Protein AF-A0A9E0TXY6-F1 (afdb_monomer_lite)

Sequence (378 aa):
CQRELNLLNSYAIRTNALRKELMKTDMRVRQKNQFFERLSKLGDLIFPRRKLLIQQISSRFIEDVNHFIATGFTQELKTPALFDLREEIKALQSIAKILTLNTEAFSKTRKSLSECWDSIKNVVKERRKVVSEQRAAYKEHHDLFATRLEELKAGGAAGTISAAEGMAKVDEIIKEMRATTLGKVEIRNLRGMVQELQEIFSSQSRLQEAIKQQEARQREQEANAHFEKIRERLQAFVQEADSHSLDQFTDQAALLTKEIAEAKPNRVQKQQIEKLERQLRNILEEKKDQQQLLLSDDEKEAIHQLKGVLKERKERRQEIKNQISEWRKASSGSGLDFTQAMRFNELIEAEEDRLEKIESGIYEVEKEIARLQRQVKS

pLDDT: mean 82.61, std 9.12, range [36.72, 95.06]

Secondary structure (DSSP, 8-state):
-HHHHHHHHHHHHHHHHHHHHHHHS---HHHHHHHHHHHHHHHHHHHHHHHHHHHHHHHHHHHHHHHHHHHHSSS---HHHHHHHHHHHHHHHHHHHHS---HHHHHHHHHHHHHHHHHHHHHHHHHHHHHHHHHHHHHHHHHHHHHHHHHHHHHHHTT-S-HHHHHHHHHHHHHHHHHS---HHHHHHHHHHHHHHHHHHHHHHHHHHHHHHHHHHHHHHHHHHHHHHHHHHHHHHHHTTTTS-HHHHHHHHHHHHHHHHHT---HHHHHHHHHHHHHHHHHHHHHHHHHHHTS-HHHHHHHHHHHHHHHHHHHHHHHHHHHHHHHHHHHHH-TT-HHHHHHHHHHHHHHHHHHHHHHHHHHHHHHHHHHHHHHTT-

Radius of gyration: 61.68 Å; chains: 1; bounding box: 140×38×159 Å

Structure (mmCIF, N/CA/C/O backbone):
data_AF-A0A9E0TXY6-F1
#
_entry.id   AF-A0A9E0TXY6-F1
#
loop_
_atom_site.group_PDB
_atom_site.id
_atom_site.type_symbol
_atom_site.label_atom_id
_atom_site.label_alt_id
_atom_site.label_comp_id
_atom_site.label_asym_id
_atom_site.label_entity_id
_atom_site.label_seq_id
_atom_site.pdbx_PDB_ins_code
_atom_site.Cartn_x
_atom_site.Cartn_y
_atom_site.Cartn_z
_atom_site.occupancy
_atom_site.B_iso_or_equiv
_atom_site.auth_seq_id
_atom_site.auth_comp_id
_atom_site.auth_asym_id
_atom_site.auth_atom_id
_atom_site.pdbx_PDB_model_num
ATOM 1 N N . CYS A 1 1 ? 34.883 -10.443 -47.553 1.00 71.12 1 CYS A N 1
ATOM 2 C CA . CYS A 1 1 ? 34.427 -9.152 -48.117 1.00 71.12 1 CYS A CA 1
ATOM 3 C C . CYS A 1 1 ? 35.277 -7.955 -47.665 1.00 71.12 1 CYS A C 1
ATOM 5 O O . CYS A 1 1 ? 36.026 -7.461 -48.491 1.00 71.12 1 CYS A O 1
ATOM 7 N N . GLN A 1 2 ? 35.263 -7.503 -46.397 1.00 78.38 2 GLN A N 1
ATOM 8 C CA . GLN A 1 2 ? 36.002 -6.278 -46.002 1.00 78.38 2 GLN A CA 1
ATOM 9 C C . GLN A 1 2 ? 37.538 -6.380 -46.146 1.00 78.38 2 GLN A C 1
ATOM 11 O O . GLN A 1 2 ? 38.171 -5.432 -46.594 1.00 78.38 2 GLN A O 1
ATOM 16 N N . ARG A 1 3 ? 38.155 -7.532 -45.827 1.00 83.75 3 ARG A N 1
ATOM 17 C CA . ARG A 1 3 ? 39.611 -7.741 -46.013 1.00 83.75 3 ARG A CA 1
ATOM 18 C C . ARG A 1 3 ? 40.034 -7.639 -47.484 1.00 83.75 3 ARG A C 1
ATOM 20 O O . ARG A 1 3 ? 41.001 -6.958 -47.802 1.00 83.75 3 ARG A O 1
ATOM 27 N N . GLU A 1 4 ? 39.267 -8.274 -48.370 1.00 86.38 4 GLU A N 1
ATOM 28 C CA . GLU A 1 4 ? 39.447 -8.198 -49.829 1.00 86.38 4 GLU A CA 1
ATOM 29 C C . GLU A 1 4 ? 39.245 -6.760 -50.329 1.00 86.38 4 GLU A C 1
ATOM 31 O O . GLU A 1 4 ? 40.034 -6.260 -51.123 1.00 86.38 4 GLU A O 1
ATOM 36 N N . LEU A 1 5 ? 38.246 -6.050 -49.799 1.00 87.75 5 LEU A N 1
ATOM 37 C CA . LEU A 1 5 ? 37.995 -4.658 -50.156 1.00 87.75 5 LEU A CA 1
ATOM 38 C C . LEU A 1 5 ? 39.121 -3.715 -49.700 1.00 87.75 5 LEU A C 1
ATOM 40 O O . LEU A 1 5 ? 39.511 -2.830 -50.458 1.00 87.75 5 LEU A O 1
ATOM 44 N N . ASN A 1 6 ? 39.692 -3.923 -48.511 1.00 87.31 6 ASN A N 1
ATOM 45 C CA . ASN A 1 6 ? 40.854 -3.166 -48.032 1.00 87.31 6 ASN A CA 1
ATOM 46 C C . ASN A 1 6 ? 42.079 -3.380 -48.935 1.00 87.31 6 ASN A C 1
ATOM 48 O O . ASN A 1 6 ? 42.779 -2.423 -49.271 1.00 87.31 6 ASN A O 1
ATOM 52 N N . LEU A 1 7 ? 42.303 -4.620 -49.380 1.00 88.25 7 LEU A N 1
ATOM 53 C CA . LEU A 1 7 ? 43.361 -4.957 -50.332 1.00 88.25 7 LEU A CA 1
ATOM 54 C C . LEU A 1 7 ? 43.143 -4.247 -51.679 1.00 88.25 7 LEU A C 1
ATOM 56 O O . LEU A 1 7 ? 44.042 -3.575 -52.183 1.00 88.25 7 LEU A O 1
ATOM 60 N N . LEU A 1 8 ? 41.926 -4.322 -52.227 1.00 89.00 8 LEU A N 1
ATOM 61 C CA . LEU A 1 8 ? 41.561 -3.656 -53.480 1.00 89.00 8 LEU A CA 1
ATOM 62 C C . LEU A 1 8 ? 41.617 -2.127 -53.370 1.00 89.00 8 LEU A C 1
ATOM 64 O O . LEU A 1 8 ? 41.989 -1.470 -54.339 1.00 89.00 8 LEU A O 1
ATOM 68 N N . ASN A 1 9 ? 41.301 -1.545 -52.208 1.00 87.38 9 ASN A N 1
ATOM 69 C CA . ASN A 1 9 ? 41.493 -0.118 -51.938 1.00 87.38 9 ASN A CA 1
ATOM 70 C C . ASN A 1 9 ? 42.979 0.259 -52.036 1.00 87.38 9 ASN A C 1
ATOM 72 O O . ASN A 1 9 ? 43.316 1.221 -52.724 1.00 87.38 9 ASN A O 1
ATOM 76 N N . SER A 1 10 ? 43.864 -0.520 -51.405 1.00 90.12 10 SER A N 1
ATOM 77 C CA . SER A 1 10 ? 45.316 -0.307 -51.473 1.00 90.12 10 SER A CA 1
ATOM 78 C C . SER A 1 10 ? 45.837 -0.415 -52.911 1.00 90.12 10 SER A C 1
ATOM 80 O O . SER A 1 10 ? 46.528 0.483 -53.399 1.00 90.12 10 SER A O 1
ATOM 82 N N . TYR A 1 11 ? 45.424 -1.452 -53.646 1.00 89.88 11 TYR A N 1
ATOM 83 C CA . TYR A 1 11 ? 45.800 -1.622 -55.050 1.00 89.88 11 TYR A CA 1
ATOM 84 C C . TYR A 1 11 ? 45.235 -0.529 -55.960 1.00 89.88 11 TYR A C 1
ATOM 86 O O . TYR A 1 11 ? 45.939 -0.069 -56.858 1.00 89.88 11 TYR A O 1
ATOM 94 N N . ALA A 1 12 ? 44.013 -0.053 -55.717 1.00 89.19 12 ALA A N 1
ATOM 95 C CA . ALA A 1 12 ? 43.429 1.063 -56.457 1.00 89.19 12 ALA A CA 1
ATOM 96 C C . ALA A 1 12 ? 44.207 2.370 -56.224 1.00 89.19 12 ALA A C 1
ATOM 98 O O . ALA A 1 12 ? 44.501 3.088 -57.182 1.00 89.19 12 ALA A O 1
ATOM 99 N N . ILE A 1 13 ? 44.581 2.668 -54.973 1.00 90.81 13 ILE A N 1
ATOM 100 C CA . ILE A 1 13 ? 45.402 3.839 -54.628 1.00 90.81 13 ILE A CA 1
ATOM 101 C C . ILE A 1 13 ? 46.762 3.745 -55.319 1.00 90.81 13 ILE A C 1
ATOM 103 O O . ILE A 1 13 ? 47.168 4.692 -55.991 1.00 90.81 13 ILE A O 1
ATOM 107 N N . ARG A 1 14 ? 47.431 2.590 -55.226 1.00 91.62 14 ARG A N 1
ATOM 108 C CA . ARG A 1 14 ? 48.748 2.370 -55.836 1.00 91.62 14 ARG A CA 1
ATOM 109 C C . ARG A 1 14 ? 48.701 2.438 -57.362 1.00 91.62 14 ARG A C 1
ATOM 111 O O . ARG A 1 14 ? 49.568 3.059 -57.962 1.00 91.62 14 ARG A O 1
ATOM 118 N N . THR A 1 15 ? 47.665 1.884 -57.993 1.00 91.38 15 THR A N 1
ATOM 119 C CA . THR A 1 15 ? 47.465 1.969 -59.452 1.00 91.38 15 THR A CA 1
ATOM 120 C C . THR A 1 15 ? 47.277 3.421 -59.893 1.00 91.38 15 THR A C 1
ATOM 122 O O . THR A 1 15 ? 47.883 3.854 -60.871 1.00 91.38 15 THR A O 1
ATOM 125 N N . ASN A 1 16 ? 46.494 4.207 -59.151 1.00 90.69 16 ASN A N 1
ATOM 126 C CA . ASN A 1 16 ? 46.309 5.630 -59.437 1.00 90.69 16 ASN A CA 1
ATOM 127 C C . ASN A 1 16 ? 47.579 6.456 -59.188 1.00 90.69 16 ASN A C 1
ATOM 129 O O . ASN A 1 16 ? 47.859 7.371 -59.961 1.00 90.69 16 ASN A O 1
ATOM 133 N N . ALA A 1 17 ? 48.349 6.141 -58.144 1.00 92.56 17 ALA A N 1
ATOM 134 C CA . ALA A 1 17 ? 49.637 6.775 -57.874 1.00 92.56 17 ALA A CA 1
ATOM 135 C C . ALA A 1 17 ? 50.631 6.502 -59.011 1.00 92.56 17 ALA A C 1
ATOM 137 O O . ALA A 1 17 ? 51.137 7.450 -59.602 1.00 92.56 17 ALA A O 1
ATOM 138 N N . LEU A 1 18 ? 50.787 5.237 -59.416 1.00 91.75 18 LEU A N 1
ATOM 139 C CA . LEU A 1 18 ? 51.644 4.842 -60.537 1.00 91.75 18 LEU A CA 1
ATOM 140 C C . LEU A 1 18 ? 51.217 5.499 -61.854 1.00 91.75 18 LEU A C 1
ATOM 142 O O . LEU A 1 18 ? 52.070 5.931 -62.619 1.00 91.75 18 LEU A O 1
ATOM 146 N N . ARG A 1 19 ? 49.908 5.643 -62.119 1.00 91.19 19 ARG A N 1
ATOM 147 C CA . ARG A 1 19 ? 49.420 6.402 -63.287 1.00 91.19 19 ARG A CA 1
ATOM 148 C C . ARG A 1 19 ? 49.844 7.873 -63.228 1.00 91.19 19 ARG A C 1
ATOM 150 O O . ARG A 1 19 ? 50.276 8.413 -64.243 1.00 91.19 19 ARG A O 1
ATOM 157 N N . LYS A 1 20 ? 49.731 8.525 -62.064 1.00 92.88 20 LYS A N 1
ATOM 158 C CA . LYS A 1 20 ? 50.137 9.930 -61.867 1.00 92.88 20 LYS A CA 1
ATOM 159 C C . LYS A 1 20 ? 51.651 10.120 -61.965 1.00 92.88 20 LYS A C 1
ATOM 161 O O . LYS A 1 20 ? 52.091 11.122 -62.518 1.00 92.88 20 LYS A O 1
ATOM 166 N N . GLU A 1 21 ? 52.431 9.184 -61.437 1.00 92.94 21 GLU A N 1
ATOM 167 C CA . GLU A 1 21 ? 53.892 9.186 -61.538 1.00 92.94 21 GLU A CA 1
ATOM 168 C C . GLU A 1 21 ? 54.332 8.985 -62.986 1.00 92.94 21 GLU A C 1
ATOM 170 O O . GLU A 1 21 ? 55.045 9.827 -63.522 1.00 92.94 21 GLU A O 1
ATOM 175 N N . LEU A 1 22 ? 53.801 7.960 -63.661 1.00 91.19 22 LEU A N 1
ATOM 176 C CA . LEU A 1 22 ? 54.091 7.670 -65.064 1.00 91.19 22 LEU A CA 1
ATOM 177 C C . LEU A 1 22 ? 53.777 8.861 -65.977 1.00 91.19 22 LEU A C 1
ATOM 179 O O . LEU A 1 22 ? 54.515 9.115 -66.926 1.00 91.19 22 LEU A O 1
ATOM 183 N N . MET A 1 23 ? 52.712 9.618 -65.688 1.00 89.38 23 MET A N 1
ATOM 184 C CA . MET A 1 23 ? 52.399 10.861 -66.403 1.00 89.38 23 MET A CA 1
ATOM 185 C C . MET A 1 23 ? 53.525 11.897 -66.308 1.00 89.38 23 MET A C 1
ATOM 187 O O . MET A 1 23 ? 53.808 12.548 -67.311 1.00 89.38 23 MET A O 1
ATOM 191 N N . LYS A 1 24 ? 54.181 12.016 -65.150 1.00 92.75 24 LYS A N 1
ATOM 192 C CA . LYS A 1 24 ? 55.245 12.996 -64.879 1.00 92.75 24 LYS A CA 1
ATOM 193 C C . LYS A 1 24 ? 56.639 12.525 -65.291 1.00 92.75 24 LYS A C 1
ATOM 195 O O . LYS A 1 24 ? 57.524 13.353 -65.441 1.00 92.75 24 LYS A O 1
ATOM 200 N N . THR A 1 25 ? 56.851 11.220 -65.444 1.00 92.12 25 THR A N 1
ATOM 201 C CA . THR A 1 25 ? 58.150 10.677 -65.852 1.00 92.12 25 THR A CA 1
ATOM 202 C C . THR A 1 25 ? 58.415 10.939 -67.336 1.00 92.12 25 THR A C 1
ATOM 204 O O . THR A 1 25 ? 57.584 10.599 -68.194 1.00 92.12 25 THR A O 1
ATOM 207 N N . ASP A 1 26 ? 59.596 11.487 -67.629 1.00 89.44 26 ASP A N 1
ATOM 208 C C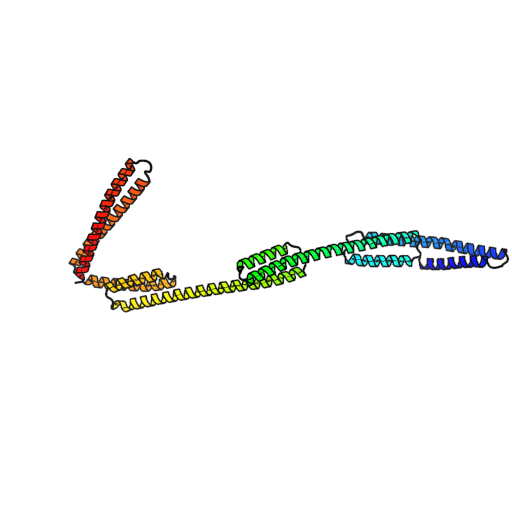A . ASP A 1 26 ? 60.127 11.615 -68.985 1.00 89.44 26 ASP A CA 1
ATOM 209 C C . ASP A 1 26 ? 60.612 10.254 -69.487 1.00 89.44 26 ASP A C 1
ATOM 211 O O . ASP A 1 26 ? 61.555 9.656 -68.974 1.00 89.44 26 ASP A O 1
ATOM 215 N N . MET A 1 27 ? 59.911 9.726 -70.487 1.00 91.50 27 MET A N 1
ATOM 216 C CA . MET A 1 27 ? 60.188 8.429 -71.096 1.00 91.50 27 MET A CA 1
ATOM 217 C C . MET A 1 27 ? 59.686 8.436 -72.538 1.00 91.50 27 MET A C 1
ATOM 219 O O . MET A 1 27 ? 58.733 9.140 -72.880 1.00 91.50 27 MET A O 1
ATOM 223 N N . ARG A 1 28 ? 60.283 7.595 -73.391 1.00 92.62 28 ARG A N 1
ATOM 224 C CA . ARG A 1 28 ? 59.820 7.401 -74.768 1.00 92.62 28 ARG A CA 1
ATOM 225 C C . ARG A 1 28 ? 58.326 7.058 -74.793 1.00 92.62 28 ARG A C 1
ATOM 227 O O . ARG A 1 28 ? 57.894 6.075 -74.188 1.00 92.62 28 ARG A O 1
ATOM 234 N N . VAL A 1 29 ? 57.557 7.815 -75.578 1.00 87.88 29 VAL A N 1
ATOM 235 C CA . VAL A 1 29 ? 56.084 7.727 -75.662 1.00 87.88 29 VAL A CA 1
ATOM 236 C C . VAL A 1 29 ? 55.584 6.294 -75.872 1.00 87.88 29 VAL A C 1
ATOM 238 O O . VAL A 1 29 ? 54.647 5.860 -75.211 1.00 87.88 29 VAL A O 1
ATOM 241 N N . ARG A 1 30 ? 56.251 5.507 -76.727 1.00 92.31 30 ARG A N 1
ATOM 242 C CA . ARG A 1 30 ? 55.880 4.104 -76.980 1.00 92.31 30 ARG A CA 1
ATOM 243 C C . ARG A 1 30 ? 55.922 3.235 -75.715 1.00 92.31 30 ARG A C 1
ATOM 245 O O . ARG A 1 30 ? 55.008 2.449 -75.495 1.00 92.31 30 ARG A O 1
ATOM 252 N N . GLN A 1 31 ? 56.960 3.374 -74.891 1.00 88.62 31 GLN A N 1
ATOM 253 C CA . GLN A 1 31 ? 57.089 2.624 -73.635 1.00 88.62 31 GLN A CA 1
ATOM 254 C C . GLN A 1 31 ? 56.075 3.129 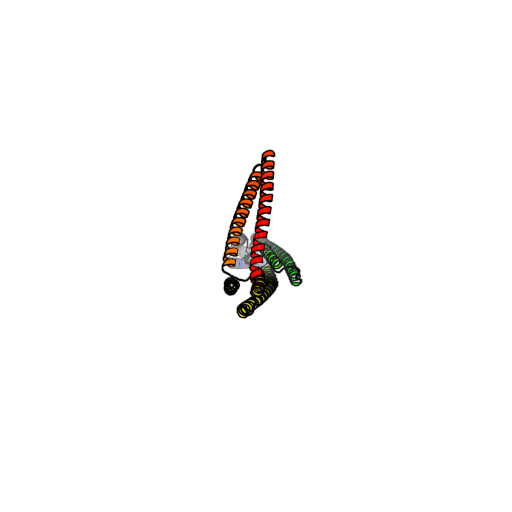-72.604 1.00 88.62 31 GLN A C 1
ATOM 256 O O . GLN A 1 31 ? 55.409 2.333 -71.948 1.00 88.62 31 GLN A O 1
ATOM 261 N N . LYS A 1 32 ? 55.883 4.451 -72.534 1.00 91.00 32 LYS A N 1
ATOM 262 C CA . LYS A 1 32 ? 54.879 5.094 -71.676 1.00 91.00 32 LYS A CA 1
ATOM 263 C C . LYS A 1 32 ? 53.464 4.580 -71.961 1.00 91.00 32 LYS A C 1
ATOM 265 O O . LYS A 1 32 ? 52.762 4.188 -71.032 1.00 91.00 32 LYS A O 1
ATOM 270 N N . ASN A 1 33 ? 53.093 4.458 -73.235 1.00 90.25 33 ASN A N 1
ATOM 271 C CA . ASN A 1 33 ? 51.802 3.905 -73.650 1.00 90.25 33 ASN A CA 1
ATOM 272 C C . ASN A 1 33 ? 51.649 2.421 -73.280 1.00 90.25 33 ASN A C 1
ATOM 274 O O . ASN A 1 33 ? 50.589 2.029 -72.802 1.00 90.25 33 ASN A O 1
ATOM 278 N N . GLN A 1 34 ? 52.705 1.607 -73.407 1.00 92.25 34 GLN A N 1
ATOM 279 C CA . GLN A 1 34 ? 52.671 0.204 -72.965 1.00 92.25 34 GLN A CA 1
ATOM 280 C C . GLN A 1 34 ? 52.456 0.075 -71.450 1.00 92.25 34 GLN A C 1
ATOM 282 O O . GLN A 1 34 ? 51.696 -0.785 -71.001 1.00 92.25 34 GLN A O 1
ATOM 287 N N . PHE A 1 35 ? 53.092 0.932 -70.645 1.00 91.38 35 PHE A N 1
ATOM 288 C CA . PHE A 1 35 ? 52.855 0.960 -69.200 1.00 91.38 35 PHE A CA 1
ATOM 289 C C . PHE A 1 35 ? 51.434 1.425 -68.860 1.00 91.38 35 PHE A C 1
ATOM 291 O O . PHE A 1 35 ? 50.797 0.817 -67.998 1.00 91.38 35 PHE A O 1
ATOM 298 N N . PHE A 1 36 ? 50.896 2.430 -69.560 1.00 91.94 36 PHE A N 1
ATOM 299 C CA . PHE A 1 36 ? 49.497 2.832 -69.390 1.00 91.94 36 PHE A CA 1
ATOM 300 C C . PHE A 1 36 ? 48.517 1.722 -69.762 1.00 91.94 36 PHE A C 1
ATOM 302 O O . PHE A 1 36 ? 47.546 1.520 -69.038 1.00 91.94 36 PHE A O 1
ATOM 309 N N . GLU A 1 37 ? 48.774 0.963 -70.826 1.00 92.81 37 GLU A N 1
ATOM 310 C CA . GLU A 1 37 ? 47.931 -0.169 -71.219 1.00 92.81 37 GLU A CA 1
ATOM 311 C C . GLU A 1 37 ? 47.930 -1.264 -70.139 1.00 92.81 37 GLU A C 1
ATOM 313 O O . GLU A 1 37 ? 46.873 -1.759 -69.746 1.00 92.81 37 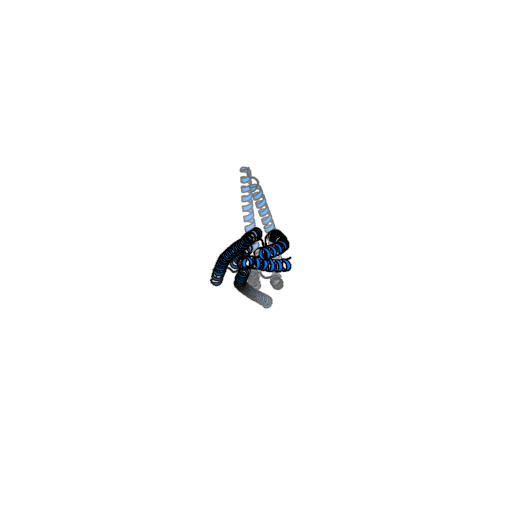GLU A O 1
ATOM 318 N N . ARG A 1 38 ? 49.102 -1.589 -69.573 1.00 91.69 38 ARG A N 1
ATOM 319 C CA . ARG A 1 38 ? 49.221 -2.547 -68.457 1.00 91.69 38 ARG A CA 1
ATOM 320 C C . ARG A 1 38 ? 48.498 -2.060 -67.198 1.00 91.69 38 ARG A C 1
ATOM 322 O O . ARG A 1 38 ? 47.759 -2.825 -66.583 1.00 91.69 38 ARG A O 1
ATOM 329 N N . LEU A 1 39 ? 48.664 -0.786 -66.831 1.00 91.19 39 LEU A N 1
ATOM 330 C CA . LEU A 1 39 ? 47.947 -0.171 -65.706 1.00 91.19 39 LEU A CA 1
ATOM 331 C C . LEU A 1 39 ? 46.438 -0.047 -65.972 1.00 91.19 39 LEU A C 1
ATOM 333 O O . LEU A 1 39 ? 45.656 0.015 -65.023 1.00 91.19 39 LEU A O 1
ATOM 337 N N . SER A 1 40 ? 46.016 0.017 -67.235 1.00 90.94 40 SER A N 1
ATOM 338 C CA . SER A 1 40 ? 44.603 0.003 -67.631 1.00 90.94 40 SER A CA 1
ATOM 339 C C . SER A 1 40 ? 44.003 -1.375 -67.407 1.00 90.94 40 SER A C 1
ATOM 341 O O . SER A 1 40 ? 43.090 -1.478 -66.596 1.00 90.94 40 SER A O 1
ATOM 343 N N . LYS A 1 41 ? 44.637 -2.433 -67.932 1.00 91.94 41 LYS A N 1
ATOM 344 C CA . LYS A 1 41 ? 44.237 -3.832 -67.693 1.00 91.94 41 LYS A CA 1
ATOM 345 C C . LYS A 1 41 ? 44.151 -4.176 -66.200 1.00 91.94 41 LYS A C 1
ATOM 347 O O . LYS A 1 41 ? 43.204 -4.823 -65.769 1.00 91.94 41 LYS A O 1
ATOM 352 N N . LEU A 1 42 ? 45.106 -3.711 -65.387 1.00 89.44 42 LEU A N 1
ATOM 353 C CA . LEU A 1 42 ? 45.049 -3.873 -63.925 1.00 89.44 42 LEU A CA 1
ATOM 354 C C . LEU A 1 42 ? 43.882 -3.096 -63.296 1.00 89.44 42 LEU A C 1
ATOM 356 O O . LEU A 1 42 ? 43.201 -3.607 -62.408 1.00 89.44 42 LEU A O 1
ATOM 360 N N . GLY A 1 43 ? 43.629 -1.874 -63.764 1.00 90.19 43 GLY A N 1
ATOM 361 C CA . GLY A 1 43 ? 42.481 -1.078 -63.336 1.00 90.19 43 GLY A CA 1
ATOM 362 C C . GLY A 1 43 ? 41.145 -1.755 -63.649 1.00 90.19 43 GLY A C 1
ATOM 363 O O . GLY A 1 43 ? 40.275 -1.793 -62.779 1.00 90.19 43 GLY A O 1
ATOM 364 N N . ASP A 1 44 ? 41.010 -2.340 -64.837 1.00 91.56 44 ASP A N 1
ATOM 365 C CA . ASP A 1 44 ? 39.786 -3.009 -65.295 1.00 91.56 44 ASP A CA 1
ATOM 366 C C . ASP A 1 44 ? 39.435 -4.238 -64.443 1.00 91.56 44 ASP A C 1
ATOM 368 O O . ASP A 1 44 ? 38.267 -4.591 -64.310 1.00 91.56 44 ASP A O 1
ATOM 372 N N . LEU A 1 45 ? 40.422 -4.848 -63.780 1.00 89.38 45 LEU A N 1
ATOM 373 C CA . LEU A 1 45 ? 40.199 -5.918 -62.805 1.00 89.38 45 LEU A CA 1
ATOM 374 C C . LEU A 1 45 ? 39.843 -5.372 -61.411 1.00 89.38 45 LEU A C 1
ATOM 376 O O . LEU A 1 45 ? 38.953 -5.891 -60.734 1.00 89.38 45 LEU A O 1
ATOM 380 N N . ILE A 1 46 ? 40.533 -4.318 -60.963 1.00 90.81 46 ILE A N 1
ATOM 381 C CA . ILE A 1 46 ? 40.441 -3.819 -59.582 1.00 90.81 46 ILE A CA 1
ATOM 382 C C . ILE A 1 46 ? 39.188 -2.959 -59.365 1.00 90.81 46 ILE A C 1
ATOM 384 O O . ILE A 1 46 ? 38.472 -3.152 -58.378 1.00 90.81 46 ILE A O 1
ATOM 388 N N . PHE A 1 47 ? 38.912 -1.990 -60.245 1.00 90.06 47 PHE A N 1
ATOM 389 C CA . PHE A 1 47 ? 37.861 -0.991 -60.015 1.00 90.06 47 PHE A CA 1
ATOM 390 C C . PHE A 1 47 ? 36.438 -1.580 -60.035 1.00 90.06 47 PHE A C 1
ATOM 392 O O . PHE A 1 47 ? 35.679 -1.270 -59.107 1.00 90.06 47 PHE A O 1
ATOM 399 N N . PRO A 1 48 ? 36.053 -2.453 -60.991 1.00 92.50 48 PRO A N 1
ATOM 400 C CA . PRO A 1 48 ? 34.719 -3.057 -60.999 1.00 92.50 48 PRO A CA 1
ATOM 401 C C . PRO A 1 48 ? 34.487 -3.974 -59.796 1.00 92.50 48 PRO A C 1
ATOM 403 O O . PRO A 1 48 ? 33.453 -3.873 -59.132 1.00 92.50 48 PRO A O 1
ATOM 406 N N . ARG A 1 49 ? 35.478 -4.809 -59.446 1.00 90.50 49 ARG A N 1
ATOM 407 C CA . ARG A 1 49 ? 35.394 -5.708 -58.286 1.00 90.50 49 ARG A CA 1
ATOM 408 C C . ARG A 1 49 ? 35.266 -4.932 -56.977 1.00 90.50 49 ARG A C 1
ATOM 410 O O . ARG A 1 49 ? 34.430 -5.271 -56.142 1.00 90.50 49 ARG A O 1
ATOM 417 N N . ARG A 1 50 ? 36.039 -3.853 -56.819 1.00 91.00 50 ARG A N 1
ATOM 418 C CA . ARG A 1 50 ? 35.943 -2.939 -55.673 1.00 91.00 50 ARG A CA 1
ATOM 419 C C . ARG A 1 50 ? 34.547 -2.322 -55.561 1.00 91.00 50 ARG A C 1
ATOM 421 O O . ARG A 1 50 ? 33.970 -2.340 -54.478 1.00 91.00 50 ARG A O 1
ATOM 428 N N . LYS A 1 51 ? 33.998 -1.801 -56.665 1.00 91.19 51 LYS A N 1
ATOM 429 C CA . LYS A 1 51 ? 32.655 -1.196 -56.694 1.00 91.19 51 LYS A CA 1
ATOM 430 C C . LYS A 1 51 ? 31.579 -2.201 -56.275 1.00 91.19 51 LYS A C 1
ATOM 432 O O . LYS A 1 51 ? 30.738 -1.875 -55.442 1.00 91.19 51 LYS A O 1
ATOM 437 N N . LEU A 1 52 ? 31.651 -3.425 -56.797 1.00 92.31 52 LEU A N 1
ATOM 438 C CA . LEU A 1 52 ? 30.714 -4.501 -56.475 1.00 92.31 52 LEU A CA 1
ATOM 439 C C . LEU A 1 52 ? 30.777 -4.892 -54.992 1.00 92.31 52 LEU A C 1
ATOM 441 O O . LEU A 1 52 ? 29.739 -5.012 -54.347 1.00 92.31 52 LEU A O 1
ATOM 445 N N . LEU A 1 53 ? 31.977 -5.029 -54.421 1.00 90.81 53 LEU A N 1
ATOM 446 C CA . LEU A 1 53 ? 32.134 -5.353 -53.000 1.00 90.81 53 LEU A CA 1
ATOM 447 C C . LEU A 1 53 ? 31.642 -4.231 -52.077 1.00 90.81 53 LEU A C 1
ATOM 449 O O . LEU A 1 53 ? 31.014 -4.528 -51.063 1.00 90.81 53 LEU A O 1
ATOM 453 N N . ILE A 1 54 ? 31.876 -2.959 -52.429 1.00 91.31 54 ILE A N 1
ATOM 454 C CA . ILE A 1 54 ? 31.307 -1.815 -51.693 1.00 91.31 54 ILE A CA 1
ATOM 455 C C . ILE A 1 54 ? 29.782 -1.901 -51.709 1.00 91.31 54 ILE A C 1
ATOM 457 O O . ILE A 1 54 ? 29.159 -1.755 -50.661 1.00 91.31 54 ILE A O 1
ATOM 461 N N . GLN A 1 55 ? 29.177 -2.168 -52.870 1.00 92.94 55 GLN A N 1
ATOM 462 C CA . GLN A 1 55 ? 27.726 -2.283 -53.000 1.00 92.94 55 GLN A CA 1
ATOM 463 C C . GLN A 1 55 ? 27.171 -3.437 -52.154 1.00 92.94 55 GLN A C 1
ATOM 465 O O . GLN A 1 55 ? 26.232 -3.225 -51.398 1.00 92.94 55 GLN A O 1
ATOM 470 N N . GLN A 1 56 ? 27.794 -4.619 -52.194 1.00 92.69 56 GLN A N 1
ATOM 471 C CA . GLN A 1 56 ? 27.367 -5.773 -51.395 1.00 92.69 56 GLN A CA 1
ATOM 472 C C . GLN A 1 56 ? 27.452 -5.523 -49.884 1.00 92.69 56 GLN A C 1
ATOM 474 O O . GLN A 1 56 ? 26.514 -5.848 -49.160 1.00 92.69 56 GLN A O 1
ATOM 479 N N . ILE A 1 57 ? 28.560 -4.949 -49.399 1.00 92.00 57 ILE A N 1
ATOM 480 C CA . ILE A 1 57 ? 28.716 -4.621 -47.972 1.00 92.00 57 ILE A CA 1
ATOM 481 C C . ILE A 1 57 ? 27.711 -3.538 -47.567 1.00 92.00 57 ILE A C 1
ATOM 483 O O . ILE A 1 57 ? 27.109 -3.636 -46.503 1.00 92.00 57 ILE A O 1
ATOM 487 N N . SER A 1 58 ? 27.491 -2.545 -48.432 1.00 93.62 58 SER A N 1
ATOM 488 C CA . SER A 1 58 ? 26.527 -1.467 -48.194 1.00 93.62 58 SER A CA 1
ATOM 489 C C . SER A 1 58 ? 25.093 -1.985 -48.090 1.00 93.62 58 SER A C 1
ATOM 491 O O . SER A 1 58 ? 24.389 -1.617 -47.156 1.00 93.62 58 SER A O 1
ATOM 493 N N . SER A 1 59 ? 24.670 -2.867 -49.002 1.00 94.12 59 SER A N 1
ATOM 494 C CA . SER A 1 59 ? 23.334 -3.473 -48.975 1.00 94.12 59 SER A CA 1
ATOM 495 C C . SER A 1 59 ? 23.118 -4.330 -47.730 1.00 94.12 59 SER A C 1
ATOM 497 O O . SER A 1 59 ? 22.130 -4.126 -47.033 1.00 94.12 59 SER A O 1
ATOM 499 N N . ARG A 1 60 ? 24.072 -5.209 -47.390 1.00 93.50 60 ARG A N 1
ATOM 500 C CA . ARG A 1 60 ? 23.973 -6.046 -46.182 1.00 93.50 60 ARG A CA 1
ATOM 501 C C . ARG A 1 60 ? 23.904 -5.217 -44.908 1.00 93.50 60 ARG A C 1
ATOM 503 O O . ARG A 1 60 ? 23.071 -5.477 -44.058 1.00 93.50 60 ARG A O 1
ATOM 510 N N . PHE A 1 61 ? 24.726 -4.175 -44.801 1.00 94.81 61 PHE A N 1
ATOM 511 C CA . PHE A 1 61 ? 24.698 -3.315 -43.623 1.00 94.81 61 PHE A CA 1
ATOM 512 C C . PHE A 1 61 ? 23.366 -2.561 -43.479 1.00 94.81 61 PHE A C 1
ATOM 514 O O . PHE A 1 61 ? 22.875 -2.386 -42.367 1.00 94.81 61 PHE A O 1
ATOM 521 N N . ILE A 1 62 ? 22.748 -2.138 -44.590 1.00 94.56 62 ILE A N 1
ATOM 522 C CA . ILE A 1 62 ? 21.391 -1.569 -44.564 1.00 94.56 62 ILE A CA 1
ATOM 523 C C . ILE A 1 62 ? 20.378 -2.609 -44.072 1.00 94.56 62 ILE A C 1
ATOM 525 O O . ILE A 1 62 ? 19.527 -2.274 -43.253 1.00 94.56 62 ILE A O 1
ATOM 529 N N . GLU A 1 63 ? 20.449 -3.844 -44.570 1.00 95.06 63 GLU A N 1
ATOM 530 C CA . GLU A 1 63 ? 19.567 -4.939 -44.148 1.00 95.06 63 GLU A CA 1
ATOM 531 C C . GLU A 1 63 ? 19.715 -5.235 -42.653 1.00 95.06 63 GLU A C 1
ATOM 533 O O . GLU A 1 63 ? 18.705 -5.287 -41.955 1.00 95.06 63 GLU A O 1
ATOM 538 N N . ASP A 1 64 ? 20.948 -5.324 -42.149 1.00 94.06 64 ASP A N 1
ATOM 539 C CA . ASP A 1 64 ? 21.243 -5.554 -40.731 1.00 94.06 64 ASP A CA 1
ATOM 540 C C . ASP A 1 64 ? 20.657 -4.440 -39.849 1.00 94.06 64 ASP A C 1
ATOM 542 O O . ASP A 1 64 ? 20.004 -4.710 -38.840 1.00 94.06 64 ASP A O 1
ATOM 546 N N . VAL A 1 65 ? 20.831 -3.174 -40.250 1.00 94.06 65 VAL A N 1
ATOM 547 C CA . VAL A 1 65 ? 20.268 -2.022 -39.527 1.00 94.06 65 VAL A CA 1
ATOM 548 C C . VAL A 1 65 ? 18.741 -2.036 -39.571 1.00 94.06 65 VAL A C 1
ATOM 550 O O . VAL A 1 65 ? 18.102 -1.808 -38.548 1.00 94.06 65 VAL A O 1
ATOM 553 N N . ASN A 1 66 ? 18.135 -2.329 -40.721 1.00 93.31 66 ASN A N 1
ATOM 554 C CA . ASN A 1 66 ? 16.679 -2.415 -40.829 1.00 93.31 66 ASN A CA 1
ATOM 555 C C . ASN A 1 66 ? 16.118 -3.567 -39.988 1.00 93.31 66 ASN A C 1
ATOM 557 O O . ASN A 1 66 ? 15.072 -3.407 -39.362 1.00 93.31 66 ASN A O 1
ATOM 561 N N . HIS A 1 67 ? 16.812 -4.706 -39.954 1.00 92.94 67 HIS A N 1
ATOM 562 C CA . HIS A 1 67 ? 16.430 -5.844 -39.130 1.00 92.94 67 HIS A CA 1
ATOM 563 C C . HIS A 1 67 ? 16.492 -5.489 -37.644 1.00 92.94 67 HIS A C 1
ATOM 565 O O . HIS A 1 67 ? 15.514 -5.713 -36.939 1.00 92.94 67 HIS A O 1
ATOM 571 N N . PHE A 1 68 ? 17.579 -4.851 -37.197 1.00 92.62 68 PHE A N 1
ATOM 572 C CA . PHE A 1 68 ? 17.708 -4.321 -35.836 1.00 92.62 68 PHE A CA 1
ATOM 573 C C . PHE A 1 68 ? 16.560 -3.369 -35.471 1.00 92.62 68 PHE A C 1
ATOM 575 O O . PHE A 1 68 ? 15.979 -3.478 -34.396 1.00 92.62 68 PHE A O 1
ATOM 582 N N . ILE A 1 69 ? 16.192 -2.449 -36.368 1.00 90.31 69 ILE A N 1
ATOM 583 C CA . ILE A 1 69 ? 15.090 -1.513 -36.112 1.00 90.31 69 ILE A CA 1
ATOM 584 C C . ILE A 1 69 ? 13.759 -2.267 -35.999 1.00 90.31 69 ILE A C 1
ATOM 586 O O . ILE A 1 69 ? 12.985 -2.020 -35.076 1.00 90.31 69 ILE A O 1
ATOM 590 N N . ALA A 1 70 ? 13.497 -3.207 -36.908 1.00 89.12 70 ALA A N 1
ATOM 591 C CA . ALA A 1 70 ? 12.257 -3.975 -36.919 1.00 89.12 70 ALA A CA 1
ATOM 592 C C . ALA A 1 70 ? 12.101 -4.862 -35.671 1.00 89.12 70 ALA A C 1
ATOM 594 O O . ALA A 1 70 ? 11.003 -4.977 -35.129 1.00 89.12 70 ALA A O 1
ATOM 595 N N . THR A 1 71 ? 13.178 -5.475 -35.182 1.00 86.56 71 THR A N 1
ATOM 596 C CA . THR A 1 71 ? 13.132 -6.337 -33.991 1.00 86.56 71 THR A CA 1
ATOM 597 C C . THR A 1 71 ? 13.182 -5.537 -32.693 1.00 86.56 71 THR A C 1
ATOM 599 O O . THR A 1 71 ? 12.479 -5.864 -31.741 1.00 86.56 71 THR A O 1
ATOM 602 N N . GLY A 1 72 ? 13.977 -4.468 -32.655 1.00 81.25 72 GLY A N 1
ATOM 603 C CA . GLY A 1 72 ? 14.224 -3.676 -31.456 1.00 81.25 72 GLY A CA 1
ATOM 604 C C . GLY A 1 72 ? 13.144 -2.646 -31.131 1.00 81.25 72 GLY A C 1
ATOM 605 O O . GLY A 1 72 ? 13.065 -2.217 -29.989 1.00 81.25 72 GLY A O 1
ATOM 606 N N . PHE A 1 73 ? 12.305 -2.233 -32.088 1.00 81.31 73 PHE A N 1
ATOM 607 C CA . PHE A 1 73 ? 11.342 -1.133 -31.892 1.00 81.31 73 PHE A CA 1
ATOM 608 C C . PHE A 1 73 ? 9.871 -1.529 -32.109 1.00 81.31 73 PHE A C 1
ATOM 610 O O . PHE A 1 73 ? 9.018 -0.662 -32.275 1.00 81.31 73 PHE A O 1
ATOM 617 N N . THR A 1 74 ? 9.546 -2.825 -32.094 1.00 71.75 74 THR A N 1
ATOM 618 C CA . THR A 1 74 ? 8.185 -3.340 -32.355 1.00 71.75 74 THR A CA 1
ATOM 619 C C . THR A 1 74 ? 7.267 -3.421 -31.133 1.00 71.75 74 THR A C 1
ATOM 621 O O . THR A 1 74 ? 6.054 -3.514 -31.306 1.00 71.75 74 THR A O 1
ATOM 624 N N . GLN A 1 75 ? 7.794 -3.391 -29.905 1.00 69.75 75 GLN A N 1
ATOM 625 C CA . GLN A 1 75 ? 7.001 -3.504 -28.669 1.00 69.75 75 GLN A CA 1
ATOM 626 C C . GLN A 1 75 ? 7.317 -2.381 -27.678 1.00 69.75 75 GLN A C 1
ATOM 628 O O . GLN A 1 75 ? 8.369 -1.750 -27.760 1.00 69.75 75 GLN A O 1
ATOM 633 N N . GLU A 1 76 ? 6.424 -2.146 -26.710 1.00 67.56 76 GLU A N 1
ATOM 634 C CA . GLU A 1 76 ? 6.688 -1.223 -25.603 1.00 67.56 76 GLU A CA 1
ATOM 635 C C . GLU A 1 76 ? 7.929 -1.662 -24.814 1.00 67.56 76 GLU A C 1
ATOM 637 O O . GLU A 1 76 ? 7.933 -2.636 -24.057 1.00 67.56 76 GLU A O 1
ATOM 642 N N . LEU A 1 77 ? 9.018 -0.922 -25.002 1.00 68.81 77 LEU A N 1
ATOM 643 C CA . LEU A 1 77 ? 10.328 -1.299 -24.494 1.00 68.81 77 LEU A CA 1
ATOM 644 C C . LEU A 1 77 ? 10.413 -1.153 -22.978 1.00 68.81 77 LEU A C 1
ATOM 646 O O . LEU A 1 77 ? 10.247 -0.064 -22.424 1.00 68.81 77 LEU A O 1
ATOM 650 N N . LYS A 1 78 ? 10.734 -2.239 -22.271 1.00 69.69 78 LYS A N 1
ATOM 651 C CA . LYS A 1 78 ? 11.063 -2.185 -20.838 1.00 69.69 78 LYS A CA 1
ATOM 652 C C . LYS A 1 78 ? 12.363 -1.403 -20.618 1.00 69.69 78 LYS A C 1
ATOM 654 O O . LYS A 1 78 ? 13.218 -1.327 -21.493 1.00 69.69 78 LYS A O 1
ATOM 659 N N . THR A 1 79 ? 12.519 -0.814 -19.434 1.00 67.06 79 THR A N 1
ATOM 660 C CA . THR A 1 79 ? 13.660 0.060 -19.106 1.00 67.06 79 THR A CA 1
ATOM 661 C C . THR A 1 79 ? 15.039 -0.579 -19.338 1.00 67.06 79 THR A C 1
ATOM 663 O O . THR A 1 79 ? 15.884 0.121 -19.884 1.00 67.06 79 THR A O 1
ATOM 666 N N . PRO A 1 80 ? 15.288 -1.865 -19.013 1.00 69.94 80 PRO A N 1
ATOM 667 C CA . PRO A 1 80 ? 16.571 -2.514 -19.309 1.00 69.94 80 PRO A CA 1
ATOM 668 C C . PRO A 1 80 ? 16.844 -2.609 -20.816 1.00 69.94 80 PRO A C 1
ATOM 670 O O . PRO A 1 80 ? 17.898 -2.185 -21.276 1.00 69.94 80 PRO A O 1
ATOM 673 N N . ALA A 1 81 ? 15.835 -3.015 -21.592 1.00 80.00 81 ALA A N 1
ATOM 674 C CA . ALA A 1 81 ? 15.937 -3.138 -23.044 1.00 80.00 81 ALA A CA 1
ATOM 675 C C . ALA A 1 81 ? 16.248 -1.795 -23.734 1.00 80.00 81 ALA A C 1
ATOM 677 O O . ALA A 1 81 ? 16.941 -1.767 -24.744 1.00 80.00 81 ALA A O 1
ATOM 678 N N . LEU A 1 82 ? 15.799 -0.661 -23.174 1.00 83.06 82 LEU A N 1
ATOM 679 C CA . LEU A 1 82 ? 16.151 0.671 -23.689 1.00 83.06 82 LEU A CA 1
ATOM 680 C C . LEU A 1 82 ? 17.653 0.983 -23.569 1.00 83.06 82 LEU A C 1
ATOM 682 O O . LEU A 1 82 ? 18.183 1.716 -24.404 1.00 83.06 82 LEU A O 1
ATOM 686 N N . PHE A 1 83 ? 18.336 0.472 -22.538 1.00 83.44 83 PHE A N 1
ATOM 687 C CA . PHE A 1 83 ? 19.783 0.655 -22.384 1.00 83.44 83 PHE A CA 1
ATOM 688 C C . PHE A 1 83 ? 20.562 -0.237 -23.348 1.00 83.44 83 PHE A C 1
ATOM 690 O O . PHE A 1 83 ? 21.482 0.255 -23.999 1.00 83.44 83 PHE A O 1
ATOM 697 N N . ASP A 1 84 ? 20.147 -1.494 -23.494 1.00 86.88 84 ASP A N 1
ATOM 698 C CA . ASP A 1 84 ? 20.788 -2.451 -24.400 1.00 86.88 84 ASP A CA 1
ATOM 699 C C . ASP A 1 84 ? 20.708 -1.959 -25.854 1.00 86.88 84 ASP A C 1
ATOM 701 O O . ASP A 1 84 ? 21.731 -1.806 -26.523 1.00 86.88 84 ASP A O 1
ATOM 705 N N . LEU A 1 85 ? 19.518 -1.535 -26.297 1.00 89.25 85 LEU A N 1
ATOM 706 C CA . LEU A 1 85 ? 19.318 -0.949 -27.628 1.00 89.25 85 LEU A CA 1
ATOM 707 C C . LEU A 1 85 ? 20.165 0.308 -27.859 1.00 89.25 85 LEU A C 1
ATOM 709 O O . LEU A 1 85 ? 20.604 0.580 -28.976 1.00 89.25 85 LEU A O 1
ATOM 713 N N . ARG A 1 86 ? 20.418 1.097 -26.810 1.00 90.00 86 ARG A N 1
ATOM 714 C CA . ARG A 1 86 ? 21.252 2.298 -26.906 1.00 90.00 86 ARG A CA 1
ATOM 715 C C . ARG A 1 86 ? 22.719 1.948 -27.153 1.00 90.00 86 ARG A C 1
ATOM 717 O O . ARG A 1 86 ? 23.384 2.645 -27.925 1.00 90.00 86 ARG A O 1
ATOM 724 N N . GLU A 1 87 ? 23.228 0.908 -26.503 1.00 91.62 87 GLU A N 1
ATOM 725 C CA . GLU A 1 87 ? 24.583 0.408 -26.746 1.00 91.62 87 GLU A CA 1
ATOM 726 C C . GLU A 1 87 ? 24.692 -0.263 -28.120 1.00 91.62 87 GLU A C 1
ATOM 728 O O . GLU A 1 87 ? 25.658 -0.010 -28.842 1.00 91.62 87 GLU A O 1
ATOM 733 N N . GLU A 1 88 ? 23.666 -0.998 -28.553 1.00 91.50 88 GLU A N 1
ATOM 734 C CA . GLU A 1 88 ? 23.609 -1.574 -29.902 1.00 91.50 88 GLU A CA 1
ATOM 735 C C . GLU A 1 88 ? 23.616 -0.498 -30.998 1.00 91.50 88 GLU A C 1
ATOM 737 O O . GLU A 1 88 ? 24.381 -0.603 -31.960 1.00 91.50 88 GLU A O 1
ATOM 742 N N . ILE A 1 89 ? 22.877 0.607 -30.826 1.00 93.06 89 ILE A N 1
ATOM 743 C CA . ILE A 1 89 ? 22.939 1.755 -31.750 1.00 93.06 89 ILE A CA 1
ATOM 744 C C . ILE A 1 89 ? 24.364 2.313 -31.841 1.00 93.06 89 ILE A C 1
ATOM 746 O O . ILE A 1 89 ? 24.847 2.587 -32.943 1.00 93.06 89 ILE A O 1
ATOM 750 N N . LYS A 1 90 ? 25.066 2.480 -30.711 1.00 93.25 90 LYS A N 1
ATOM 751 C CA . LYS A 1 90 ? 26.463 2.953 -30.719 1.00 93.25 90 LYS A CA 1
ATOM 752 C C . LYS A 1 90 ? 27.382 1.962 -31.421 1.00 93.25 90 LYS A C 1
ATOM 754 O O . LYS A 1 90 ? 28.257 2.388 -32.178 1.00 93.25 90 LYS A O 1
ATOM 759 N N . ALA A 1 91 ? 27.189 0.665 -31.187 1.00 93.75 91 ALA A N 1
ATOM 760 C CA . ALA A 1 91 ? 27.958 -0.388 -31.833 1.00 93.75 91 ALA A CA 1
ATOM 761 C C . ALA A 1 91 ? 27.762 -0.346 -33.356 1.00 93.75 91 ALA A C 1
ATOM 763 O O . ALA A 1 91 ? 28.748 -0.270 -34.090 1.00 93.75 91 ALA A O 1
ATOM 764 N N . LEU A 1 92 ? 26.518 -0.263 -33.838 1.00 93.50 92 LEU A N 1
ATOM 765 C CA . LEU A 1 92 ? 26.201 -0.141 -35.264 1.00 93.50 92 LEU A CA 1
ATOM 766 C C . LEU A 1 92 ? 26.773 1.146 -35.877 1.00 93.50 92 LEU A C 1
ATOM 768 O O . LEU A 1 92 ? 27.372 1.108 -36.952 1.00 93.50 92 LEU A O 1
ATOM 772 N N . GLN A 1 93 ? 26.679 2.283 -35.179 1.00 91.75 93 GLN A N 1
ATOM 773 C CA . GLN A 1 93 ? 27.299 3.538 -35.623 1.00 91.75 93 GLN A CA 1
ATOM 774 C C . GLN A 1 93 ? 28.832 3.463 -35.666 1.00 91.75 93 GLN A C 1
ATOM 776 O O . GLN A 1 93 ? 29.453 4.104 -36.516 1.00 91.75 93 GLN A O 1
ATOM 781 N N . SER A 1 94 ? 29.457 2.709 -34.759 1.00 92.75 94 SER A N 1
ATOM 782 C CA . SER A 1 94 ? 30.902 2.464 -34.761 1.00 92.75 94 SER A CA 1
ATOM 783 C C . SER A 1 94 ? 31.308 1.570 -35.935 1.00 92.75 94 SER A C 1
ATOM 785 O O . SER A 1 94 ? 32.212 1.918 -36.695 1.00 92.75 94 SER A O 1
ATOM 787 N N . ILE A 1 95 ? 30.574 0.477 -36.162 1.00 91.38 95 ILE A N 1
ATOM 788 C CA . ILE A 1 95 ? 30.785 -0.444 -37.286 1.00 91.38 95 ILE A CA 1
ATOM 789 C C . ILE A 1 95 ? 30.646 0.292 -38.625 1.00 91.38 95 ILE A C 1
ATOM 791 O O . ILE A 1 95 ? 31.498 0.129 -39.500 1.00 91.38 95 ILE A O 1
ATOM 795 N N . ALA A 1 96 ? 29.657 1.182 -38.763 1.00 91.44 96 ALA A N 1
ATOM 796 C CA . ALA A 1 96 ? 29.465 2.001 -39.962 1.00 91.44 96 ALA A CA 1
ATOM 797 C C . ALA A 1 96 ? 30.686 2.871 -40.319 1.00 91.44 96 ALA A C 1
ATOM 799 O O . ALA A 1 96 ? 30.879 3.197 -41.487 1.00 91.44 96 ALA A O 1
ATOM 800 N N . LYS A 1 97 ? 31.510 3.260 -39.332 1.00 89.25 97 LYS A N 1
ATOM 801 C CA . LYS A 1 97 ? 32.748 4.035 -39.554 1.00 89.25 97 LYS A CA 1
ATOM 802 C C . LYS A 1 97 ? 33.922 3.165 -40.005 1.00 89.25 97 LYS A C 1
ATOM 804 O O . LYS A 1 97 ? 34.850 3.678 -40.622 1.00 89.25 97 LYS A O 1
ATOM 809 N N . ILE A 1 98 ? 33.904 1.879 -39.659 1.00 88.38 98 ILE A N 1
ATOM 810 C CA . ILE A 1 98 ? 34.965 0.919 -39.990 1.00 88.38 98 ILE A CA 1
ATOM 811 C C . ILE A 1 98 ? 34.721 0.314 -41.379 1.00 88.38 98 ILE A C 1
ATOM 813 O O . ILE A 1 98 ? 35.665 0.069 -42.133 1.00 88.38 98 ILE A O 1
ATOM 817 N N . LEU A 1 99 ? 33.457 0.065 -41.725 1.00 88.00 99 LEU A N 1
ATOM 818 C CA . LEU A 1 99 ? 33.077 -0.495 -43.016 1.00 88.00 99 LEU A CA 1
ATOM 819 C C . LEU A 1 99 ? 33.262 0.524 -44.145 1.00 88.00 99 LEU A C 1
ATOM 821 O O . LEU A 1 99 ? 32.938 1.703 -44.023 1.00 88.00 99 LEU A O 1
ATOM 825 N N . THR A 1 100 ? 33.746 0.053 -45.295 1.00 88.31 100 THR A N 1
ATOM 826 C CA . THR A 1 100 ? 33.827 0.886 -46.503 1.00 88.31 100 THR A CA 1
ATOM 827 C C . THR A 1 100 ? 32.474 0.878 -47.213 1.00 88.31 100 THR A C 1
ATOM 829 O O . THR A 1 100 ? 32.249 0.106 -48.145 1.00 88.31 100 THR A O 1
ATOM 832 N N . LEU A 1 101 ? 31.568 1.724 -46.729 1.00 90.50 101 LEU A N 1
ATOM 833 C CA . LEU A 1 101 ? 30.213 1.885 -47.251 1.00 90.50 101 LEU A CA 1
ATOM 834 C C . LEU A 1 101 ? 30.165 2.935 -48.368 1.00 90.50 101 LEU A C 1
ATOM 836 O O . LEU A 1 101 ? 30.997 3.843 -48.429 1.00 90.50 101 LEU A O 1
ATOM 840 N N . ASN A 1 102 ? 29.169 2.833 -49.247 1.00 92.12 102 ASN A N 1
ATOM 841 C CA . ASN A 1 102 ? 28.834 3.936 -50.143 1.00 92.12 102 ASN A CA 1
ATOM 842 C C . ASN A 1 102 ? 28.168 5.091 -49.358 1.00 92.12 102 ASN A C 1
ATOM 844 O O . ASN A 1 102 ? 27.663 4.919 -48.245 1.00 92.12 102 ASN A O 1
ATOM 848 N N . THR A 1 103 ? 28.183 6.292 -49.939 1.00 90.88 103 THR A N 1
ATOM 849 C CA . THR A 1 103 ? 27.694 7.515 -49.278 1.00 90.88 103 THR A CA 1
ATOM 850 C C . THR A 1 103 ? 26.208 7.446 -48.928 1.00 90.88 103 THR A C 1
ATOM 852 O O . THR A 1 103 ? 25.795 7.975 -47.894 1.00 90.88 103 THR A O 1
ATOM 855 N N . GLU A 1 104 ? 25.415 6.776 -49.765 1.00 91.75 104 GLU A N 1
ATOM 856 C CA . GLU A 1 104 ? 23.976 6.614 -49.570 1.00 91.75 104 GLU A CA 1
ATOM 857 C C . GLU A 1 104 ? 23.672 5.708 -48.373 1.00 91.75 104 GLU A C 1
ATOM 859 O O . GLU A 1 104 ? 22.939 6.115 -47.475 1.00 91.75 104 GLU A O 1
ATOM 864 N N . ALA A 1 105 ? 24.289 4.523 -48.309 1.00 91.62 105 ALA A N 1
ATOM 865 C CA . ALA A 1 105 ? 24.110 3.581 -47.213 1.00 91.62 105 ALA A CA 1
ATOM 866 C C . ALA A 1 105 ? 24.545 4.195 -45.892 1.00 91.62 105 ALA A C 1
ATOM 868 O O . ALA A 1 105 ? 23.767 4.175 -44.947 1.00 91.62 105 ALA A O 1
ATOM 869 N N . PHE A 1 106 ? 25.727 4.820 -45.846 1.00 92.56 106 PHE A N 1
ATOM 870 C CA . PHE A 1 106 ? 26.212 5.478 -44.633 1.00 92.56 106 PHE A CA 1
ATOM 871 C C . PHE A 1 106 ? 25.250 6.570 -44.146 1.00 92.56 106 PHE A C 1
ATOM 873 O O . PHE A 1 106 ? 24.914 6.618 -42.963 1.00 92.56 106 PHE A O 1
ATOM 880 N N . SER A 1 107 ? 24.782 7.435 -45.052 1.00 92.38 107 SER A N 1
ATOM 881 C CA . SER A 1 107 ? 23.849 8.516 -44.710 1.00 92.38 107 SER A CA 1
ATOM 882 C C . SER A 1 107 ? 22.499 7.976 -44.241 1.00 92.38 107 SER A C 1
ATOM 884 O O . SER A 1 107 ? 21.981 8.428 -43.219 1.00 92.38 107 SER A O 1
ATOM 886 N N . LYS A 1 108 ? 21.952 6.980 -44.948 1.00 93.12 108 LYS A N 1
ATOM 887 C CA . LYS A 1 108 ? 20.658 6.363 -44.642 1.00 93.12 108 LYS A CA 1
ATOM 888 C C . LYS A 1 108 ? 20.685 5.653 -43.292 1.00 93.12 108 LYS A C 1
ATOM 890 O O . LYS A 1 108 ? 19.878 5.981 -42.427 1.00 93.12 108 LYS A O 1
ATOM 895 N N . THR A 1 109 ? 21.640 4.747 -43.071 1.00 93.19 109 THR A N 1
ATOM 896 C CA . THR A 1 109 ? 21.735 3.999 -41.808 1.00 93.19 109 THR A CA 1
ATOM 897 C C . THR A 1 109 ? 22.038 4.919 -40.634 1.00 93.19 109 THR A C 1
ATOM 899 O O . THR A 1 109 ? 21.489 4.733 -39.553 1.00 93.19 109 THR A O 1
ATOM 902 N N . ARG A 1 110 ? 22.873 5.951 -40.827 1.00 92.44 110 ARG A N 1
ATOM 903 C CA . ARG A 1 110 ? 23.149 6.940 -39.779 1.00 92.44 110 ARG A CA 1
ATOM 904 C C . ARG A 1 110 ? 21.890 7.702 -39.381 1.00 92.44 110 ARG A C 1
ATOM 906 O O . ARG A 1 110 ? 21.644 7.840 -38.188 1.00 92.44 110 ARG A O 1
ATOM 913 N N . LYS A 1 111 ? 21.112 8.178 -40.359 1.00 93.31 111 LYS A N 1
ATOM 914 C CA . LYS A 1 111 ? 19.864 8.904 -40.104 1.00 93.31 111 LYS A CA 1
ATOM 915 C C . LYS A 1 111 ? 18.873 8.034 -39.326 1.00 93.31 111 LYS A C 1
ATOM 917 O O . LYS A 1 111 ? 18.420 8.460 -38.270 1.00 93.31 111 LYS A O 1
ATOM 922 N N . SER A 1 112 ? 18.632 6.802 -39.775 1.00 91.94 112 SER A N 1
ATOM 923 C CA . SER A 1 112 ? 17.710 5.879 -39.100 1.00 91.94 112 SER A CA 1
ATOM 924 C C . SER A 1 112 ? 18.153 5.537 -37.672 1.00 91.94 112 SER A C 1
ATOM 926 O O . SER A 1 112 ? 17.350 5.586 -36.747 1.00 91.94 112 SER A O 1
ATOM 928 N N . LEU A 1 113 ? 19.446 5.273 -37.449 1.00 93.19 113 LEU A N 1
ATOM 929 C CA . LEU A 1 113 ? 19.970 5.013 -36.102 1.00 93.19 113 LEU A CA 1
ATOM 930 C C . LEU A 1 113 ? 19.876 6.243 -35.182 1.00 93.19 113 LEU A C 1
ATOM 932 O O . LEU A 1 113 ? 19.671 6.094 -33.978 1.00 93.19 113 LEU A O 1
ATOM 936 N N . SER A 1 114 ? 20.024 7.455 -35.726 1.00 92.38 114 SER A N 1
ATOM 937 C CA . SER A 1 114 ? 19.816 8.700 -34.977 1.00 92.38 114 SER A CA 1
ATOM 938 C C . SER A 1 114 ? 18.349 8.902 -34.584 1.00 92.38 114 SER A C 1
ATOM 940 O O . SER A 1 114 ? 18.083 9.232 -33.433 1.00 92.38 114 SER A O 1
ATOM 942 N N . GLU A 1 115 ? 17.404 8.634 -35.485 1.00 90.75 115 GLU A N 1
ATOM 943 C CA . GLU A 1 115 ? 15.964 8.693 -35.185 1.00 90.75 115 GLU A CA 1
ATOM 944 C C . GLU A 1 115 ? 15.578 7.692 -34.079 1.00 90.75 115 GLU A C 1
ATOM 946 O O . GLU A 1 115 ? 14.889 8.046 -33.120 1.00 90.75 115 GLU A O 1
ATOM 951 N N . CYS A 1 116 ? 16.101 6.463 -34.146 1.00 90.25 116 CYS A N 1
ATOM 952 C CA . CYS A 1 116 ? 15.942 5.449 -33.100 1.00 90.25 116 CYS A CA 1
ATOM 953 C C . CYS A 1 116 ? 16.510 5.897 -31.744 1.00 90.25 116 CYS A C 1
ATOM 955 O O . CYS A 1 116 ? 15.884 5.698 -30.701 1.00 90.25 116 CYS A O 1
ATOM 957 N N . TRP A 1 117 ? 17.683 6.531 -31.744 1.00 91.75 117 TRP A N 1
ATOM 958 C CA . TRP A 1 117 ? 18.293 7.070 -30.530 1.00 91.75 117 TRP A CA 1
ATOM 959 C C . TRP A 1 117 ? 17.438 8.166 -29.888 1.00 91.75 117 TRP A C 1
ATOM 961 O O . TRP A 1 117 ? 17.242 8.170 -28.669 1.00 91.75 117 TRP A O 1
ATOM 971 N N . ASP A 1 118 ? 16.915 9.087 -30.697 1.00 90.06 118 ASP A N 1
ATOM 972 C CA . ASP A 1 118 ? 16.057 10.167 -30.213 1.00 90.06 118 ASP A CA 1
ATOM 973 C C . ASP A 1 118 ? 14.719 9.632 -29.685 1.00 90.06 118 ASP A C 1
ATOM 975 O O . ASP A 1 118 ? 14.245 10.094 -28.644 1.00 90.06 118 ASP A O 1
ATOM 979 N N . SER A 1 119 ? 14.164 8.591 -30.313 1.00 88.50 119 SER A N 1
ATOM 980 C CA . SER A 1 119 ? 12.997 7.864 -29.799 1.00 88.50 119 SER A CA 1
ATOM 981 C C . SER A 1 119 ? 13.249 7.295 -28.395 1.00 88.50 119 SER A C 1
ATOM 983 O O . SER A 1 119 ? 12.506 7.607 -27.460 1.00 88.50 119 SER A O 1
ATOM 985 N N . ILE A 1 120 ? 14.358 6.566 -28.194 1.00 89.25 120 ILE A N 1
ATOM 986 C CA . ILE A 1 120 ? 14.752 6.044 -26.870 1.00 89.25 120 ILE A CA 1
ATOM 987 C C . ILE A 1 120 ? 14.876 7.185 -25.854 1.00 89.25 120 ILE A C 1
ATOM 989 O O . ILE A 1 120 ? 14.372 7.091 -24.732 1.00 89.25 120 ILE A O 1
ATOM 993 N N . LYS A 1 121 ? 15.528 8.288 -26.236 1.00 88.12 121 LYS A N 1
ATOM 994 C CA . LYS A 1 121 ? 15.724 9.452 -25.363 1.00 88.12 121 LYS A CA 1
ATOM 995 C C . LYS A 1 121 ? 14.394 10.075 -24.930 1.00 88.12 121 LYS A C 1
ATOM 997 O O . LYS A 1 121 ? 14.254 10.428 -23.758 1.00 88.12 121 LYS A O 1
ATOM 1002 N N . ASN A 1 122 ? 13.430 10.188 -25.841 1.00 87.44 122 ASN A N 1
ATOM 1003 C CA . ASN A 1 122 ? 12.102 10.722 -25.548 1.00 87.44 122 ASN A CA 1
ATOM 1004 C C . ASN A 1 122 ? 11.325 9.802 -24.602 1.00 87.44 122 ASN A C 1
ATOM 1006 O O . ASN A 1 122 ? 10.815 10.278 -23.591 1.00 87.44 122 ASN A O 1
ATOM 1010 N N . VAL A 1 123 ? 11.329 8.487 -24.845 1.00 85.19 123 VAL A N 1
ATOM 1011 C CA . VAL A 1 123 ? 10.679 7.506 -23.956 1.00 85.19 123 VAL A CA 1
ATOM 1012 C C . VAL A 1 123 ? 11.266 7.559 -22.541 1.00 85.19 123 VAL A C 1
ATOM 1014 O O . VAL A 1 123 ? 10.527 7.562 -21.557 1.00 85.19 123 VAL A O 1
ATOM 1017 N N . VAL A 1 124 ? 12.594 7.653 -22.409 1.00 85.88 124 VAL A N 1
ATOM 1018 C CA . VAL A 1 124 ? 13.255 7.789 -21.099 1.00 85.88 124 VAL A CA 1
ATOM 1019 C C . VAL A 1 124 ? 12.871 9.104 -20.413 1.00 85.88 124 VAL A C 1
ATOM 1021 O O . VAL A 1 124 ? 12.651 9.120 -19.200 1.00 85.88 124 VAL A O 1
ATOM 1024 N N . LYS A 1 125 ? 12.774 10.205 -21.166 1.00 87.75 125 LYS A N 1
ATOM 1025 C CA . LYS A 1 125 ? 12.377 11.516 -20.635 1.00 87.75 125 LYS A CA 1
ATOM 1026 C C . LYS A 1 125 ? 10.932 11.506 -20.130 1.00 87.75 125 LYS A C 1
ATOM 1028 O O . LYS A 1 125 ? 10.705 11.946 -19.006 1.00 87.75 125 LYS A O 1
ATOM 1033 N N . GLU A 1 126 ? 9.999 10.965 -20.910 1.00 85.31 126 GLU A N 1
ATOM 1034 C CA . GLU A 1 126 ? 8.588 10.830 -20.522 1.00 85.31 126 GLU A CA 1
ATOM 1035 C C . GLU A 1 126 ? 8.437 9.940 -19.286 1.00 85.31 126 GLU A C 1
ATOM 1037 O O . GLU A 1 126 ? 7.826 10.346 -18.301 1.00 85.31 126 GLU A O 1
ATOM 1042 N N . ARG A 1 127 ? 9.100 8.776 -19.247 1.00 82.69 127 ARG A N 1
ATOM 1043 C CA . ARG A 1 127 ? 9.086 7.913 -18.052 1.00 82.69 127 ARG A CA 1
ATOM 1044 C C . ARG A 1 127 ? 9.635 8.612 -16.819 1.00 82.69 127 ARG A C 1
ATOM 1046 O O . ARG A 1 127 ? 9.071 8.482 -15.738 1.00 82.69 127 ARG A O 1
ATOM 1053 N N . ARG A 1 128 ? 10.728 9.364 -16.963 1.00 85.25 128 ARG A N 1
ATOM 1054 C CA . ARG A 1 128 ? 11.292 10.140 -15.855 1.00 85.25 128 ARG A CA 1
ATOM 1055 C C . ARG A 1 128 ? 10.313 11.207 -15.366 1.00 85.25 128 ARG A C 1
ATOM 1057 O O . ARG A 1 128 ? 10.243 11.431 -14.160 1.00 85.25 128 ARG A O 1
ATOM 1064 N N . LYS A 1 129 ? 9.570 11.839 -16.277 1.00 87.56 129 LYS A N 1
ATOM 1065 C CA . LYS A 1 129 ? 8.537 12.823 -15.947 1.00 87.56 129 LYS A CA 1
ATOM 1066 C C . LYS A 1 129 ? 7.394 12.173 -15.163 1.00 87.56 129 LYS A C 1
ATOM 1068 O O . LYS A 1 129 ? 7.132 12.611 -14.051 1.00 87.56 129 LYS A O 1
ATOM 1073 N N . VAL A 1 130 ? 6.842 11.064 -15.659 1.00 83.44 130 VAL A N 1
ATOM 1074 C CA . VAL A 1 130 ? 5.776 10.301 -14.981 1.00 83.44 130 VAL A CA 1
ATOM 1075 C C . VAL A 1 130 ? 6.213 9.835 -13.591 1.00 83.44 130 VAL A C 1
ATOM 1077 O O . VAL A 1 130 ? 5.487 10.019 -12.622 1.00 83.44 130 VAL A O 1
ATOM 1080 N N . VAL A 1 131 ? 7.424 9.282 -13.453 1.00 82.38 131 VAL A N 1
ATOM 1081 C CA . VAL A 1 131 ? 7.955 8.867 -12.140 1.00 82.38 131 VAL A CA 1
ATOM 1082 C C . VAL A 1 131 ? 8.121 10.064 -11.199 1.00 82.38 131 VAL A C 1
ATOM 1084 O O . VAL A 1 131 ? 7.881 9.941 -10.000 1.00 82.38 131 VAL A O 1
ATOM 1087 N N . SER A 1 132 ? 8.527 11.226 -11.718 1.00 83.94 132 SER A N 1
ATOM 1088 C CA . SER A 1 132 ? 8.647 12.450 -10.922 1.00 83.94 132 SER A CA 1
ATOM 1089 C C . SER A 1 132 ? 7.286 12.977 -10.466 1.00 83.94 132 SER A C 1
ATOM 1091 O O . SER A 1 132 ? 7.160 13.369 -9.311 1.00 83.94 132 SER A O 1
ATOM 1093 N N . GLU A 1 133 ? 6.284 12.973 -11.346 1.00 86.12 133 GLU A N 1
ATOM 1094 C CA . GLU A 1 133 ? 4.906 13.381 -11.044 1.00 86.12 133 GLU A CA 1
ATOM 1095 C C . GLU A 1 133 ? 4.271 12.437 -10.015 1.00 86.12 133 GLU A C 1
ATOM 1097 O O . GLU A 1 133 ? 3.748 12.895 -9.004 1.00 86.12 133 GLU A O 1
ATOM 1102 N N . GLN A 1 134 ? 4.420 11.120 -10.192 1.00 83.44 134 GLN A N 1
ATOM 1103 C CA . GLN A 1 134 ? 3.973 10.124 -9.213 1.00 83.44 134 GLN A CA 1
ATOM 1104 C C . GLN A 1 134 ? 4.648 10.319 -7.855 1.00 83.44 134 GLN A C 1
ATOM 1106 O O . GLN A 1 134 ? 3.989 10.258 -6.825 1.00 83.44 134 GLN A O 1
ATOM 1111 N N . ARG A 1 135 ? 5.957 10.592 -7.830 1.00 83.88 135 ARG A N 1
ATOM 1112 C CA . ARG A 1 135 ? 6.678 10.840 -6.577 1.00 83.88 135 ARG A CA 1
ATOM 1113 C C . ARG A 1 135 ? 6.223 12.128 -5.889 1.00 83.88 135 ARG A C 1
ATOM 1115 O O . ARG A 1 135 ? 6.172 12.154 -4.663 1.00 83.88 135 ARG A O 1
ATOM 1122 N N . ALA A 1 136 ? 5.913 13.175 -6.652 1.00 85.56 136 ALA A N 1
ATOM 1123 C CA . ALA A 1 136 ? 5.342 14.403 -6.106 1.00 85.56 136 ALA A CA 1
ATOM 1124 C C . ALA A 1 136 ? 3.964 14.129 -5.486 1.00 85.56 136 ALA A C 1
ATOM 1126 O O . ALA A 1 136 ? 3.764 14.455 -4.321 1.00 85.56 136 ALA A O 1
ATOM 1127 N N . ALA A 1 137 ? 3.088 13.413 -6.199 1.00 84.69 137 ALA A N 1
ATOM 1128 C CA . ALA A 1 137 ? 1.782 13.005 -5.682 1.00 84.69 137 ALA A CA 1
ATOM 1129 C C . ALA A 1 137 ? 1.903 12.139 -4.414 1.00 84.69 137 ALA A C 1
ATOM 1131 O O . ALA A 1 137 ? 1.211 12.378 -3.429 1.00 84.69 137 ALA A O 1
ATOM 1132 N N . TYR A 1 138 ? 2.831 11.174 -4.383 1.00 85.56 138 TYR A N 1
ATOM 1133 C CA . TYR A 1 138 ? 3.077 10.356 -3.187 1.00 85.56 138 TYR A CA 1
ATOM 1134 C C . TYR A 1 138 ? 3.508 11.197 -1.990 1.00 85.56 138 TYR A C 1
ATOM 1136 O O . TYR A 1 138 ? 3.094 10.902 -0.871 1.00 85.56 138 TYR A O 1
ATOM 1144 N N . LYS A 1 139 ? 4.316 12.236 -2.220 1.00 86.69 139 LYS A N 1
ATOM 1145 C CA . LYS A 1 139 ? 4.750 13.149 -1.167 1.00 86.69 139 LYS A CA 1
ATOM 1146 C C . LYS A 1 139 ? 3.598 14.024 -0.669 1.00 86.69 139 LYS A C 1
ATOM 1148 O O . LYS A 1 139 ? 3.417 14.123 0.534 1.00 86.69 139 LYS A O 1
ATOM 1153 N N . GLU A 1 140 ? 2.793 14.589 -1.565 1.00 87.12 140 GLU A N 1
ATOM 1154 C CA . GLU A 1 140 ? 1.618 15.385 -1.183 1.00 87.12 140 GLU A CA 1
ATOM 1155 C C . GLU A 1 140 ? 0.611 14.562 -0.370 1.00 87.12 140 GLU A C 1
ATOM 1157 O O . GLU A 1 140 ? 0.154 15.000 0.685 1.00 87.12 140 GLU A O 1
ATOM 1162 N N . HIS A 1 141 ? 0.308 13.338 -0.813 1.00 86.69 141 HIS A N 1
ATOM 1163 C CA . HIS A 1 141 ? -0.560 12.432 -0.063 1.00 86.69 141 HIS A CA 1
ATOM 1164 C C . HIS A 1 141 ? 0.051 12.033 1.284 1.00 86.69 141 HIS A C 1
ATOM 1166 O O . HIS A 1 141 ? -0.659 11.993 2.287 1.00 86.69 141 HIS A O 1
ATOM 1172 N N . HIS A 1 142 ? 1.358 11.758 1.327 1.00 88.56 142 HIS A N 1
ATOM 1173 C CA . HIS A 1 142 ? 2.059 11.463 2.574 1.00 88.56 142 HIS A CA 1
ATOM 1174 C C . HIS A 1 142 ? 1.955 12.619 3.566 1.00 88.56 142 HIS A C 1
ATOM 1176 O O . HIS A 1 142 ? 1.588 12.386 4.713 1.00 88.56 142 HIS A O 1
ATOM 1182 N N . ASP A 1 143 ? 2.249 13.842 3.128 1.00 88.38 143 ASP A N 1
ATOM 1183 C CA . ASP A 1 143 ? 2.248 15.020 3.989 1.00 88.38 143 ASP A CA 1
ATOM 1184 C C . ASP A 1 143 ? 0.832 15.285 4.528 1.00 88.38 143 ASP A C 1
ATOM 1186 O O . ASP A 1 143 ? 0.668 15.502 5.724 1.00 88.38 143 ASP A O 1
ATOM 1190 N N . LEU A 1 144 ? -0.208 15.121 3.698 1.00 90.25 144 LEU A N 1
ATOM 1191 C CA . LEU A 1 144 ? -1.606 15.240 4.128 1.00 90.25 144 LEU A CA 1
ATOM 1192 C C . LEU A 1 144 ? -1.990 14.218 5.213 1.00 90.25 144 LEU A C 1
ATOM 1194 O O . LEU A 1 144 ? -2.615 14.579 6.213 1.00 90.25 144 LEU A O 1
ATOM 1198 N N . PHE A 1 145 ? -1.617 12.945 5.044 1.00 90.06 145 PHE A N 1
ATOM 1199 C CA . PHE A 1 145 ? -1.886 11.927 6.064 1.00 90.06 145 PHE A CA 1
ATOM 1200 C C . PHE A 1 145 ? -1.027 12.115 7.314 1.00 90.06 145 PHE A C 1
ATOM 1202 O O . PHE A 1 145 ? -1.526 11.907 8.416 1.00 90.06 145 PHE A O 1
ATOM 1209 N N . ALA A 1 146 ? 0.230 12.535 7.167 1.00 89.69 146 ALA A N 1
ATOM 1210 C CA . ALA A 1 146 ? 1.114 12.812 8.292 1.00 89.69 146 ALA A CA 1
ATOM 1211 C C . ALA A 1 146 ? 0.549 13.940 9.164 1.00 89.69 146 ALA A C 1
ATOM 1213 O O . ALA A 1 146 ? 0.437 13.753 10.371 1.00 89.69 146 ALA A O 1
ATOM 1214 N N . THR A 1 147 ? 0.087 15.045 8.565 1.00 91.38 147 THR A N 1
ATOM 1215 C CA . THR A 1 147 ? -0.555 16.141 9.309 1.00 91.38 147 THR A CA 1
ATOM 1216 C C . THR A 1 147 ? -1.818 15.669 10.031 1.00 91.38 147 THR A C 1
ATOM 1218 O O . THR A 1 147 ? -1.967 15.931 11.220 1.00 91.38 147 THR A O 1
ATOM 1221 N N . ARG A 1 148 ? -2.692 14.889 9.375 1.00 89.62 148 ARG A N 1
ATOM 1222 C CA . ARG A 1 148 ? -3.891 14.320 10.028 1.00 89.62 148 ARG A CA 1
ATOM 1223 C C . ARG A 1 148 ? -3.543 13.403 11.206 1.00 89.62 148 ARG A C 1
ATOM 1225 O O . ARG A 1 148 ? -4.207 13.443 12.240 1.00 89.62 148 ARG A O 1
ATOM 1232 N N . LEU A 1 149 ? -2.515 12.565 11.064 1.00 89.38 149 LEU A N 1
ATOM 1233 C CA . LEU A 1 149 ? -2.057 11.678 12.136 1.00 89.38 149 LEU A CA 1
ATOM 1234 C C . LEU A 1 149 ? -1.412 12.472 13.284 1.00 89.38 149 LEU A C 1
ATOM 1236 O O . LEU A 1 149 ? -1.638 12.144 14.446 1.00 89.38 149 LEU A O 1
ATOM 1240 N N . GLU A 1 150 ? -0.661 13.534 12.991 1.00 89.69 150 GLU A N 1
ATOM 1241 C CA . GLU A 1 150 ? -0.101 14.436 14.005 1.00 89.69 150 GLU A CA 1
ATOM 1242 C C . GLU A 1 150 ? -1.189 15.207 14.761 1.00 89.69 150 GLU A C 1
ATOM 1244 O O . GLU A 1 150 ? -1.136 15.282 15.989 1.00 89.69 150 GLU A O 1
ATOM 1249 N N . GLU A 1 151 ? -2.217 15.705 14.071 1.00 88.56 151 GLU A N 1
ATOM 1250 C CA . GLU A 1 151 ? -3.383 16.345 14.692 1.00 88.56 151 GLU A CA 1
ATOM 1251 C C . GLU A 1 151 ? -4.131 15.377 15.618 1.00 88.56 151 GLU A C 1
ATOM 1253 O O . GLU A 1 151 ? -4.492 15.740 16.740 1.00 88.56 151 GLU A O 1
ATOM 1258 N N . LEU A 1 152 ? -4.312 14.119 15.199 1.00 87.75 152 LEU A N 1
ATOM 1259 C CA . LEU A 1 152 ? -4.885 13.079 16.057 1.00 87.75 152 LEU A CA 1
ATOM 1260 C C . LEU A 1 152 ? -3.996 12.760 17.258 1.00 87.75 152 LEU A C 1
ATOM 1262 O O . LEU A 1 152 ? -4.514 12.558 18.357 1.00 87.75 152 LEU A O 1
ATOM 1266 N N . LYS A 1 153 ? -2.671 12.741 17.076 1.00 86.50 153 LYS A N 1
ATOM 1267 C CA . LYS A 1 153 ? -1.707 12.528 18.165 1.00 86.50 153 LYS A CA 1
ATOM 1268 C C . LYS A 1 153 ? -1.797 13.651 19.190 1.00 86.50 153 LYS A C 1
ATOM 1270 O O . LYS A 1 153 ? -1.868 13.379 20.386 1.00 86.50 153 LYS A O 1
ATOM 1275 N N . ALA A 1 154 ? -1.858 14.897 18.724 1.00 86.25 154 ALA A N 1
ATOM 1276 C CA . ALA A 1 154 ? -2.029 16.070 19.569 1.00 86.25 154 ALA A CA 1
ATOM 1277 C C . ALA A 1 154 ? -3.384 16.056 20.298 1.00 86.25 154 ALA A C 1
ATOM 1279 O O . ALA A 1 154 ? -3.422 16.256 21.511 1.00 86.25 154 ALA A O 1
ATOM 1280 N N . GLY A 1 155 ? -4.482 15.744 19.601 1.00 82.50 155 GLY A N 1
ATOM 1281 C CA . GLY A 1 155 ? -5.821 15.648 20.196 1.00 82.50 155 GLY A CA 1
ATOM 1282 C C . GLY A 1 155 ? -5.969 14.502 21.206 1.00 82.50 155 GLY A C 1
ATOM 1283 O O . GLY A 1 155 ? -6.664 14.652 22.212 1.00 82.50 155 GLY A O 1
ATOM 1284 N N . GLY A 1 156 ? -5.281 13.379 20.981 1.00 79.25 156 GLY A N 1
ATOM 1285 C CA . GLY A 1 156 ? -5.211 12.259 21.924 1.00 79.25 156 GLY A CA 1
ATOM 1286 C C . GLY A 1 156 ? -4.357 12.562 23.159 1.00 79.25 156 GLY A C 1
ATOM 1287 O O . GLY A 1 156 ? -4.729 12.185 24.271 1.00 79.25 156 GLY A O 1
ATOM 1288 N N . ALA A 1 157 ? -3.247 13.290 22.994 1.00 79.50 157 ALA A N 1
ATOM 1289 C CA . ALA A 1 157 ? -2.405 13.742 24.105 1.00 79.50 157 ALA A CA 1
ATOM 1290 C C . ALA A 1 157 ? -3.090 14.825 24.957 1.00 79.50 157 ALA A C 1
ATOM 1292 O O . ALA A 1 157 ? -2.968 14.818 26.179 1.00 79.50 157 ALA A O 1
ATOM 1293 N N . ALA A 1 158 ? -3.847 15.724 24.324 1.00 79.12 158 ALA A N 1
ATOM 1294 C CA . ALA A 1 158 ? -4.625 16.761 24.995 1.00 79.12 158 ALA A CA 1
ATOM 1295 C C . ALA A 1 158 ? -5.930 16.239 25.632 1.00 79.12 158 ALA A C 1
ATOM 1297 O O . ALA A 1 158 ? -6.666 17.017 26.237 1.00 79.12 158 ALA A O 1
ATOM 1298 N N . GLY A 1 159 ? -6.249 14.945 25.485 1.00 72.94 159 GLY A N 1
ATOM 1299 C CA . GLY A 1 159 ? -7.468 14.333 26.029 1.00 72.94 159 GLY A CA 1
ATOM 1300 C C . GLY A 1 159 ? -8.766 14.867 25.412 1.00 72.94 159 GLY A C 1
ATOM 1301 O O . GLY A 1 159 ? -9.840 14.669 25.971 1.00 72.94 159 GLY A O 1
ATOM 1302 N N . THR A 1 160 ? -8.676 15.560 24.274 1.00 75.62 160 THR A N 1
ATOM 1303 C CA . THR A 1 160 ? -9.821 16.174 23.582 1.00 75.62 160 THR A CA 1
ATOM 1304 C C . THR A 1 160 ? -10.603 15.153 22.760 1.00 75.62 160 THR A C 1
ATOM 1306 O O . THR A 1 160 ? -11.758 15.387 22.420 1.00 75.62 160 THR A O 1
ATOM 1309 N N . ILE A 1 161 ? -9.969 14.027 22.428 1.00 76.50 161 ILE A N 1
ATOM 1310 C CA . ILE A 1 161 ? -10.548 12.928 21.656 1.00 76.50 161 ILE A CA 1
ATOM 1311 C C . ILE A 1 161 ? -10.607 11.703 22.565 1.00 76.50 161 ILE A C 1
ATOM 1313 O O . ILE A 1 161 ? -9.595 11.318 23.153 1.00 76.50 161 ILE A O 1
ATOM 1317 N N . SER A 1 162 ? -11.782 11.082 22.680 1.00 79.69 162 SER A N 1
ATOM 1318 C CA . SER A 1 162 ? -11.909 9.836 23.439 1.00 79.69 162 SER A CA 1
ATOM 1319 C C . SER A 1 162 ? -11.151 8.694 22.752 1.00 79.69 162 SER A C 1
ATOM 1321 O O . SER A 1 162 ? -11.006 8.674 21.530 1.00 79.69 162 SER A O 1
ATOM 1323 N N . ALA A 1 163 ? -10.700 7.694 23.514 1.00 79.44 163 ALA A N 1
ATOM 1324 C CA . ALA A 1 163 ? -9.967 6.554 22.954 1.00 79.44 163 ALA A CA 1
ATOM 1325 C C . ALA A 1 163 ? -10.747 5.813 21.847 1.00 79.44 163 ALA A C 1
ATOM 1327 O O . ALA A 1 163 ? -10.156 5.356 20.868 1.00 79.44 163 ALA A O 1
ATOM 1328 N N . ALA A 1 164 ? -12.077 5.739 21.969 1.00 80.31 164 ALA A N 1
ATOM 1329 C CA . ALA A 1 164 ? -12.947 5.118 20.973 1.00 80.31 164 ALA A CA 1
ATOM 1330 C C . ALA A 1 164 ? -13.052 5.951 19.682 1.00 80.31 164 ALA A C 1
ATOM 1332 O O . ALA A 1 164 ? -12.937 5.407 18.584 1.00 80.31 164 ALA A O 1
ATOM 1333 N N . GLU A 1 165 ? -13.217 7.271 19.797 1.00 83.44 165 GLU A N 1
ATOM 1334 C CA . GLU A 1 165 ? -13.254 8.176 18.639 1.00 83.44 165 GLU A CA 1
ATOM 1335 C C . GLU A 1 165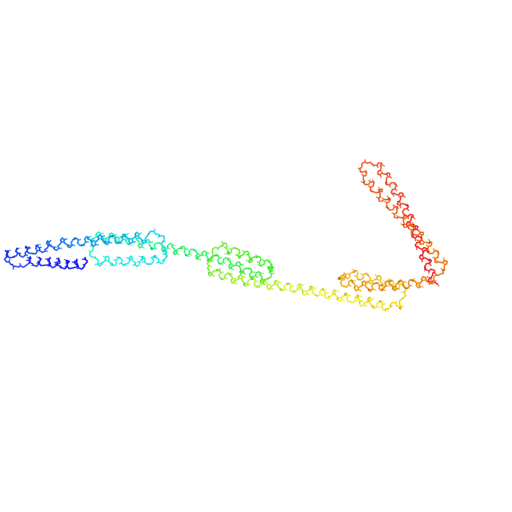 ? -11.890 8.272 17.946 1.00 83.44 165 GLU A C 1
ATOM 1337 O O . GLU A 1 165 ? -11.823 8.334 16.719 1.00 83.44 165 GLU A O 1
ATOM 1342 N N . GLY A 1 166 ? -10.801 8.244 18.718 1.00 82.56 166 GLY A N 1
ATOM 1343 C CA . GLY A 1 166 ? -9.434 8.228 18.206 1.00 82.56 166 GLY A CA 1
ATOM 1344 C C . GLY A 1 166 ? -9.160 6.990 17.357 1.00 82.56 166 GLY A C 1
ATOM 1345 O O . GLY A 1 166 ? -8.692 7.116 16.227 1.00 82.56 166 GLY A O 1
ATOM 1346 N N . MET A 1 167 ? -9.530 5.800 17.848 1.00 82.62 167 MET A N 1
ATOM 1347 C CA . MET A 1 167 ? -9.397 4.557 17.077 1.00 82.62 167 MET A CA 1
ATOM 1348 C C . MET A 1 167 ? -10.261 4.552 15.809 1.00 82.62 167 MET A C 1
ATOM 1350 O O . MET A 1 167 ? -9.768 4.169 14.750 1.00 82.62 167 MET A O 1
ATOM 1354 N N . ALA A 1 168 ? -11.503 5.044 15.874 1.00 87.56 168 ALA A N 1
ATOM 1355 C CA . ALA A 1 168 ? -12.371 5.130 14.698 1.00 87.56 168 ALA A CA 1
ATOM 1356 C C . ALA A 1 168 ? -11.782 6.033 13.597 1.00 87.56 168 ALA A C 1
ATOM 1358 O O . ALA A 1 168 ? -11.791 5.663 12.422 1.00 87.56 168 ALA A O 1
ATOM 1359 N N . LYS A 1 169 ? -11.212 7.186 13.976 1.00 87.31 169 LYS A N 1
ATOM 1360 C CA . LYS A 1 169 ? -10.546 8.101 13.033 1.00 87.31 169 LYS A CA 1
ATOM 1361 C C . LYS A 1 169 ? -9.256 7.514 12.457 1.00 87.31 169 LYS A C 1
ATOM 1363 O O . LYS A 1 169 ? -8.969 7.711 11.280 1.00 87.31 169 LYS A O 1
ATOM 1368 N N . VAL A 1 170 ? -8.490 6.758 13.247 1.00 88.31 170 VAL A N 1
ATOM 1369 C CA . VAL A 1 170 ? -7.313 6.030 12.740 1.00 88.31 170 VAL A CA 1
ATOM 1370 C C . VAL A 1 170 ? -7.723 4.983 11.697 1.00 88.31 170 VAL A C 1
ATOM 1372 O O . VAL A 1 170 ? -7.086 4.885 10.648 1.00 88.31 170 VAL A O 1
ATOM 1375 N N . ASP A 1 171 ? -8.809 4.246 11.929 1.00 87.50 171 ASP A N 1
ATOM 1376 C CA . ASP A 1 171 ? -9.333 3.271 10.965 1.00 87.50 171 ASP A CA 1
ATOM 1377 C C . ASP A 1 171 ? -9.853 3.925 9.679 1.00 87.50 171 ASP A C 1
ATOM 1379 O O . ASP A 1 171 ? -9.690 3.369 8.587 1.00 87.50 171 ASP A O 1
ATOM 1383 N N . GLU A 1 172 ? -10.448 5.113 9.783 1.00 90.69 172 GLU A N 1
ATOM 1384 C CA . GLU A 1 172 ? -10.845 5.925 8.632 1.00 90.69 172 GLU A CA 1
ATOM 1385 C C . GLU A 1 172 ? -9.625 6.344 7.800 1.00 90.69 172 GLU A C 1
ATOM 1387 O O . GLU A 1 172 ? -9.592 6.083 6.595 1.00 90.69 172 GLU A O 1
ATOM 1392 N N . ILE A 1 173 ? -8.566 6.850 8.443 1.00 88.88 173 ILE A N 1
ATOM 1393 C CA . ILE A 1 173 ? -7.305 7.189 7.766 1.00 88.88 173 ILE A CA 1
ATOM 1394 C C . ILE A 1 173 ? -6.687 5.952 7.102 1.00 88.88 173 ILE A C 1
ATOM 1396 O O . ILE A 1 173 ? -6.239 6.027 5.960 1.00 88.88 173 ILE A O 1
ATOM 1400 N N . ILE A 1 174 ? -6.706 4.781 7.750 1.00 86.56 174 ILE A N 1
ATOM 1401 C CA . ILE A 1 174 ? -6.210 3.537 7.137 1.00 86.56 174 ILE A CA 1
ATOM 1402 C C . ILE A 1 174 ? -7.017 3.178 5.878 1.00 86.56 174 ILE A C 1
ATOM 1404 O O . ILE A 1 174 ? -6.437 2.698 4.898 1.00 86.56 174 ILE A O 1
ATOM 1408 N N . LYS A 1 175 ? -8.341 3.378 5.878 1.00 89.38 175 LYS A N 1
ATOM 1409 C CA . LYS A 1 175 ? -9.184 3.138 4.695 1.00 89.38 175 LYS A CA 1
ATOM 1410 C C . LYS A 1 175 ? -8.848 4.115 3.568 1.00 89.38 175 LYS A C 1
ATOM 1412 O O . LYS A 1 175 ? -8.662 3.671 2.435 1.00 89.38 175 LYS A O 1
ATOM 1417 N N . GLU A 1 176 ? -8.693 5.400 3.872 1.00 87.12 176 GLU A N 1
ATOM 1418 C CA . GLU A 1 176 ? -8.286 6.421 2.897 1.00 87.12 176 GLU A CA 1
ATOM 1419 C C . GLU A 1 176 ? -6.877 6.159 2.332 1.00 87.12 176 GLU A C 1
ATOM 1421 O O . GLU A 1 176 ? -6.657 6.261 1.123 1.00 87.12 176 GLU A O 1
ATOM 1426 N N . MET A 1 177 ? -5.931 5.729 3.171 1.00 86.19 177 MET A N 1
ATOM 1427 C CA . MET A 1 177 ? -4.579 5.337 2.754 1.00 86.19 177 MET A CA 1
ATOM 1428 C C . MET A 1 177 ? -4.574 4.133 1.803 1.00 86.19 177 MET A C 1
ATOM 1430 O O . MET A 1 177 ? -3.667 3.996 0.988 1.00 86.19 177 MET A O 1
ATOM 1434 N N . ARG A 1 178 ? -5.555 3.225 1.908 1.00 84.12 178 ARG A N 1
ATOM 1435 C CA . ARG A 1 178 ? -5.700 2.094 0.971 1.00 84.12 178 ARG A CA 1
ATOM 1436 C C . ARG A 1 178 ? -6.310 2.516 -0.364 1.00 84.12 178 ARG A C 1
ATOM 1438 O O . ARG A 1 178 ? -6.049 1.857 -1.366 1.00 84.12 178 ARG A O 1
ATOM 1445 N N . ALA A 1 179 ? -7.132 3.564 -0.368 1.00 86.12 179 ALA A N 1
ATOM 1446 C CA . ALA A 1 179 ? -7.778 4.088 -1.568 1.00 86.12 179 ALA A CA 1
ATOM 1447 C C . ALA A 1 179 ? -6.857 5.013 -2.384 1.00 86.12 179 ALA A C 1
ATOM 1449 O O . ALA A 1 179 ? -7.025 5.144 -3.594 1.00 86.12 179 ALA A O 1
ATOM 1450 N N . THR A 1 180 ? -5.884 5.648 -1.731 1.00 84.62 180 THR A N 1
ATOM 1451 C CA . THR A 1 180 ? -4.945 6.589 -2.351 1.00 84.62 180 THR A CA 1
ATOM 1452 C C . THR A 1 180 ? -3.667 5.900 -2.826 1.00 84.62 180 THR A C 1
ATOM 1454 O O . THR A 1 180 ? -3.199 4.912 -2.259 1.00 84.62 180 THR A O 1
ATOM 1457 N N . THR A 1 181 ? -3.074 6.420 -3.901 1.00 78.25 181 THR A N 1
ATOM 1458 C CA . THR A 1 181 ? -1.799 5.912 -4.410 1.00 78.25 181 THR A CA 1
ATOM 1459 C C . THR A 1 181 ? -0.658 6.466 -3.564 1.00 78.25 181 THR A C 1
ATOM 1461 O O . THR A 1 181 ? -0.345 7.652 -3.644 1.00 78.25 181 THR A O 1
ATOM 1464 N N . LEU A 1 182 ? -0.033 5.608 -2.760 1.00 83.50 182 LEU A N 1
ATOM 1465 C CA . LEU A 1 182 ? 1.118 5.940 -1.921 1.00 83.50 182 LEU A CA 1
ATOM 1466 C C . LEU A 1 182 ? 2.326 5.079 -2.304 1.00 83.50 182 LEU A C 1
ATOM 1468 O O . LEU A 1 182 ? 2.192 3.925 -2.722 1.00 83.50 182 LEU A O 1
ATOM 1472 N N . GLY A 1 183 ? 3.526 5.630 -2.131 1.00 81.12 183 GLY A N 1
ATOM 1473 C CA . GLY A 1 183 ? 4.769 4.892 -2.325 1.00 81.12 183 GLY A CA 1
ATOM 1474 C C . GLY A 1 183 ? 5.083 3.939 -1.163 1.00 81.12 183 GLY A C 1
ATOM 1475 O O . GLY A 1 183 ? 4.556 4.039 -0.055 1.00 81.12 183 GLY A O 1
ATOM 1476 N N . LYS A 1 184 ? 5.966 2.962 -1.407 1.00 82.19 184 LYS A N 1
ATOM 1477 C CA . LYS A 1 184 ? 6.310 1.914 -0.423 1.00 82.19 184 LYS A CA 1
ATOM 1478 C C . LYS A 1 184 ? 6.979 2.469 0.842 1.00 82.19 184 LYS A C 1
ATOM 1480 O O . LYS A 1 184 ? 6.825 1.884 1.914 1.00 82.19 184 LYS A O 1
ATOM 1485 N N . VAL A 1 185 ? 7.761 3.540 0.710 1.00 82.31 185 VAL A N 1
ATOM 1486 C CA . VAL A 1 185 ? 8.471 4.167 1.836 1.00 82.31 185 VAL A CA 1
ATOM 1487 C C . VAL A 1 185 ? 7.490 4.996 2.659 1.00 82.31 185 VAL A C 1
ATOM 1489 O O . VAL A 1 185 ? 7.446 4.863 3.877 1.00 82.31 185 VAL A O 1
ATOM 1492 N N . GLU A 1 186 ? 6.636 5.752 1.981 1.00 83.31 186 GLU A N 1
ATOM 1493 C CA . GLU A 1 186 ? 5.587 6.589 2.554 1.00 83.31 186 GLU A CA 1
ATOM 1494 C C . GLU A 1 186 ? 4.587 5.739 3.351 1.00 83.31 186 GLU A C 1
ATOM 1496 O O . GLU A 1 186 ? 4.303 6.039 4.507 1.00 83.31 186 GLU A O 1
ATOM 1501 N N . ILE A 1 187 ? 4.141 4.602 2.798 1.00 86.00 187 ILE A N 1
ATOM 1502 C CA . ILE A 1 187 ? 3.278 3.645 3.514 1.00 86.00 187 ILE A CA 1
ATOM 1503 C C . ILE A 1 187 ? 3.957 3.112 4.778 1.00 86.00 187 ILE A C 1
ATOM 1505 O O . ILE A 1 187 ? 3.295 2.927 5.797 1.00 86.00 187 ILE A O 1
ATOM 1509 N N . ARG A 1 188 ? 5.264 2.822 4.726 1.00 86.06 188 ARG A N 1
ATOM 1510 C CA . ARG A 1 188 ? 5.994 2.311 5.894 1.00 86.06 188 ARG A CA 1
ATOM 1511 C C . ARG A 1 188 ? 6.032 3.354 7.010 1.00 86.06 188 ARG A C 1
ATOM 1513 O O . ARG A 1 188 ? 5.775 2.991 8.153 1.00 86.06 188 ARG A O 1
ATOM 1520 N N . ASN A 1 189 ? 6.311 4.611 6.672 1.00 87.00 189 ASN A N 1
ATOM 1521 C CA . ASN A 1 189 ? 6.353 5.708 7.636 1.00 87.00 189 ASN A CA 1
ATOM 1522 C C . ASN A 1 189 ? 4.974 5.945 8.267 1.00 87.00 189 ASN A C 1
ATOM 1524 O O . ASN A 1 189 ? 4.847 5.911 9.488 1.00 87.00 189 ASN A O 1
ATOM 1528 N N . LEU A 1 190 ? 3.929 6.075 7.441 1.00 88.06 190 LEU A N 1
ATOM 1529 C CA . LEU A 1 190 ? 2.559 6.287 7.917 1.00 88.06 190 LEU A CA 1
ATOM 1530 C C . LEU A 1 190 ? 2.054 5.113 8.770 1.00 88.06 190 LEU A C 1
ATOM 1532 O O . LEU A 1 190 ? 1.393 5.330 9.779 1.00 88.06 190 LEU A O 1
ATOM 1536 N N . ARG A 1 191 ? 2.405 3.864 8.428 1.00 87.56 191 ARG A N 1
ATOM 1537 C CA . ARG A 1 191 ? 2.094 2.698 9.277 1.00 87.56 191 ARG A CA 1
ATOM 1538 C C . ARG A 1 191 ? 2.760 2.773 10.648 1.00 87.56 191 ARG A C 1
ATOM 1540 O O . ARG A 1 191 ? 2.123 2.379 11.617 1.00 87.56 191 ARG A O 1
ATOM 1547 N N . GLY A 1 192 ? 3.997 3.262 10.727 1.00 88.56 192 GLY A N 1
ATOM 1548 C CA . GLY A 1 192 ? 4.670 3.498 12.006 1.00 88.56 192 GLY A CA 1
ATOM 1549 C C . GLY A 1 192 ? 3.902 4.505 12.864 1.00 88.56 192 GLY A C 1
ATOM 1550 O O . GLY A 1 192 ? 3.562 4.203 14.002 1.00 88.56 192 GLY A O 1
ATOM 1551 N N . MET A 1 193 ? 3.515 5.644 12.280 1.00 86.62 193 MET A N 1
ATOM 1552 C CA . MET A 1 193 ? 2.717 6.668 12.975 1.00 86.62 193 MET A CA 1
ATOM 1553 C C . MET A 1 193 ? 1.347 6.141 13.432 1.00 86.62 193 MET A C 1
ATOM 1555 O O . MET A 1 193 ? 0.902 6.427 14.541 1.00 86.62 193 MET A O 1
ATOM 1559 N N . VAL A 1 194 ? 0.683 5.338 12.596 1.00 89.94 194 VAL A N 1
ATOM 1560 C CA . VAL A 1 194 ? -0.589 4.682 12.934 1.00 89.94 194 VAL A CA 1
ATOM 1561 C C . VAL A 1 194 ? -0.426 3.709 14.103 1.00 89.94 194 VAL A C 1
ATOM 1563 O O . VAL A 1 194 ? -1.271 3.697 14.994 1.00 89.94 194 VAL A O 1
ATOM 1566 N N . GLN A 1 195 ? 0.645 2.912 14.127 1.00 88.00 195 GLN A N 1
ATOM 1567 C CA . GLN A 1 195 ? 0.912 1.984 15.230 1.00 88.00 195 GLN A CA 1
ATOM 1568 C C . GLN A 1 195 ? 1.142 2.725 16.549 1.00 88.00 195 GLN A C 1
ATOM 1570 O O . GLN A 1 195 ? 0.525 2.367 17.549 1.00 88.00 195 GLN A O 1
ATOM 1575 N N . GLU A 1 196 ? 1.936 3.800 16.539 1.00 88.00 196 GLU A N 1
ATOM 1576 C CA . GLU A 1 196 ? 2.131 4.644 17.726 1.00 88.00 196 GLU A CA 1
ATOM 1577 C C . GLU A 1 196 ? 0.797 5.189 18.263 1.00 88.00 196 GLU A C 1
ATOM 1579 O O . GLU A 1 196 ? 0.537 5.150 19.465 1.00 88.00 196 GLU A O 1
ATOM 1584 N N . LEU A 1 197 ? -0.086 5.665 17.380 1.00 86.62 197 LEU A N 1
ATOM 1585 C CA . LEU A 1 197 ? -1.411 6.157 17.768 1.00 86.62 197 LEU A CA 1
ATOM 1586 C C . LEU A 1 197 ? -2.312 5.056 18.330 1.00 86.62 197 LEU A C 1
ATOM 1588 O O . LEU A 1 197 ? -3.002 5.274 19.326 1.00 86.62 197 LEU A O 1
ATOM 1592 N N . GLN A 1 198 ? -2.305 3.870 17.719 1.00 86.19 198 GLN A N 1
ATOM 1593 C CA . GLN A 1 198 ? -3.065 2.720 18.212 1.00 86.19 198 GLN A CA 1
ATOM 1594 C C . GLN A 1 198 ? -2.599 2.297 19.612 1.00 86.19 198 GLN A C 1
ATOM 1596 O O . GLN A 1 198 ? -3.430 1.982 20.465 1.00 86.19 198 GLN A O 1
ATOM 1601 N N . GLU A 1 199 ? -1.296 2.336 19.893 1.00 86.81 199 GLU A N 1
ATOM 1602 C CA . GLU A 1 199 ? -0.756 2.074 21.232 1.00 86.81 199 GLU A CA 1
ATOM 1603 C C . GLU A 1 199 ? -1.204 3.132 22.255 1.00 86.81 199 GLU A C 1
ATOM 1605 O O . GLU A 1 199 ? -1.631 2.785 23.362 1.00 86.81 199 GLU A O 1
ATOM 1610 N N . ILE A 1 200 ? -1.207 4.416 21.881 1.00 85.19 200 ILE A N 1
ATOM 1611 C CA . ILE A 1 200 ? -1.686 5.506 22.748 1.00 85.19 200 ILE A CA 1
ATOM 1612 C C . ILE A 1 200 ? -3.171 5.322 23.092 1.00 85.19 200 ILE A C 1
ATOM 1614 O O . ILE A 1 200 ? -3.536 5.299 24.268 1.00 85.19 200 ILE A O 1
ATOM 1618 N N . PHE A 1 201 ? -4.044 5.132 22.102 1.00 84.94 201 PHE A N 1
ATOM 1619 C CA . PHE A 1 201 ? -5.480 5.015 22.375 1.00 84.94 201 PHE A CA 1
ATOM 1620 C C . PHE A 1 201 ? -5.848 3.695 23.065 1.00 84.94 201 PHE A C 1
ATOM 1622 O O . PHE A 1 201 ? -6.707 3.676 23.948 1.00 84.94 201 PHE A O 1
ATOM 1629 N N . SER A 1 202 ? -5.185 2.585 22.727 1.00 82.88 202 SER A N 1
ATOM 1630 C CA . SER A 1 202 ? -5.434 1.300 23.395 1.00 82.88 202 SER A CA 1
ATOM 1631 C C . SER A 1 202 ? -4.979 1.306 24.856 1.00 82.88 202 SER A C 1
ATOM 1633 O O . SER A 1 202 ? -5.679 0.759 25.712 1.00 82.88 202 SER A O 1
ATOM 1635 N N . SER A 1 203 ? -3.858 1.959 25.178 1.00 84.56 203 SER A N 1
ATOM 1636 C CA . SER A 1 203 ? -3.413 2.124 26.567 1.00 84.56 203 SER A CA 1
ATOM 1637 C C . SER A 1 203 ? -4.362 3.018 27.374 1.00 84.56 203 SER A C 1
ATOM 1639 O O . SER A 1 203 ? -4.738 2.641 28.485 1.00 84.56 203 SER A O 1
ATOM 1641 N N . GLN A 1 204 ? -4.847 4.126 26.800 1.00 81.19 204 GLN A N 1
ATOM 1642 C CA . GLN A 1 204 ? -5.876 4.970 27.425 1.00 81.19 204 GLN A CA 1
ATOM 1643 C C . GLN A 1 204 ? -7.185 4.205 27.681 1.00 81.19 204 GLN A C 1
ATOM 1645 O O . GLN A 1 204 ? -7.751 4.303 28.771 1.00 81.19 204 GLN A O 1
ATOM 1650 N N . SER A 1 205 ? -7.641 3.396 26.719 1.00 80.31 205 SER A N 1
ATOM 1651 C CA . SER A 1 205 ? -8.845 2.567 26.877 1.00 80.31 205 SER A CA 1
ATOM 1652 C C . SER A 1 205 ? -8.684 1.534 27.996 1.00 80.31 205 SER A C 1
ATOM 1654 O O . SER A 1 205 ? -9.566 1.398 28.841 1.00 80.31 205 SER A O 1
ATOM 1656 N N . ARG A 1 206 ? -7.533 0.847 28.058 1.00 84.62 206 ARG A N 1
ATOM 1657 C CA . ARG A 1 206 ? -7.234 -0.129 29.121 1.00 84.62 206 ARG A CA 1
ATOM 1658 C C . ARG A 1 206 ? -7.195 0.514 30.503 1.00 84.62 206 ARG A C 1
ATOM 1660 O O . ARG A 1 206 ? -7.685 -0.083 31.456 1.00 84.62 206 ARG A O 1
ATOM 1667 N N . LEU A 1 207 ? -6.636 1.719 30.622 1.00 82.69 207 LEU A N 1
ATOM 1668 C CA . LEU A 1 207 ? -6.616 2.462 31.884 1.00 82.69 207 LEU A CA 1
ATOM 1669 C C . LEU A 1 207 ? -8.033 2.830 32.338 1.00 82.69 207 LEU A C 1
ATOM 1671 O O . LEU A 1 207 ? -8.373 2.615 33.499 1.00 82.69 207 LEU A O 1
ATOM 1675 N N . GLN A 1 208 ? -8.885 3.317 31.431 1.00 80.44 208 GLN A N 1
ATOM 1676 C CA . GLN A 1 208 ? -10.283 3.619 31.755 1.00 80.44 208 GLN A CA 1
ATOM 1677 C C . GLN A 1 208 ? -11.085 2.369 32.139 1.00 80.44 208 GLN A C 1
ATOM 1679 O O . GLN A 1 208 ? -11.876 2.414 33.081 1.00 80.44 208 GLN A O 1
ATOM 1684 N N . GLU A 1 209 ? -10.884 1.248 31.445 1.00 80.50 209 GLU A N 1
ATOM 1685 C CA . GLU A 1 209 ? -11.512 -0.028 31.803 1.00 80.50 209 GLU A CA 1
ATOM 1686 C C . GLU A 1 209 ? -11.025 -0.544 33.158 1.00 80.50 209 GLU A C 1
ATOM 1688 O O . GLU A 1 209 ? -11.843 -0.994 33.959 1.00 80.50 209 GLU A O 1
ATOM 1693 N N . ALA A 1 210 ? -9.728 -0.432 33.453 1.00 85.38 210 ALA A N 1
ATOM 1694 C CA . ALA A 1 210 ? -9.167 -0.824 34.742 1.00 85.38 210 ALA A CA 1
ATOM 1695 C C . ALA A 1 210 ? -9.741 0.015 35.893 1.00 85.38 210 ALA A C 1
ATOM 1697 O O . ALA A 1 210 ? -10.128 -0.551 36.914 1.00 85.38 210 ALA A O 1
ATOM 1698 N N . ILE A 1 211 ? -9.871 1.335 35.710 1.00 84.56 211 ILE A N 1
ATOM 1699 C CA . ILE A 1 211 ? -10.498 2.228 36.697 1.00 84.56 211 ILE A CA 1
ATOM 1700 C C . ILE A 1 211 ? -11.959 1.828 36.921 1.00 84.56 211 ILE A C 1
ATOM 1702 O O . ILE A 1 211 ? -12.360 1.594 38.058 1.00 84.56 211 ILE A O 1
ATOM 1706 N N . LYS A 1 212 ? -12.743 1.650 35.849 1.00 83.06 212 LYS A N 1
ATOM 1707 C CA . LYS A 1 212 ? -14.147 1.217 35.961 1.00 83.06 212 LYS A CA 1
ATOM 1708 C C . LYS A 1 212 ? -14.285 -0.141 36.645 1.00 83.06 212 LYS A C 1
ATOM 1710 O O . LYS A 1 212 ? -15.190 -0.332 37.453 1.00 83.06 212 LYS A O 1
ATOM 1715 N N . GLN A 1 213 ? -13.401 -1.090 36.340 1.00 81.25 213 GLN A N 1
ATOM 1716 C CA . GLN A 1 213 ? -13.388 -2.393 37.004 1.00 81.25 213 GLN A CA 1
ATOM 1717 C C . GLN A 1 213 ? -13.016 -2.274 38.483 1.00 81.25 213 GLN A C 1
ATOM 1719 O O . GLN A 1 213 ? -13.592 -2.981 39.306 1.00 81.25 213 GLN A O 1
ATOM 1724 N N . GLN A 1 214 ? -12.081 -1.395 38.838 1.00 83.06 214 GLN A N 1
ATOM 1725 C CA . GLN A 1 214 ? -11.695 -1.165 40.225 1.00 83.06 214 GLN A CA 1
ATOM 1726 C C . GLN A 1 214 ? -12.826 -0.503 41.021 1.00 83.06 214 GLN A C 1
ATOM 1728 O O . GLN A 1 214 ? -13.145 -0.980 42.106 1.00 83.06 214 GLN A O 1
ATOM 1733 N N . GLU A 1 215 ? -13.488 0.511 40.462 1.00 82.12 215 GLU A N 1
ATOM 1734 C CA . GLU A 1 215 ? -14.672 1.140 41.061 1.00 82.12 215 GLU A CA 1
ATOM 1735 C C . GLU A 1 215 ? -15.830 0.145 41.215 1.00 82.12 215 GLU A C 1
ATOM 1737 O O . GLU A 1 215 ? -16.483 0.103 42.256 1.00 82.12 215 GLU A O 1
ATOM 1742 N N . ALA A 1 216 ? -16.071 -0.700 40.206 1.00 81.38 216 ALA A N 1
ATOM 1743 C CA . ALA A 1 216 ? -17.089 -1.745 40.281 1.00 81.38 216 ALA A CA 1
ATOM 1744 C C . ALA A 1 216 ? -16.773 -2.765 41.386 1.00 81.38 216 ALA A C 1
ATOM 1746 O O . ALA A 1 216 ? -17.656 -3.102 42.170 1.00 81.38 216 ALA A O 1
ATOM 1747 N N . ARG A 1 217 ? -15.509 -3.199 41.501 1.00 83.44 217 ARG A N 1
ATOM 1748 C CA . ARG A 1 217 ? -15.059 -4.096 42.577 1.00 83.44 217 ARG A CA 1
ATOM 1749 C C . ARG A 1 217 ? -15.172 -3.449 43.952 1.00 83.44 217 ARG A C 1
ATOM 1751 O O . ARG A 1 217 ? -15.563 -4.130 44.890 1.00 83.44 217 ARG A O 1
ATOM 1758 N N . GLN A 1 218 ? -14.849 -2.163 44.083 1.00 83.19 218 GLN A N 1
ATOM 1759 C CA . GLN A 1 218 ? -15.004 -1.435 45.345 1.00 83.19 218 GLN A CA 1
ATOM 1760 C C . GLN A 1 218 ? -16.474 -1.347 45.751 1.00 83.19 218 GLN A C 1
ATOM 1762 O O . GLN A 1 218 ? -16.809 -1.713 46.871 1.00 83.19 218 GLN A O 1
ATOM 1767 N N . ARG A 1 219 ? -17.372 -0.983 44.826 1.00 82.31 219 ARG A N 1
ATOM 1768 C CA . ARG A 1 219 ? -18.820 -0.976 45.090 1.00 82.31 219 ARG A CA 1
ATOM 1769 C C . ARG A 1 219 ? -19.353 -2.359 45.451 1.00 82.31 219 ARG A C 1
ATOM 1771 O O . ARG A 1 219 ? -20.200 -2.476 46.329 1.00 82.31 219 ARG A O 1
ATOM 1778 N N . GLU A 1 220 ? -18.862 -3.407 44.795 1.00 81.56 220 GLU A N 1
ATOM 1779 C CA . GLU A 1 220 ? -19.236 -4.787 45.112 1.00 81.56 220 GLU A CA 1
ATOM 1780 C C . GLU A 1 220 ? -18.725 -5.209 46.499 1.00 81.56 220 GLU A C 1
ATOM 1782 O O . GLU A 1 220 ? -19.454 -5.841 47.261 1.00 81.56 220 GLU A O 1
ATOM 1787 N N . GLN A 1 221 ? -17.504 -4.813 46.872 1.00 82.81 221 GLN A N 1
ATOM 1788 C CA . GLN A 1 221 ? -16.954 -5.041 48.210 1.00 82.81 221 GLN A CA 1
ATOM 1789 C C . GLN A 1 221 ? -17.729 -4.280 49.288 1.00 82.81 221 GLN A C 1
ATOM 1791 O O . GLN A 1 221 ? -18.050 -4.865 50.319 1.00 82.81 221 GLN A O 1
ATOM 1796 N N . GLU A 1 222 ? -18.071 -3.013 49.053 1.00 82.19 222 GLU A N 1
ATOM 1797 C CA . GLU A 1 222 ? -18.880 -2.198 49.965 1.00 82.19 222 GLU A CA 1
ATOM 1798 C C . GLU A 1 222 ? -20.287 -2.780 50.140 1.00 82.19 222 GLU A C 1
ATOM 1800 O O . GLU A 1 222 ? -20.759 -2.915 51.270 1.00 82.19 222 GLU A O 1
ATOM 1805 N N . ALA A 1 223 ? -20.928 -3.201 49.046 1.00 80.94 223 ALA A N 1
ATOM 1806 C CA . ALA A 1 223 ? -22.230 -3.861 49.083 1.00 80.94 223 ALA A CA 1
ATOM 1807 C C . ALA A 1 223 ? -22.172 -5.194 49.848 1.00 80.94 223 ALA A C 1
ATOM 1809 O O . ALA A 1 223 ? -23.031 -5.459 50.689 1.00 80.94 223 ALA A O 1
ATOM 1810 N N . ASN A 1 224 ? -21.134 -6.006 49.623 1.00 82.38 224 ASN A N 1
ATOM 1811 C CA . ASN A 1 224 ? -20.934 -7.261 50.349 1.00 82.38 224 ASN A CA 1
ATOM 1812 C C . ASN A 1 224 ? -20.624 -7.032 51.837 1.00 82.38 224 ASN A C 1
ATOM 1814 O O . ASN A 1 224 ? -21.128 -7.766 52.682 1.00 82.38 224 ASN A O 1
ATOM 1818 N N . ALA A 1 225 ? -19.848 -6.003 52.184 1.00 83.81 225 ALA A N 1
ATOM 1819 C CA . ALA A 1 225 ? -19.562 -5.653 53.574 1.00 83.81 225 ALA A CA 1
ATOM 1820 C C . ALA A 1 225 ? -20.812 -5.133 54.305 1.00 83.81 225 ALA A C 1
ATOM 1822 O O . ALA A 1 225 ? -21.041 -5.476 55.464 1.00 83.81 225 ALA A O 1
ATOM 1823 N N . HIS A 1 226 ? -21.641 -4.329 53.631 1.00 81.00 226 HIS A N 1
ATOM 1824 C CA . HIS A 1 226 ? -22.947 -3.918 54.148 1.00 81.00 226 HIS A CA 1
ATOM 1825 C C . HIS A 1 226 ? -23.863 -5.132 54.360 1.00 81.00 226 HIS A C 1
ATOM 1827 O O . HIS A 1 226 ? -24.533 -5.237 55.386 1.00 81.00 226 HIS A O 1
ATOM 1833 N N . PHE A 1 227 ? -23.832 -6.085 53.427 1.00 80.06 227 PHE A N 1
ATOM 1834 C CA . PHE A 1 227 ? -24.603 -7.317 53.514 1.00 80.06 227 PHE A CA 1
ATOM 1835 C C . PHE A 1 227 ? -24.190 -8.208 54.697 1.00 80.06 227 PHE A C 1
ATOM 1837 O O . PHE A 1 227 ? -25.051 -8.651 55.456 1.00 80.06 227 PHE A O 1
ATOM 1844 N N . GLU A 1 228 ? -22.889 -8.442 54.900 1.00 83.31 228 GLU A N 1
ATOM 1845 C CA . GLU A 1 228 ? -22.405 -9.237 56.040 1.00 83.31 228 GLU A CA 1
ATOM 1846 C C . GLU A 1 228 ? -22.764 -8.582 57.383 1.00 83.31 228 GLU A C 1
ATOM 1848 O O . GLU A 1 228 ? -23.197 -9.279 58.294 1.00 83.31 228 GLU A O 1
ATOM 1853 N N . LYS A 1 229 ? -22.732 -7.244 57.489 1.00 85.44 229 LYS A N 1
ATOM 1854 C CA . LYS A 1 229 ? -23.201 -6.536 58.697 1.00 85.44 229 LYS A CA 1
ATOM 1855 C C . LYS A 1 229 ? -24.681 -6.784 58.999 1.00 85.44 229 LYS A C 1
ATOM 1857 O O . LYS A 1 229 ? -25.045 -6.970 60.160 1.00 85.44 229 LYS A O 1
ATOM 1862 N N . ILE A 1 230 ? -25.542 -6.784 57.977 1.00 82.19 230 ILE A N 1
ATOM 1863 C CA . ILE A 1 230 ? -26.967 -7.117 58.147 1.00 82.19 230 ILE A CA 1
ATOM 1864 C C . ILE A 1 230 ? -27.107 -8.572 58.597 1.00 82.19 230 ILE A C 1
ATOM 1866 O O . ILE A 1 230 ? -27.873 -8.857 59.515 1.00 82.19 230 ILE A O 1
ATOM 1870 N N . ARG A 1 231 ? -26.342 -9.492 58.001 1.00 82.25 231 ARG A N 1
ATOM 1871 C CA . ARG A 1 231 ? -26.361 -10.909 58.377 1.00 82.25 231 ARG A CA 1
ATOM 1872 C C . ARG A 1 231 ? -25.936 -11.125 59.829 1.00 82.25 231 ARG A C 1
ATOM 1874 O O . ARG A 1 231 ? -26.609 -11.865 60.541 1.00 82.25 231 ARG A O 1
ATOM 1881 N N . GLU A 1 232 ? -24.858 -10.481 60.270 1.00 85.00 232 GLU A N 1
ATOM 1882 C CA . GLU A 1 232 ? -24.381 -10.535 61.655 1.00 85.00 232 GLU A CA 1
ATOM 1883 C C . GLU A 1 232 ? -25.430 -9.995 62.630 1.00 85.00 232 GLU A C 1
ATOM 1885 O O . GLU A 1 232 ? -25.729 -10.655 63.623 1.00 85.00 232 GLU A O 1
ATOM 1890 N N . ARG A 1 233 ? -26.060 -8.854 62.315 1.00 81.12 233 ARG A N 1
ATOM 1891 C CA . ARG A 1 233 ? -27.178 -8.309 63.106 1.00 81.12 233 ARG A CA 1
ATOM 1892 C C . ARG A 1 233 ? -28.341 -9.285 63.209 1.00 81.12 233 ARG A C 1
ATOM 1894 O O . ARG A 1 233 ? -28.897 -9.466 64.286 1.00 81.12 233 ARG A O 1
ATOM 1901 N N . LEU A 1 234 ? -28.698 -9.930 62.104 1.00 79.50 234 LEU A N 1
ATOM 1902 C CA . LEU A 1 234 ? -29.823 -10.856 62.054 1.00 79.50 234 LEU A CA 1
ATOM 1903 C C . LEU A 1 234 ? -29.521 -12.156 62.807 1.00 79.50 234 LEU A C 1
ATOM 1905 O O . LEU A 1 234 ? -30.388 -12.695 63.485 1.00 79.50 234 LEU A O 1
ATOM 1909 N N . GLN A 1 235 ? -28.276 -12.628 62.748 1.00 82.38 235 GLN A N 1
ATOM 1910 C CA . GLN A 1 235 ? -27.815 -13.779 63.516 1.00 82.38 235 GLN A CA 1
ATOM 1911 C C . GLN A 1 235 ? -27.738 -13.475 65.020 1.00 82.38 235 GLN A C 1
ATOM 1913 O O . GLN A 1 235 ? -28.156 -14.312 65.818 1.00 82.38 235 GLN A O 1
ATOM 1918 N N . ALA A 1 236 ? -27.265 -12.287 65.409 1.00 82.12 236 ALA A N 1
ATOM 1919 C CA . ALA A 1 236 ? -27.287 -11.832 66.800 1.00 82.12 236 ALA A CA 1
ATOM 1920 C C . ALA A 1 236 ? -28.727 -11.717 67.322 1.00 82.12 236 ALA A C 1
ATOM 1922 O O . ALA A 1 236 ? -29.034 -12.218 68.397 1.00 82.12 236 ALA A O 1
ATOM 1923 N N . PHE A 1 237 ? -29.640 -11.173 66.516 1.00 79.00 237 PHE A N 1
ATOM 1924 C CA . PHE A 1 237 ? -31.053 -11.061 66.872 1.00 79.00 237 PHE A CA 1
ATOM 1925 C C . PHE A 1 237 ? -31.747 -12.428 67.030 1.00 79.00 237 PHE A C 1
ATOM 1927 O O . PHE A 1 237 ? -32.561 -12.605 67.932 1.00 79.00 237 PHE A O 1
ATOM 1934 N N . VAL A 1 238 ? -31.382 -13.429 66.215 1.00 77.56 238 VAL A N 1
ATOM 1935 C CA . VAL A 1 238 ? -31.820 -14.828 66.411 1.00 77.56 238 VAL A CA 1
ATOM 1936 C C . VAL A 1 238 ? -31.281 -15.412 67.725 1.00 77.56 238 VAL A C 1
ATOM 1938 O O . VAL A 1 238 ? -31.984 -16.179 68.374 1.00 77.56 238 VAL A O 1
ATOM 1941 N N . GLN A 1 239 ? -30.052 -15.074 68.128 1.00 79.12 239 GLN A N 1
ATOM 1942 C CA . GLN A 1 239 ? -29.441 -15.570 69.372 1.00 79.12 239 GLN A CA 1
ATOM 1943 C C . GLN A 1 239 ? -29.987 -14.879 70.629 1.00 79.12 239 GLN A C 1
ATOM 1945 O O . GLN A 1 239 ? -30.114 -15.514 71.671 1.00 79.12 239 GLN A O 1
ATOM 1950 N N . GLU A 1 240 ? -30.348 -13.601 70.535 1.00 79.69 240 GLU A N 1
ATOM 1951 C CA . GLU A 1 240 ? -30.958 -12.822 71.621 1.00 79.69 240 GLU A CA 1
ATOM 1952 C C . GLU A 1 240 ? -32.484 -12.983 71.684 1.00 79.69 240 GLU A C 1
ATOM 1954 O O . GLU A 1 240 ? -33.180 -12.250 72.393 1.00 79.69 240 GLU A O 1
ATOM 1959 N N . ALA A 1 241 ? -33.034 -13.951 70.951 1.00 66.94 241 ALA A N 1
ATOM 1960 C CA . ALA A 1 241 ? -34.470 -14.093 70.819 1.00 66.94 241 ALA A CA 1
ATOM 1961 C C . ALA A 1 241 ? -35.175 -14.417 72.137 1.00 66.94 241 ALA A C 1
ATOM 1963 O O . ALA A 1 241 ? -36.308 -13.981 72.319 1.00 66.94 241 ALA A O 1
ATOM 1964 N N . ASP A 1 242 ? -34.514 -15.080 73.087 1.00 63.44 242 ASP A N 1
ATOM 1965 C CA . ASP A 1 242 ? -35.093 -15.424 74.391 1.00 63.44 242 ASP A CA 1
ATOM 1966 C C . ASP A 1 242 ? -35.233 -14.218 75.334 1.00 63.44 242 ASP A C 1
ATOM 1968 O O . ASP A 1 242 ? -36.183 -14.164 76.115 1.00 63.44 242 ASP A O 1
ATOM 1972 N N . SER A 1 243 ? -34.358 -13.211 75.227 1.00 65.00 243 SER A N 1
ATOM 1973 C CA . SER A 1 243 ? -34.316 -12.059 76.144 1.00 65.00 243 SER A CA 1
ATOM 1974 C C . SER A 1 243 ? -35.304 -10.939 75.800 1.00 65.00 243 SER A C 1
ATOM 1976 O O . SER A 1 243 ? -35.560 -10.069 76.633 1.00 65.00 243 SER A O 1
ATOM 1978 N N . HIS A 1 244 ? -35.883 -10.956 74.598 1.00 63.31 244 HIS A N 1
ATOM 1979 C CA . HIS A 1 244 ? -36.751 -9.887 74.104 1.00 63.31 244 HIS A CA 1
ATOM 1980 C C . HIS A 1 244 ? -38.243 -10.185 74.318 1.00 63.31 244 HIS A C 1
ATOM 1982 O O . HIS A 1 244 ? -38.723 -11.299 74.088 1.00 63.31 244 HIS A O 1
ATOM 1988 N N . SER A 1 245 ? -39.010 -9.170 74.722 1.00 64.62 245 SER A N 1
ATOM 1989 C CA . SER A 1 245 ? -40.478 -9.253 74.759 1.00 64.62 245 SER A CA 1
ATOM 1990 C C . SER A 1 245 ? -41.067 -9.390 73.346 1.00 64.62 245 SER A C 1
ATOM 1992 O O . SER A 1 245 ? -40.454 -8.979 72.361 1.00 64.62 245 SER A O 1
ATOM 1994 N N . LEU A 1 246 ? -42.267 -9.968 73.231 1.00 63.44 246 LEU A N 1
ATOM 1995 C CA . LEU A 1 246 ? -42.879 -10.297 71.936 1.00 63.44 246 LEU A CA 1
ATOM 1996 C C . LEU A 1 246 ? -43.089 -9.062 71.039 1.00 63.44 246 LEU A C 1
ATOM 1998 O O . LEU A 1 246 ? -42.821 -9.136 69.844 1.00 63.44 246 LEU A O 1
ATOM 2002 N N . ASP A 1 247 ? -43.474 -7.923 71.627 1.00 64.50 247 ASP A N 1
ATOM 2003 C CA . ASP A 1 247 ? -43.677 -6.659 70.902 1.00 64.50 247 ASP A CA 1
ATOM 2004 C C . ASP A 1 247 ? -42.339 -6.087 70.368 1.00 64.50 247 ASP A C 1
ATOM 2006 O O . ASP A 1 247 ? -42.241 -5.681 69.209 1.00 64.50 247 ASP A O 1
ATOM 2010 N N . GLN A 1 248 ? -41.265 -6.140 71.170 1.00 69.69 248 GLN A N 1
ATOM 2011 C CA . GLN A 1 248 ? -39.923 -5.709 70.745 1.00 69.69 248 GLN A CA 1
ATOM 2012 C C . GLN A 1 248 ? -39.355 -6.610 69.643 1.00 69.69 248 GLN A C 1
ATOM 2014 O O . GLN A 1 248 ? -38.676 -6.133 68.733 1.00 69.69 248 GLN A O 1
ATOM 2019 N N . PHE A 1 249 ? -39.662 -7.906 69.705 1.00 70.56 249 PHE A N 1
ATOM 2020 C CA . PHE A 1 249 ? -39.204 -8.875 68.721 1.00 70.56 249 PHE A CA 1
ATOM 2021 C C . PHE A 1 249 ? -39.916 -8.695 67.368 1.00 70.56 249 PHE A C 1
ATOM 2023 O O . PHE A 1 249 ? -39.293 -8.825 66.315 1.00 70.56 249 PHE A O 1
ATOM 2030 N N . THR A 1 250 ? -41.202 -8.322 67.367 1.00 71.00 250 THR A N 1
ATOM 2031 C CA . THR A 1 250 ? -41.941 -8.013 66.131 1.00 71.00 250 THR A CA 1
ATOM 2032 C C . THR A 1 250 ? -41.474 -6.729 65.449 1.00 71.00 250 THR A C 1
ATOM 2034 O O . THR A 1 250 ? -41.338 -6.717 64.223 1.00 71.00 250 THR A O 1
ATOM 2037 N N . ASP A 1 251 ? -41.183 -5.674 66.213 1.00 75.06 251 ASP A N 1
ATOM 2038 C CA . ASP A 1 251 ? -40.761 -4.387 65.648 1.00 75.06 251 ASP A CA 1
ATOM 2039 C C . ASP A 1 251 ? -39.345 -4.462 65.060 1.00 75.06 251 ASP A C 1
ATOM 2041 O O . ASP A 1 251 ? -39.099 -3.991 63.946 1.00 75.06 251 ASP A O 1
ATOM 2045 N N . GLN A 1 252 ? -38.417 -5.121 65.761 1.00 73.44 252 GLN A N 1
ATOM 2046 C CA . GLN A 1 252 ? -37.052 -5.319 65.265 1.00 73.44 252 GLN A CA 1
ATOM 2047 C C . GLN A 1 252 ? -36.997 -6.288 64.076 1.00 73.44 252 GLN A C 1
ATOM 2049 O O . GLN A 1 252 ?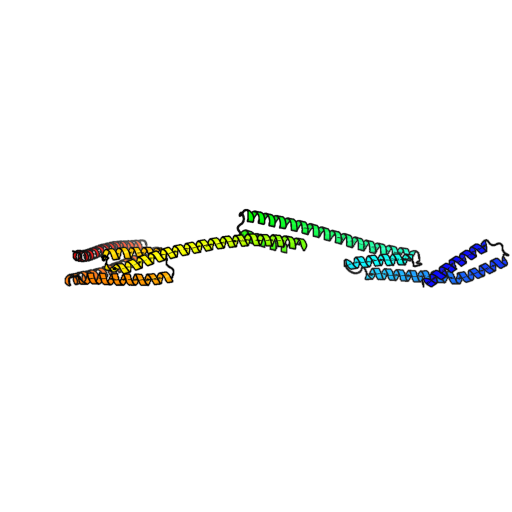 -36.262 -6.029 63.121 1.00 73.44 252 GLN A O 1
ATOM 2054 N N . ALA A 1 253 ? -37.827 -7.338 64.056 1.00 69.56 253 ALA A N 1
ATOM 2055 C CA . ALA A 1 253 ? -37.951 -8.211 62.888 1.00 69.56 253 ALA A CA 1
ATOM 2056 C C . ALA A 1 253 ? -38.446 -7.443 61.649 1.00 69.56 253 ALA A C 1
ATOM 2058 O O . ALA A 1 253 ? -37.891 -7.602 60.564 1.00 69.56 253 ALA A O 1
ATOM 2059 N N . ALA A 1 254 ? -39.444 -6.564 61.801 1.00 76.06 254 ALA A N 1
ATOM 2060 C CA . ALA A 1 254 ? -39.967 -5.763 60.694 1.00 76.06 254 ALA A CA 1
ATOM 2061 C C . ALA A 1 254 ? -38.948 -4.739 60.157 1.00 76.06 254 ALA A C 1
ATOM 2063 O O . ALA A 1 254 ? -38.896 -4.500 58.947 1.00 76.06 254 ALA A O 1
ATOM 2064 N N . LEU A 1 255 ? -38.131 -4.148 61.036 1.00 79.06 255 LEU A N 1
ATOM 2065 C CA . LEU A 1 255 ? -37.041 -3.246 60.652 1.00 79.06 255 LEU A CA 1
ATOM 2066 C C . LEU A 1 255 ? -35.945 -3.987 59.877 1.00 79.06 255 LEU A C 1
ATOM 2068 O O . LEU A 1 255 ? -35.561 -3.546 58.796 1.00 79.06 255 LEU A O 1
ATOM 2072 N N . LEU A 1 256 ? -35.512 -5.151 60.365 1.00 76.31 256 LEU A N 1
ATOM 2073 C CA . LEU A 1 256 ? -34.491 -5.962 59.697 1.00 76.31 256 LEU A CA 1
ATOM 2074 C C . LEU A 1 256 ? -34.968 -6.474 58.330 1.00 76.31 256 LEU A C 1
ATOM 2076 O O . LEU A 1 256 ? -34.216 -6.411 57.361 1.00 76.31 256 LEU A O 1
ATOM 2080 N N . THR A 1 257 ? -36.228 -6.900 58.193 1.00 75.62 257 THR A N 1
ATOM 2081 C CA . THR A 1 257 ? -36.781 -7.303 56.887 1.00 75.62 257 THR A CA 1
ATOM 2082 C C . THR A 1 257 ? -36.824 -6.140 55.885 1.00 75.62 257 THR A C 1
ATOM 2084 O O . THR A 1 257 ? -36.621 -6.355 54.688 1.00 75.62 257 THR A O 1
ATOM 2087 N N . LYS A 1 258 ? -37.035 -4.896 56.343 1.00 79.56 258 LYS A N 1
ATOM 2088 C CA . LYS A 1 258 ? -36.934 -3.707 55.478 1.00 79.56 258 LYS A CA 1
ATOM 2089 C C . LYS A 1 258 ? -35.493 -3.426 55.052 1.00 79.56 258 LYS A C 1
ATOM 2091 O O . LYS A 1 258 ? -35.257 -3.260 53.858 1.00 79.56 258 LYS A O 1
ATOM 2096 N N . GLU A 1 259 ? -34.536 -3.457 55.981 1.00 77.12 259 GLU A N 1
ATOM 2097 C CA . GLU A 1 259 ? -33.108 -3.262 55.672 1.00 77.12 259 GLU A CA 1
ATOM 2098 C C . GLU A 1 259 ? -32.592 -4.309 54.661 1.00 77.12 259 GLU A C 1
ATOM 2100 O O . GLU A 1 259 ? -31.836 -3.992 53.742 1.00 77.12 259 GLU A O 1
ATOM 2105 N N . ILE A 1 260 ? -33.061 -5.556 54.762 1.00 78.00 260 ILE A N 1
ATOM 2106 C CA . ILE A 1 260 ? -32.754 -6.635 53.809 1.00 78.00 260 ILE A CA 1
ATOM 2107 C C . ILE A 1 260 ? -33.333 -6.363 52.419 1.00 78.00 260 ILE A C 1
ATOM 2109 O O . ILE A 1 260 ? -32.665 -6.605 51.409 1.00 78.00 260 ILE A O 1
ATOM 2113 N N . ALA A 1 261 ? -34.583 -5.898 52.350 1.00 75.88 261 ALA A N 1
ATOM 2114 C CA . ALA A 1 261 ? -35.240 -5.593 51.084 1.00 75.88 261 ALA A CA 1
ATOM 2115 C C . ALA A 1 261 ? -34.534 -4.438 50.351 1.00 75.88 261 ALA A C 1
ATOM 2117 O O . ALA A 1 261 ? -34.401 -4.469 49.125 1.00 75.88 261 ALA A O 1
ATOM 2118 N N . GLU A 1 262 ? -34.027 -3.459 51.102 1.00 79.25 262 GLU A N 1
ATOM 2119 C CA . GLU A 1 262 ? -33.248 -2.333 50.579 1.00 79.25 262 GLU A CA 1
ATOM 2120 C C . GLU A 1 262 ? -31.845 -2.753 50.109 1.00 79.25 262 GLU A C 1
ATOM 2122 O O . GLU A 1 262 ? -31.361 -2.247 49.095 1.00 79.25 262 GLU A O 1
ATOM 2127 N N . ALA A 1 263 ? -31.223 -3.738 50.767 1.00 72.94 263 ALA A N 1
ATOM 2128 C CA . ALA A 1 263 ? -29.877 -4.220 50.447 1.00 72.94 263 ALA A CA 1
ATOM 2129 C C . ALA A 1 263 ? -29.764 -5.061 49.154 1.00 72.94 263 ALA A C 1
ATOM 2131 O O . ALA A 1 263 ? -28.649 -5.383 48.748 1.00 72.94 263 ALA A O 1
ATOM 2132 N N . LYS A 1 264 ? -30.882 -5.416 48.494 1.00 77.50 264 LYS A N 1
ATOM 2133 C CA . LYS A 1 264 ? -30.942 -6.173 47.216 1.00 77.50 264 LYS A CA 1
ATOM 2134 C C . LYS A 1 264 ? -29.937 -7.345 47.124 1.00 77.50 264 LYS A C 1
ATOM 2136 O O . LYS A 1 264 ? -29.057 -7.339 46.259 1.00 77.50 264 LYS A O 1
ATOM 2141 N N . PRO A 1 265 ? -30.070 -8.374 47.976 1.00 75.62 265 PRO A N 1
ATOM 2142 C CA . PRO A 1 265 ? -29.105 -9.466 48.044 1.00 75.62 265 PRO A CA 1
ATOM 2143 C C . PRO A 1 265 ? -29.001 -10.298 46.764 1.00 75.62 265 PRO A C 1
ATOM 2145 O O . PRO A 1 265 ? -29.995 -10.581 46.089 1.00 75.62 265 PRO A O 1
ATOM 2148 N N . ASN A 1 266 ? -27.789 -10.780 46.483 1.00 76.31 266 ASN A N 1
ATOM 2149 C CA . ASN A 1 266 ? -27.523 -11.772 45.442 1.00 76.31 266 ASN A CA 1
ATOM 2150 C C . ASN A 1 266 ? -28.160 -13.139 45.799 1.00 76.31 266 ASN A C 1
ATOM 2152 O O . ASN A 1 266 ? -28.515 -13.406 46.944 1.00 76.31 266 ASN A O 1
ATOM 2156 N N . ARG A 1 267 ? -28.288 -14.061 44.839 1.00 78.38 267 ARG A N 1
ATOM 2157 C CA . ARG A 1 267 ? -28.967 -15.362 44.999 1.00 78.38 267 ARG A CA 1
ATOM 2158 C C . ARG A 1 267 ? -28.471 -16.175 46.203 1.00 78.38 267 ARG A C 1
ATOM 2160 O O . ARG A 1 267 ? -29.286 -16.748 46.917 1.00 78.38 267 ARG A O 1
ATOM 2167 N N . VAL A 1 268 ? -27.158 -16.216 46.434 1.00 79.38 268 VAL A N 1
ATOM 2168 C CA . VAL A 1 268 ? -26.548 -16.940 47.570 1.00 79.38 268 VAL A CA 1
ATOM 2169 C C . VAL A 1 268 ? -26.850 -16.238 48.898 1.00 79.38 268 VAL A C 1
ATOM 2171 O O . VAL A 1 268 ? -27.241 -16.874 49.872 1.00 79.38 268 VAL A O 1
ATOM 2174 N N . GLN A 1 269 ? -26.727 -14.914 48.910 1.00 77.81 269 GLN A N 1
ATOM 2175 C CA . GLN A 1 269 ? -27.024 -14.042 50.047 1.00 77.81 269 GLN A CA 1
ATOM 2176 C C . GLN A 1 269 ? -28.498 -14.156 50.475 1.00 77.81 269 GLN A C 1
ATOM 2178 O O . GLN A 1 269 ? -28.806 -14.294 51.658 1.00 77.81 269 GLN A O 1
ATOM 2183 N N . LYS A 1 270 ? -29.411 -14.217 49.501 1.00 80.44 270 LYS A N 1
ATOM 2184 C CA . LYS A 1 270 ? -30.843 -14.416 49.725 1.00 80.44 270 LYS A CA 1
ATOM 2185 C C . LYS A 1 270 ? -31.144 -15.755 50.406 1.00 80.44 270 LYS A C 1
ATOM 2187 O O . LYS A 1 270 ? -31.908 -15.777 51.358 1.00 80.44 270 LYS A O 1
ATOM 2192 N N . GLN A 1 271 ? -30.495 -16.846 49.989 1.00 80.19 271 GLN A N 1
ATOM 2193 C CA . GLN A 1 271 ? -30.671 -18.164 50.621 1.00 80.19 271 GLN A CA 1
ATOM 2194 C C . GLN A 1 271 ? -30.214 -18.186 52.088 1.00 80.19 271 GLN A C 1
ATOM 2196 O O . GLN A 1 271 ? -30.838 -18.841 52.924 1.00 80.19 271 GLN A O 1
ATOM 2201 N N . GLN A 1 272 ? -29.129 -17.477 52.414 1.00 79.44 272 GLN A N 1
ATOM 2202 C CA . GLN A 1 272 ? -28.641 -17.377 53.793 1.00 79.44 272 GLN A CA 1
ATOM 2203 C C . GLN A 1 272 ? -29.619 -16.602 54.680 1.00 79.44 272 GLN A C 1
ATOM 2205 O O . GLN A 1 272 ? -29.911 -17.041 55.792 1.00 79.44 272 GLN A O 1
ATOM 2210 N N . ILE A 1 273 ? -30.173 -15.499 54.172 1.00 79.56 273 ILE A N 1
ATOM 2211 C CA . ILE A 1 273 ? -31.187 -14.723 54.889 1.00 79.56 273 ILE A CA 1
ATOM 2212 C C . ILE A 1 273 ? -32.493 -15.489 55.019 1.00 79.56 273 ILE A C 1
ATOM 2214 O O . ILE A 1 273 ? -33.041 -15.527 56.108 1.00 79.56 273 ILE A O 1
ATOM 2218 N N . GLU A 1 274 ? -32.977 -16.147 53.966 1.00 80.69 274 GLU A N 1
ATOM 2219 C CA . GLU A 1 274 ? -34.214 -16.937 54.025 1.00 80.69 274 GLU A CA 1
ATOM 2220 C C . GLU A 1 274 ? -34.143 -18.012 55.121 1.00 80.69 274 GLU A C 1
ATOM 2222 O O . GLU A 1 274 ? -35.132 -18.273 55.807 1.00 80.69 274 GLU A O 1
ATOM 2227 N N . LYS A 1 275 ? -32.960 -18.603 55.343 1.00 84.38 275 LYS A N 1
ATOM 2228 C CA . LYS A 1 275 ? -32.738 -19.541 56.449 1.00 84.38 275 LYS A CA 1
ATOM 2229 C C . LYS A 1 275 ? -32.875 -18.863 57.816 1.00 84.38 275 LYS A C 1
ATOM 2231 O O . LYS A 1 275 ? -33.533 -19.423 58.691 1.00 84.38 275 LYS A O 1
ATOM 2236 N N . LEU A 1 276 ? -32.271 -17.689 57.997 1.00 79.50 276 LEU A N 1
ATOM 2237 C CA . LEU A 1 276 ? -32.326 -16.940 59.256 1.00 79.50 276 LEU A CA 1
ATOM 2238 C C . LEU A 1 276 ? -33.717 -16.319 59.505 1.00 79.50 276 LEU A C 1
ATOM 2240 O O . LEU A 1 276 ? -34.226 -16.386 60.618 1.00 79.50 276 LEU A O 1
ATOM 2244 N N . GLU A 1 277 ? -34.393 -15.803 58.476 1.00 77.81 277 GLU A N 1
ATOM 2245 C CA . GLU A 1 277 ? -35.784 -15.341 58.555 1.00 77.81 277 GLU A CA 1
ATOM 2246 C C . GLU A 1 277 ? -36.733 -16.473 58.939 1.00 77.81 277 GLU A C 1
ATOM 2248 O O . GLU A 1 277 ? -37.664 -16.260 59.712 1.00 77.81 277 GLU A O 1
ATOM 2253 N N . ARG A 1 278 ? -36.516 -17.688 58.420 1.00 81.50 278 ARG A N 1
ATOM 2254 C CA . ARG A 1 278 ? -37.312 -18.853 58.813 1.00 81.50 278 ARG A CA 1
ATOM 2255 C C . ARG A 1 278 ? -37.112 -19.190 60.290 1.00 81.50 278 ARG A C 1
ATOM 2257 O O . ARG A 1 278 ? -38.084 -19.505 60.963 1.00 81.50 278 ARG A O 1
ATOM 2264 N N . GLN A 1 279 ? -35.885 -19.080 60.797 1.00 81.69 279 GLN A N 1
ATOM 2265 C CA . GLN A 1 279 ? -35.610 -19.240 62.228 1.00 81.69 279 GLN A CA 1
ATOM 2266 C C . GLN A 1 279 ? -36.317 -18.160 63.059 1.00 81.69 279 GLN A C 1
ATOM 2268 O O . GLN A 1 279 ? -36.990 -18.500 64.025 1.00 81.69 279 GLN A O 1
ATOM 2273 N N . LEU A 1 280 ? -36.263 -16.889 62.641 1.00 77.44 280 LEU A N 1
ATOM 2274 C CA . LEU A 1 280 ? -36.994 -15.800 63.303 1.00 77.44 280 LEU A CA 1
ATOM 2275 C C . LEU A 1 280 ? -38.511 -16.018 63.306 1.00 77.44 280 LEU A C 1
ATOM 2277 O O . LEU A 1 280 ? -39.159 -15.764 64.318 1.00 77.44 280 LEU A O 1
ATOM 2281 N N . ARG A 1 281 ? -39.088 -16.495 62.194 1.00 77.81 281 ARG A N 1
ATOM 2282 C CA . ARG A 1 281 ? -40.527 -16.793 62.100 1.00 77.81 281 ARG A CA 1
ATOM 2283 C C . ARG A 1 281 ? -40.935 -17.921 63.037 1.00 77.81 281 ARG A C 1
ATOM 2285 O O . ARG A 1 281 ? -41.930 -17.761 63.729 1.00 77.81 281 ARG A O 1
ATOM 2292 N N . ASN A 1 282 ? -40.153 -18.997 63.100 1.00 80.31 282 ASN A N 1
ATOM 2293 C CA . ASN A 1 282 ? -40.419 -20.100 64.021 1.00 80.31 282 ASN A CA 1
ATOM 2294 C C . ASN A 1 282 ? -40.396 -19.619 65.483 1.00 80.31 282 ASN A C 1
ATOM 2296 O O . ASN A 1 282 ? -41.313 -19.924 66.232 1.00 80.31 282 ASN A O 1
ATOM 2300 N N . ILE A 1 283 ? -39.411 -18.798 65.870 1.00 77.38 283 ILE A N 1
ATOM 2301 C CA . ILE A 1 283 ? -39.335 -18.253 67.238 1.00 77.38 283 ILE A CA 1
ATOM 2302 C C . ILE A 1 283 ? -40.499 -17.286 67.523 1.00 77.38 283 ILE A C 1
ATOM 2304 O O . ILE A 1 283 ? -41.058 -17.271 68.619 1.00 77.38 283 ILE A O 1
ATOM 2308 N N . LEU A 1 284 ? -40.911 -16.490 66.529 1.00 74.56 284 LEU A N 1
ATOM 2309 C CA . LEU A 1 284 ? -42.104 -15.646 66.628 1.00 74.56 284 LEU A CA 1
ATOM 2310 C C . LEU A 1 284 ? -43.385 -16.465 66.807 1.00 74.56 284 LEU A C 1
ATOM 2312 O O . LEU A 1 284 ? -44.263 -16.039 67.554 1.00 74.56 284 LEU A O 1
ATOM 2316 N N . GLU A 1 285 ? -43.519 -17.590 66.108 1.00 74.56 285 GLU A N 1
ATOM 2317 C CA . GLU A 1 285 ? -44.651 -18.510 66.251 1.00 74.56 285 GLU A CA 1
ATOM 2318 C C . GLU A 1 285 ? -44.643 -19.161 67.636 1.00 74.56 285 GLU A C 1
ATOM 2320 O O . GLU A 1 285 ? -45.636 -19.048 68.345 1.00 74.56 285 GLU A O 1
ATOM 2325 N N . GLU A 1 286 ? -43.504 -19.676 68.103 1.00 75.62 286 GLU A N 1
ATOM 2326 C CA . GLU A 1 286 ? -43.367 -20.253 69.448 1.00 75.62 286 GLU A CA 1
ATOM 2327 C C . GLU A 1 286 ? -43.722 -19.250 70.558 1.00 75.62 286 GLU A C 1
ATOM 2329 O O . GLU A 1 286 ? -44.462 -19.578 71.487 1.00 75.62 286 GLU A O 1
ATOM 2334 N N . LYS A 1 287 ? -43.267 -17.994 70.453 1.00 68.62 287 LYS A N 1
ATOM 2335 C CA . LYS A 1 287 ? -43.625 -16.947 71.423 1.00 68.62 287 LYS A CA 1
ATOM 2336 C C . LYS A 1 287 ? -45.104 -16.553 71.346 1.00 68.62 287 LYS A C 1
ATOM 2338 O O . LYS A 1 287 ? -45.711 -16.249 72.375 1.00 68.62 287 LYS A O 1
ATOM 2343 N N . LYS A 1 288 ? -45.703 -16.555 70.149 1.00 67.31 288 LYS A N 1
ATOM 2344 C CA . LYS A 1 288 ? -47.143 -16.294 69.973 1.00 67.31 288 LYS A CA 1
ATOM 2345 C C . LYS A 1 288 ? -47.984 -17.429 70.541 1.00 67.31 288 LYS A C 1
ATOM 2347 O O . LYS A 1 288 ? -49.005 -17.149 71.163 1.00 67.31 288 LYS A O 1
ATOM 2352 N N . ASP A 1 289 ? -47.542 -18.668 70.383 1.00 68.75 289 ASP A N 1
ATOM 2353 C CA . ASP A 1 289 ? -48.205 -19.851 70.924 1.00 68.75 289 ASP A CA 1
ATOM 2354 C C . ASP A 1 289 ? -48.119 -19.870 72.456 1.00 68.75 289 ASP A C 1
ATOM 2356 O O . ASP A 1 289 ? -49.118 -20.124 73.125 1.00 68.75 289 ASP A O 1
ATOM 2360 N N . GLN A 1 290 ? -46.977 -19.477 73.034 1.00 65.94 290 GLN A N 1
ATOM 2361 C CA . GLN A 1 290 ? -46.834 -19.266 74.482 1.00 65.94 290 GLN A CA 1
ATOM 2362 C C . GLN A 1 290 ? -47.775 -18.176 75.017 1.00 65.94 290 GLN A C 1
ATOM 2364 O O . GLN A 1 290 ? -48.379 -18.357 76.072 1.00 65.94 290 GLN A O 1
ATOM 2369 N N . GLN A 1 291 ? -47.961 -17.068 74.288 1.00 62.28 291 GLN A N 1
ATOM 2370 C CA . GLN A 1 291 ? -48.970 -16.063 74.646 1.00 62.28 291 GLN A CA 1
ATOM 2371 C C . GLN A 1 291 ? -50.405 -16.574 74.475 1.00 62.28 291 GLN A C 1
ATOM 2373 O O . GLN A 1 291 ? -51.277 -16.212 75.260 1.00 62.28 291 GLN A O 1
ATOM 2378 N N . GLN A 1 292 ? -50.671 -17.422 73.480 1.00 58.00 292 GLN A N 1
ATOM 2379 C CA . GLN A 1 292 ? -52.000 -17.999 73.273 1.00 58.00 292 GLN A CA 1
ATOM 2380 C C . GLN A 1 292 ? -52.362 -19.063 74.317 1.00 58.00 292 GLN A C 1
ATOM 2382 O O . GLN A 1 292 ? -53.538 -19.231 74.640 1.00 58.00 292 GLN A O 1
ATOM 2387 N N . LEU A 1 293 ? -51.370 -19.752 74.878 1.00 59.41 293 LEU A N 1
ATOM 2388 C CA . LEU A 1 293 ? -51.547 -20.703 75.977 1.00 59.41 293 LEU A CA 1
ATOM 2389 C C . LEU A 1 293 ? -51.979 -20.030 77.292 1.00 59.41 293 LEU A C 1
ATOM 2391 O O . LEU A 1 293 ? -52.583 -20.696 78.127 1.00 59.41 293 LEU A O 1
ATOM 2395 N N . LEU A 1 294 ? -51.731 -18.725 77.455 1.00 58.28 294 LEU A N 1
ATOM 2396 C CA . LEU A 1 294 ? -52.140 -17.935 78.627 1.00 58.28 294 LEU A CA 1
ATOM 2397 C C . LEU A 1 294 ? -53.594 -17.429 78.565 1.00 58.28 294 LEU A C 1
ATOM 2399 O O . LEU A 1 294 ? -54.069 -16.840 79.530 1.00 58.28 294 LEU A O 1
ATOM 2403 N N . LEU A 1 295 ? -54.306 -17.648 77.455 1.00 55.81 295 LEU A N 1
ATOM 2404 C CA . LEU A 1 295 ? -55.712 -17.258 77.307 1.00 55.81 295 LEU A CA 1
ATOM 2405 C C . LEU A 1 295 ? -56.647 -18.237 78.042 1.00 55.81 295 LEU A C 1
ATOM 2407 O O . LEU A 1 295 ? -56.463 -19.456 77.950 1.00 55.81 295 LEU A O 1
ATOM 2411 N N . SER A 1 296 ? -57.690 -17.711 78.694 1.00 55.75 296 SER A N 1
ATOM 2412 C CA . SER A 1 296 ? -58.814 -18.507 79.215 1.00 55.75 296 SER A CA 1
ATOM 2413 C C . SER A 1 296 ? -59.617 -19.129 78.061 1.00 55.75 296 SER A C 1
ATOM 2415 O O . SER A 1 296 ? -59.719 -18.532 76.987 1.00 55.75 296 SER A O 1
ATOM 2417 N N . ASP A 1 297 ? -60.193 -20.321 78.246 1.00 58.75 297 ASP A N 1
ATOM 2418 C CA . ASP A 1 297 ? -60.916 -21.035 77.178 1.00 58.75 297 ASP A CA 1
ATOM 2419 C C . ASP A 1 297 ? -62.143 -20.250 76.661 1.00 58.75 297 ASP A C 1
ATOM 2421 O O . ASP A 1 297 ? -62.403 -20.249 75.456 1.00 58.75 297 ASP A O 1
ATOM 2425 N N . ASP A 1 298 ? -62.784 -19.448 77.517 1.00 59.00 298 ASP A N 1
ATOM 2426 C CA . ASP A 1 298 ? -63.883 -18.546 77.133 1.00 59.00 298 ASP A CA 1
ATOM 2427 C C . ASP A 1 298 ? -63.408 -17.378 76.237 1.00 59.00 298 ASP A C 1
ATOM 2429 O O . ASP A 1 298 ? -64.098 -16.954 75.305 1.00 59.00 298 ASP A O 1
ATOM 2433 N N . GLU A 1 299 ? -62.195 -16.864 76.466 1.00 61.34 299 GLU A N 1
ATOM 2434 C CA . GLU A 1 299 ? -61.603 -15.781 75.665 1.00 61.34 299 GLU A CA 1
ATOM 2435 C C . GLU A 1 299 ? -61.101 -16.297 74.310 1.00 61.34 299 GLU A C 1
ATOM 2437 O O . GLU A 1 299 ? -61.185 -15.594 73.296 1.00 61.34 299 GLU A O 1
ATOM 2442 N N . LYS A 1 300 ? -60.632 -17.552 74.264 1.00 62.72 300 LYS A N 1
ATOM 2443 C CA . LYS A 1 300 ? -60.272 -18.242 73.016 1.00 62.72 300 LYS A CA 1
ATOM 2444 C C . LYS A 1 300 ? -61.495 -18.452 72.128 1.00 62.72 300 LYS A C 1
ATOM 2446 O O . LYS A 1 300 ? -61.406 -18.186 70.925 1.00 62.72 300 LYS A O 1
ATOM 2451 N N . GLU A 1 301 ? -62.629 -18.870 72.692 1.00 69.06 301 GLU A N 1
ATOM 2452 C CA . GLU A 1 301 ? -63.879 -19.018 71.939 1.00 69.06 301 GLU A CA 1
ATOM 2453 C C . GLU A 1 301 ? -64.409 -17.670 71.434 1.00 69.06 301 GLU A C 1
ATOM 2455 O O . GLU A 1 301 ? -64.749 -17.557 70.253 1.00 69.06 301 GLU A O 1
ATOM 2460 N N . ALA A 1 302 ? -64.391 -16.621 72.264 1.00 68.3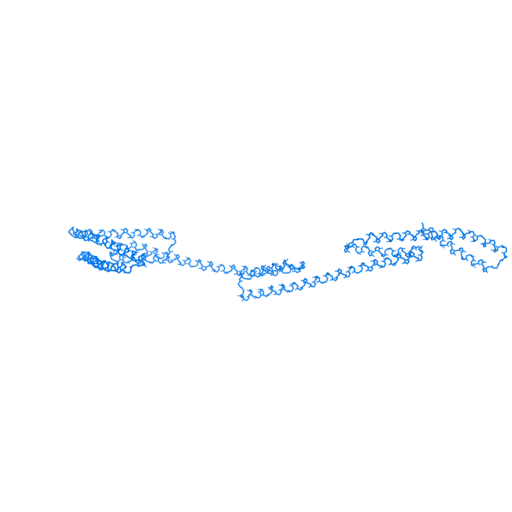1 302 ALA A N 1
ATOM 2461 C CA . ALA A 1 302 ? -64.813 -15.278 71.859 1.00 68.31 302 ALA A CA 1
ATOM 2462 C C . ALA A 1 302 ? -63.948 -14.713 70.714 1.00 68.31 302 ALA A C 1
ATOM 2464 O O . ALA A 1 302 ? -64.471 -14.188 69.726 1.00 68.31 302 ALA A O 1
ATOM 2465 N N . ILE A 1 303 ? -62.620 -14.875 70.783 1.00 72.75 303 ILE A N 1
ATOM 2466 C CA . ILE A 1 303 ? -61.706 -14.450 69.711 1.00 72.75 303 ILE A CA 1
ATOM 2467 C C . ILE A 1 303 ? -61.904 -15.298 68.447 1.00 72.75 303 ILE A C 1
ATOM 2469 O O . ILE A 1 303 ? -61.842 -14.760 67.339 1.00 72.75 303 ILE A O 1
ATOM 2473 N N . HIS A 1 304 ? -62.150 -16.605 68.573 1.00 77.38 304 HIS A N 1
ATOM 2474 C CA . HIS A 1 304 ? -62.415 -17.474 67.425 1.00 77.38 304 HIS A CA 1
ATOM 2475 C C . HIS A 1 304 ? -63.715 -17.082 66.708 1.00 77.38 304 HIS A C 1
ATOM 2477 O O . HIS A 1 304 ? -63.724 -16.940 65.482 1.00 77.38 304 HIS A O 1
ATOM 2483 N N . GLN A 1 305 ? -64.787 -16.819 67.460 1.00 77.38 305 GLN A N 1
ATOM 2484 C CA . GLN A 1 305 ? -66.057 -16.333 66.916 1.00 77.38 305 GLN A CA 1
ATOM 2485 C C . GLN A 1 305 ? -65.888 -14.970 66.227 1.00 77.38 305 GLN A C 1
ATOM 2487 O O . GLN A 1 305 ? -66.319 -14.802 65.085 1.00 77.38 305 GLN A O 1
ATOM 2492 N N . LEU A 1 306 ? -65.178 -14.021 66.849 1.00 78.06 306 LEU A N 1
ATOM 2493 C CA . LEU A 1 306 ? -64.902 -12.710 66.248 1.00 78.06 306 LEU A CA 1
ATOM 2494 C C . LEU A 1 306 ? -64.027 -12.804 64.989 1.00 78.06 306 LEU A C 1
ATOM 2496 O O . LEU A 1 306 ? -64.266 -12.079 64.023 1.00 78.06 306 LEU A O 1
ATOM 2500 N N . LYS A 1 307 ? -63.052 -13.722 64.945 1.00 80.56 307 LYS A N 1
ATOM 2501 C CA . LYS A 1 307 ? -62.260 -14.006 63.734 1.00 80.56 307 LYS A CA 1
ATOM 2502 C C . LYS A 1 307 ? -63.107 -14.626 62.619 1.00 80.56 307 LYS A C 1
ATOM 2504 O O . LYS A 1 307 ? -62.890 -14.293 61.454 1.00 80.56 307 LYS A O 1
ATOM 2509 N N . GLY A 1 308 ? -64.077 -15.477 62.957 1.00 79.44 308 GLY A N 1
ATOM 2510 C CA . GLY A 1 308 ? -65.067 -15.997 62.009 1.00 79.44 308 GLY A CA 1
ATOM 2511 C C . GLY A 1 308 ? -65.904 -14.874 61.395 1.00 79.44 308 GLY A C 1
ATOM 2512 O O . GLY A 1 308 ? -65.943 -14.726 60.174 1.00 79.44 308 GLY A O 1
ATOM 2513 N N . VAL A 1 309 ? -66.458 -13.997 62.239 1.00 81.88 309 VAL A N 1
ATOM 2514 C CA . VAL A 1 309 ? -67.219 -12.810 61.805 1.00 81.88 309 VAL A CA 1
ATOM 2515 C C . VAL A 1 309 ? -66.359 -11.866 60.955 1.00 81.88 309 VAL A C 1
ATOM 2517 O O . VAL A 1 309 ? -66.828 -11.334 59.949 1.00 81.88 309 VAL A O 1
ATOM 2520 N N . LEU A 1 310 ? -65.086 -11.671 61.311 1.00 81.69 310 LEU A N 1
ATOM 2521 C CA . LEU A 1 310 ? -64.144 -10.868 60.530 1.00 81.69 310 LEU A CA 1
ATOM 2522 C C . LEU A 1 310 ? -63.918 -11.456 59.131 1.00 81.69 310 LEU A C 1
ATOM 2524 O O . LEU A 1 310 ? -63.892 -10.712 58.149 1.00 81.69 310 LEU A O 1
ATOM 2528 N N . LYS A 1 311 ? -63.741 -12.779 59.037 1.00 84.31 311 LYS A N 1
ATOM 2529 C CA . LYS A 1 311 ? -63.534 -13.474 57.763 1.00 84.31 311 LYS A CA 1
ATOM 2530 C C . LYS A 1 311 ? -64.746 -13.297 56.851 1.00 84.31 311 LYS A C 1
ATOM 2532 O O . LYS A 1 311 ? -64.575 -12.836 55.726 1.00 84.31 311 LYS A O 1
ATOM 2537 N N . GLU A 1 312 ? -65.951 -13.533 57.368 1.00 82.06 312 GLU A N 1
ATOM 2538 C CA . GLU A 1 312 ? -67.192 -13.312 56.616 1.00 82.06 312 GLU A CA 1
ATOM 2539 C C . GLU A 1 312 ? -67.346 -11.852 56.168 1.00 82.06 312 GLU A C 1
ATOM 2541 O O . GLU A 1 312 ? -67.732 -11.582 55.032 1.00 82.06 312 GLU A O 1
ATOM 2546 N N . ARG A 1 313 ? -67.006 -10.877 57.026 1.00 83.12 313 ARG A N 1
ATOM 2547 C CA . ARG A 1 313 ? -67.054 -9.452 56.656 1.00 83.12 313 ARG A CA 1
ATOM 2548 C C . ARG A 1 313 ? -66.028 -9.097 55.574 1.00 83.12 313 ARG A C 1
ATOM 2550 O O . ARG A 1 313 ? -66.340 -8.298 54.693 1.00 83.12 313 ARG A O 1
ATOM 2557 N N . LYS A 1 314 ? -64.827 -9.688 55.597 1.00 84.38 314 LYS A N 1
ATOM 2558 C CA . LYS A 1 314 ? -63.791 -9.487 54.563 1.00 84.38 314 LYS A CA 1
ATOM 2559 C C . LYS A 1 314 ? -64.166 -10.132 53.228 1.00 84.38 314 LYS A C 1
ATOM 2561 O O . LYS A 1 314 ? -63.905 -9.529 52.190 1.00 84.38 314 LYS A O 1
ATOM 2566 N N . GLU A 1 315 ? -64.807 -11.297 53.251 1.00 84.69 315 GLU A N 1
ATOM 2567 C CA . GLU A 1 315 ? -65.359 -11.945 52.054 1.00 84.69 315 GLU A CA 1
ATOM 2568 C C . GLU A 1 315 ? -66.476 -11.086 51.441 1.00 84.69 315 GLU A C 1
ATOM 2570 O O . GLU A 1 315 ? -66.372 -10.711 50.273 1.00 84.69 315 GLU A O 1
ATOM 2575 N N . ARG A 1 316 ? -67.440 -10.616 52.249 1.00 80.12 316 ARG A N 1
ATOM 2576 C CA . ARG A 1 316 ? -68.492 -9.680 51.795 1.00 80.12 316 ARG A CA 1
ATOM 2577 C C . ARG A 1 316 ? -67.925 -8.370 51.239 1.00 80.12 316 ARG A C 1
ATOM 2579 O O . ARG A 1 316 ? -68.401 -7.871 50.224 1.00 80.12 316 ARG A O 1
ATOM 2586 N N . ARG A 1 317 ? -66.872 -7.814 51.853 1.00 88.44 317 ARG A N 1
ATOM 2587 C CA . ARG A 1 317 ? -66.164 -6.629 51.327 1.00 88.44 317 ARG A CA 1
ATOM 2588 C C . ARG A 1 317 ? -65.602 -6.890 49.928 1.00 88.44 317 ARG A C 1
ATOM 2590 O O . ARG A 1 317 ? -65.672 -6.017 49.066 1.00 88.44 317 ARG A O 1
ATOM 2597 N N . GLN A 1 318 ? -65.007 -8.061 49.710 1.00 85.00 318 GLN A N 1
ATOM 2598 C CA . GLN A 1 318 ? -64.426 -8.412 48.418 1.00 85.00 318 GLN A CA 1
ATOM 2599 C C . GLN A 1 318 ? -65.508 -8.633 47.356 1.00 85.00 318 GLN A C 1
ATOM 2601 O O . GLN A 1 318 ? -65.337 -8.183 46.226 1.00 85.00 318 GLN A O 1
ATOM 2606 N N . GLU A 1 319 ? -66.628 -9.257 47.721 1.00 86.00 319 GLU A N 1
ATOM 2607 C CA . GLU A 1 319 ? -67.797 -9.411 46.848 1.00 86.00 319 GLU A CA 1
ATOM 2608 C C . GLU A 1 319 ? -68.344 -8.052 46.392 1.00 86.00 319 GLU A C 1
ATOM 2610 O O . GLU A 1 319 ? -68.506 -7.837 45.192 1.00 86.00 319 GLU A O 1
ATOM 2615 N N . ILE A 1 320 ? -68.518 -7.099 47.311 1.00 84.81 320 ILE A N 1
ATOM 2616 C CA . ILE A 1 320 ? -68.997 -5.744 46.987 1.00 84.81 320 ILE A CA 1
ATOM 2617 C C . ILE A 1 320 ? -67.997 -4.994 46.102 1.00 84.81 320 ILE A C 1
ATOM 2619 O O . ILE A 1 320 ? -68.380 -4.375 45.111 1.00 84.81 320 ILE A O 1
ATOM 2623 N N . LYS A 1 321 ? -66.689 -5.098 46.376 1.00 87.50 321 LYS A N 1
ATOM 2624 C CA . LYS A 1 321 ? -65.659 -4.510 45.497 1.00 87.50 321 LYS A CA 1
ATOM 2625 C C . LYS A 1 321 ? -65.686 -5.098 44.088 1.00 87.50 321 LYS A C 1
ATOM 2627 O O . LYS A 1 321 ? -65.474 -4.366 43.119 1.00 87.50 321 LYS A O 1
ATOM 2632 N N . ASN A 1 322 ? -65.937 -6.400 43.968 1.00 86.25 322 ASN A N 1
ATOM 2633 C CA . ASN A 1 322 ? -66.076 -7.054 42.673 1.00 86.25 322 ASN A CA 1
ATOM 2634 C C . ASN A 1 322 ? -67.331 -6.544 41.942 1.00 86.25 322 ASN A C 1
ATOM 2636 O O . ASN A 1 322 ? -67.220 -6.177 40.774 1.00 86.25 322 ASN A O 1
ATOM 2640 N N . GLN A 1 323 ? -68.467 -6.405 42.634 1.00 84.44 323 GLN A N 1
ATOM 2641 C CA . GLN A 1 323 ? -69.710 -5.850 42.076 1.00 84.44 323 GLN A CA 1
ATOM 2642 C C . GLN A 1 323 ? -69.546 -4.394 41.606 1.00 84.44 323 GLN A C 1
ATOM 2644 O O . GLN A 1 323 ? -69.908 -4.067 40.476 1.00 84.44 323 GLN A O 1
ATOM 2649 N N . ILE A 1 324 ? -68.895 -3.533 42.398 1.00 85.94 324 ILE A N 1
ATOM 2650 C CA . ILE A 1 324 ? -68.559 -2.157 41.991 1.00 85.94 324 ILE A CA 1
ATOM 2651 C C . ILE A 1 324 ? -67.657 -2.164 40.747 1.00 85.94 324 ILE A C 1
ATOM 2653 O O . ILE A 1 324 ? -67.845 -1.363 39.832 1.00 85.94 324 ILE A O 1
ATOM 2657 N N . SER A 1 325 ? -66.676 -3.072 40.671 1.00 85.94 325 SER A N 1
ATOM 2658 C CA . SER A 1 325 ? -65.817 -3.205 39.487 1.00 85.94 325 SER A CA 1
ATOM 2659 C C . SER A 1 325 ? -66.603 -3.633 38.246 1.00 85.94 325 SER A C 1
ATOM 2661 O O . SER A 1 325 ? -66.368 -3.095 37.162 1.00 85.94 325 SER A O 1
ATOM 2663 N N . GLU A 1 326 ? -67.539 -4.571 38.389 1.00 84.44 326 GLU A N 1
ATOM 2664 C CA . GLU A 1 326 ? -68.420 -5.025 37.311 1.00 84.44 326 GLU A CA 1
ATOM 2665 C C . GLU A 1 326 ? -69.326 -3.898 36.811 1.00 84.44 326 GLU A C 1
ATOM 2667 O O . GLU A 1 326 ? -69.401 -3.674 35.602 1.00 84.44 326 GLU A O 1
ATOM 2672 N N . TRP A 1 327 ? -69.929 -3.116 37.707 1.00 83.94 327 TRP A N 1
ATOM 2673 C CA . TRP A 1 327 ? -70.762 -1.976 37.319 1.00 83.94 327 TRP A CA 1
ATOM 2674 C C . TRP A 1 327 ? -69.957 -0.812 36.746 1.00 83.94 327 TRP A C 1
ATOM 2676 O O . TRP A 1 327 ? -70.402 -0.195 35.783 1.00 83.94 327 TRP A O 1
ATOM 2686 N N . ARG A 1 328 ? -68.732 -0.558 37.225 1.00 82.25 328 ARG A N 1
ATOM 2687 C CA . ARG A 1 328 ? -67.817 0.414 36.593 1.00 82.25 328 ARG A CA 1
ATOM 2688 C C . ARG A 1 328 ? -67.430 -0.013 35.176 1.00 82.25 328 ARG A C 1
ATOM 2690 O O . ARG A 1 328 ? -67.370 0.829 34.280 1.00 82.25 328 ARG A O 1
ATOM 2697 N N . LYS A 1 329 ? -67.204 -1.311 34.941 1.00 83.19 329 LYS A N 1
ATOM 2698 C CA . LYS A 1 329 ? -66.939 -1.859 33.598 1.00 83.19 329 LYS A CA 1
ATOM 2699 C C . LYS A 1 329 ? -68.172 -1.776 32.695 1.00 83.19 329 LYS A C 1
ATOM 2701 O O . LYS A 1 329 ? -68.036 -1.373 31.544 1.00 83.19 329 LYS A O 1
ATOM 2706 N N . ALA A 1 330 ? -69.357 -2.102 33.212 1.00 77.44 330 ALA A N 1
ATOM 2707 C CA . ALA A 1 330 ? -70.620 -2.010 32.477 1.00 77.44 330 ALA A CA 1
ATOM 2708 C C . ALA A 1 330 ? -70.985 -0.555 32.126 1.00 77.44 330 ALA A C 1
ATOM 2710 O O . ALA A 1 330 ? -71.364 -0.277 30.990 1.00 77.44 330 ALA A O 1
ATOM 2711 N N . SER A 1 331 ? -70.771 0.379 33.058 1.00 75.88 331 SER A N 1
ATOM 2712 C CA . SER A 1 331 ? -70.916 1.825 32.843 1.00 75.88 331 SER A CA 1
ATOM 2713 C C . SER A 1 331 ? -69.933 2.340 31.779 1.00 75.88 331 SER A C 1
ATOM 2715 O O . SER A 1 331 ? -70.331 3.045 30.855 1.00 75.88 331 SER A O 1
ATOM 2717 N N . SER A 1 332 ? -68.670 1.890 31.815 1.00 71.19 332 SER A N 1
ATOM 2718 C CA . SER A 1 332 ? -67.643 2.278 30.827 1.00 71.19 332 SER A CA 1
ATOM 2719 C C . SER A 1 332 ? -67.865 1.679 29.428 1.00 71.19 332 SER A C 1
ATOM 2721 O O . SER A 1 332 ? -67.417 2.252 28.438 1.00 71.19 332 SER A O 1
ATOM 2723 N N . GLY A 1 333 ? -68.530 0.521 29.327 1.00 67.19 333 GLY A N 1
ATOM 2724 C CA . GLY A 1 333 ? -68.869 -0.127 28.053 1.00 67.19 333 GLY A CA 1
ATOM 2725 C C . GLY A 1 333 ? -70.129 0.433 27.380 1.00 67.19 333 GLY A C 1
ATOM 2726 O O . GLY A 1 333 ? -70.312 0.258 26.178 1.00 67.19 333 GLY A O 1
ATOM 2727 N N . SER A 1 334 ? -70.979 1.139 28.131 1.00 59.03 334 SER A N 1
ATOM 2728 C CA . SER A 1 334 ? -72.266 1.691 27.686 1.00 59.03 334 SER A CA 1
ATOM 2729 C C . SER A 1 334 ? -72.134 3.116 27.122 1.00 59.03 334 SER A C 1
ATOM 2731 O O . SER A 1 334 ? -72.911 4.008 27.463 1.00 59.03 334 SER A O 1
ATOM 2733 N N . GLY A 1 335 ? -71.144 3.352 26.255 1.00 58.78 335 GLY A N 1
ATOM 2734 C CA . GLY A 1 335 ? -70.739 4.680 25.760 1.00 58.78 335 GLY A CA 1
ATOM 2735 C C . GLY A 1 335 ? -71.760 5.471 24.920 1.00 58.78 335 GLY A C 1
ATOM 2736 O O . GLY A 1 335 ? -71.359 6.409 24.238 1.00 58.78 335 GLY A O 1
ATOM 2737 N N . LEU A 1 336 ? -73.050 5.114 24.929 1.00 55.97 336 LEU A N 1
ATOM 2738 C CA . LEU A 1 336 ? -74.092 5.762 24.121 1.00 55.97 336 LEU A CA 1
ATOM 2739 C C . LEU A 1 336 ? -75.472 5.911 24.795 1.00 55.97 336 LEU A C 1
ATOM 2741 O O . LEU A 1 336 ? -76.330 6.567 24.211 1.00 55.97 336 LEU A O 1
ATOM 2745 N N . ASP A 1 337 ? -75.693 5.391 26.011 1.00 71.50 337 ASP A N 1
ATOM 2746 C CA . ASP A 1 337 ? -76.960 5.572 26.745 1.00 71.50 337 ASP A CA 1
ATOM 2747 C C . ASP A 1 337 ? -76.727 6.271 28.095 1.00 71.50 337 ASP A C 1
ATOM 2749 O O . ASP A 1 337 ? -76.333 5.663 29.094 1.00 71.50 337 ASP A O 1
ATOM 2753 N N . PHE A 1 338 ? -76.976 7.584 28.116 1.00 69.88 338 PHE A N 1
ATOM 2754 C CA . PHE A 1 338 ? -76.812 8.439 29.295 1.00 69.88 338 PHE A CA 1
ATOM 2755 C C . PHE A 1 338 ? -77.716 8.010 30.461 1.00 69.88 338 PHE A C 1
ATOM 2757 O O . PHE A 1 338 ? -77.323 8.108 31.622 1.00 69.88 338 PHE A O 1
ATOM 2764 N N . THR A 1 339 ? -78.911 7.488 30.167 1.00 75.75 339 THR A N 1
ATOM 2765 C CA . THR A 1 339 ? -79.853 7.054 31.208 1.00 75.75 339 THR A CA 1
ATOM 2766 C C . THR A 1 339 ? -79.391 5.765 31.880 1.00 75.75 339 THR A C 1
ATOM 2768 O O . THR A 1 339 ? -79.536 5.605 33.093 1.00 75.75 339 THR A O 1
ATOM 2771 N N . GLN A 1 340 ? -78.762 4.870 31.117 1.00 73.44 340 GLN A N 1
ATOM 2772 C CA . GLN A 1 340 ? -78.182 3.637 31.632 1.00 73.44 340 GLN A CA 1
ATOM 2773 C C . GLN A 1 340 ? -76.902 3.902 32.442 1.00 73.44 340 GLN A C 1
ATOM 2775 O O . GLN A 1 340 ? -76.719 3.310 33.506 1.00 73.44 340 GLN A O 1
ATOM 2780 N N . ALA A 1 341 ? -76.062 4.843 32.000 1.00 75.25 341 ALA A N 1
ATOM 2781 C CA . ALA A 1 341 ? -74.883 5.285 32.748 1.00 75.25 341 ALA A CA 1
ATOM 2782 C C . ALA A 1 341 ? -75.251 5.943 34.092 1.00 75.25 341 ALA A C 1
ATOM 2784 O O . ALA A 1 341 ? -74.620 5.658 35.108 1.00 75.25 341 ALA A O 1
ATOM 2785 N N . MET A 1 342 ? -76.310 6.763 34.124 1.00 78.75 342 MET A N 1
ATOM 2786 C CA . MET A 1 342 ? -76.799 7.387 35.360 1.00 78.75 342 MET A CA 1
ATOM 2787 C C . MET A 1 342 ? -77.301 6.342 36.370 1.00 78.75 342 MET A C 1
ATOM 2789 O O . MET A 1 342 ? -76.928 6.400 37.537 1.00 78.75 342 MET A O 1
ATOM 2793 N N . ARG A 1 343 ? -78.038 5.319 35.913 1.00 80.50 343 ARG A N 1
ATOM 2794 C CA . ARG A 1 343 ? -78.475 4.196 36.767 1.00 80.50 343 ARG A CA 1
ATOM 2795 C C . ARG A 1 343 ? -77.309 3.386 37.334 1.00 80.50 343 ARG A C 1
ATOM 2797 O O . ARG A 1 343 ? -77.357 2.984 38.491 1.00 80.50 343 ARG A O 1
ATOM 2804 N N . PHE A 1 344 ? -76.265 3.126 36.543 1.00 81.81 344 PHE A N 1
ATOM 2805 C CA . PHE A 1 344 ? -75.078 2.434 37.054 1.00 81.81 344 PHE A CA 1
ATOM 2806 C C . PHE A 1 344 ? -74.310 3.280 38.069 1.00 81.81 344 PHE A C 1
ATOM 2808 O O . PHE A 1 344 ? -73.798 2.719 39.031 1.00 81.81 344 PHE A O 1
ATOM 2815 N N . ASN A 1 345 ? -74.263 4.602 37.899 1.00 82.38 345 ASN A N 1
ATOM 2816 C CA . ASN A 1 345 ? -73.645 5.491 38.881 1.00 82.38 345 ASN A CA 1
ATOM 2817 C C . ASN A 1 345 ? -74.422 5.512 40.205 1.00 82.38 345 ASN A C 1
ATOM 2819 O O . ASN A 1 345 ? -73.796 5.384 41.249 1.00 82.38 345 ASN A O 1
ATOM 2823 N N . GLU A 1 346 ? -75.758 5.568 40.171 1.00 84.38 346 GLU A N 1
ATOM 2824 C CA . GLU A 1 346 ? -76.595 5.465 41.382 1.00 84.38 346 GLU A CA 1
ATOM 2825 C C . GLU A 1 346 ? -76.393 4.123 42.112 1.00 84.38 346 GLU A C 1
ATOM 2827 O O . GLU A 1 346 ? -76.319 4.075 43.339 1.00 84.38 346 GLU A O 1
ATOM 2832 N N . LEU A 1 347 ? -76.259 3.019 41.365 1.00 84.75 347 LEU A N 1
ATOM 2833 C CA . LEU A 1 347 ? -75.958 1.703 41.938 1.00 84.75 347 LEU A CA 1
ATOM 2834 C C . LEU A 1 347 ? -74.548 1.646 42.544 1.00 84.75 347 LEU A C 1
ATOM 2836 O O . LEU A 1 347 ? -74.377 1.103 43.633 1.00 84.75 347 LEU A O 1
ATOM 2840 N N . ILE A 1 348 ? -73.546 2.216 41.866 1.00 86.00 348 ILE A N 1
ATOM 2841 C CA . ILE A 1 348 ? -72.170 2.297 42.374 1.00 86.00 348 ILE A CA 1
ATOM 2842 C C . ILE A 1 348 ? -72.126 3.107 43.671 1.00 86.00 348 ILE A C 1
ATOM 2844 O O . ILE A 1 348 ? -71.527 2.635 44.628 1.00 86.00 348 ILE A O 1
ATOM 2848 N N . GLU A 1 349 ? -72.785 4.265 43.728 1.00 87.12 349 GLU A N 1
ATOM 2849 C CA . GLU A 1 349 ? -72.835 5.114 44.925 1.00 87.12 349 GLU A CA 1
ATOM 2850 C C . GLU A 1 349 ? -73.494 4.374 46.104 1.00 87.12 349 GLU A C 1
ATOM 2852 O O . GLU A 1 349 ? -72.946 4.324 47.204 1.00 87.12 349 GLU A O 1
ATOM 2857 N N . ALA A 1 350 ? -74.602 3.665 45.857 1.00 86.06 350 ALA A N 1
ATOM 2858 C CA . ALA A 1 350 ? -75.266 2.861 46.882 1.00 86.06 350 ALA A CA 1
ATOM 2859 C C . ALA A 1 350 ? -74.418 1.676 47.397 1.00 86.06 350 ALA A C 1
ATOM 2861 O O . ALA A 1 350 ? -74.531 1.302 48.569 1.00 86.06 350 ALA A O 1
ATOM 2862 N N . GLU A 1 351 ? -73.587 1.057 46.551 1.00 85.56 351 GLU A N 1
ATOM 2863 C CA . GLU A 1 351 ? -72.653 0.009 46.989 1.00 85.56 351 GLU A CA 1
ATOM 2864 C C . GLU A 1 351 ? -71.367 0.566 47.603 1.00 85.56 351 GLU A C 1
ATOM 2866 O O . GLU A 1 351 ? -70.787 -0.082 48.472 1.00 85.56 351 GLU A O 1
ATOM 2871 N N . GLU A 1 352 ? -70.934 1.769 47.228 1.00 86.69 352 GLU A N 1
ATOM 2872 C CA . GLU A 1 352 ? -69.848 2.478 47.911 1.00 86.69 352 GLU A CA 1
ATOM 2873 C C . GLU A 1 352 ? -70.245 2.810 49.359 1.00 86.69 352 GLU A C 1
ATOM 2875 O O . GLU A 1 352 ? -69.480 2.509 50.277 1.00 86.69 352 GLU A O 1
ATOM 2880 N N . ASP A 1 353 ? -71.484 3.253 49.593 1.00 87.12 353 ASP A N 1
ATOM 2881 C CA . ASP A 1 353 ? -72.044 3.442 50.941 1.00 87.12 353 ASP A CA 1
ATOM 2882 C C . ASP A 1 353 ? -72.097 2.133 51.753 1.00 87.12 353 ASP A C 1
ATOM 2884 O O . ASP A 1 353 ? -71.884 2.106 52.973 1.00 87.12 353 ASP A O 1
ATOM 2888 N N . ARG A 1 354 ? -72.418 1.006 51.101 1.00 84.94 354 ARG A N 1
ATOM 2889 C CA . ARG A 1 354 ? -72.423 -0.324 51.741 1.00 84.94 354 ARG A CA 1
ATOM 2890 C C . ARG A 1 354 ? -71.011 -0.799 52.050 1.00 84.94 354 ARG A C 1
ATOM 2892 O O . ARG A 1 354 ? -70.788 -1.385 53.114 1.00 84.94 354 ARG A O 1
ATOM 2899 N N . LEU A 1 355 ? -70.069 -0.530 51.152 1.00 87.25 355 LEU A N 1
ATOM 2900 C CA . LEU A 1 355 ? -68.661 -0.831 51.343 1.00 87.25 355 LEU A CA 1
ATOM 2901 C C . LEU A 1 355 ? -68.112 -0.057 52.541 1.00 87.25 355 LEU A C 1
ATOM 2903 O O . LEU A 1 355 ? -67.471 -0.671 53.390 1.00 87.25 355 LEU A O 1
ATOM 2907 N N . GLU A 1 356 ? -68.422 1.233 52.668 1.00 87.44 356 GLU A N 1
ATOM 2908 C CA . GLU A 1 356 ? -67.988 2.054 53.802 1.00 87.44 356 GLU A CA 1
ATOM 2909 C C . GLU A 1 356 ? -68.543 1.525 55.135 1.00 87.44 356 GLU A C 1
ATOM 2911 O O . GLU A 1 356 ? -67.804 1.393 56.113 1.00 87.44 356 GLU A O 1
ATOM 2916 N N . LYS A 1 357 ? -69.818 1.112 55.173 1.00 86.75 357 LYS A N 1
ATOM 2917 C CA . LYS A 1 357 ? -70.432 0.483 56.362 1.00 86.75 357 LYS A CA 1
ATOM 2918 C C . LYS A 1 357 ? -69.786 -0.851 56.737 1.00 86.75 357 LYS A C 1
ATOM 2920 O O . LYS A 1 357 ? -69.679 -1.186 57.916 1.00 86.75 357 LYS A O 1
ATOM 2925 N N . ILE A 1 358 ? -69.365 -1.639 55.752 1.00 85.62 358 ILE A N 1
ATOM 2926 C CA . ILE A 1 358 ? -68.656 -2.897 56.011 1.00 85.62 358 ILE A CA 1
ATOM 2927 C C . ILE A 1 358 ? -67.214 -2.629 56.428 1.00 85.62 358 ILE A C 1
ATOM 2929 O O . ILE A 1 358 ? -66.707 -3.328 57.299 1.00 85.62 358 ILE A O 1
ATOM 2933 N N . GLU A 1 359 ? -66.556 -1.620 55.866 1.00 83.69 359 GLU A N 1
ATOM 2934 C CA . GLU A 1 359 ? -65.203 -1.228 56.256 1.00 83.69 359 GLU A CA 1
ATOM 2935 C C . GLU A 1 359 ? -65.159 -0.674 57.685 1.00 83.69 359 GLU A C 1
ATOM 2937 O O . GLU A 1 359 ? -64.304 -1.102 58.464 1.00 83.69 359 GLU A O 1
ATOM 2942 N N . SER A 1 360 ? -66.121 0.166 58.079 1.00 84.00 360 SER A N 1
ATOM 2943 C CA . SER A 1 360 ? -66.263 0.613 59.471 1.00 84.00 360 SER A CA 1
ATOM 2944 C C . SER A 1 360 ? -66.596 -0.552 60.408 1.00 84.00 360 SER A C 1
ATOM 2946 O O . SER A 1 360 ? -65.965 -0.703 61.453 1.00 84.00 360 SER A O 1
ATOM 2948 N N . GLY A 1 361 ? -67.480 -1.463 59.994 1.00 82.19 361 GLY A N 1
ATOM 2949 C CA . GLY A 1 361 ? -67.772 -2.682 60.744 1.00 82.19 361 GLY A CA 1
ATOM 2950 C C . GLY A 1 361 ? -66.576 -3.639 60.864 1.00 82.19 361 GLY A C 1
ATOM 2951 O O . GLY A 1 361 ? -66.437 -4.320 61.880 1.00 82.19 361 GLY A O 1
ATOM 2952 N N . ILE A 1 362 ? -65.706 -3.737 59.856 1.00 83.81 362 ILE A N 1
ATOM 2953 C CA . ILE A 1 362 ? -64.451 -4.501 59.950 1.00 83.81 362 ILE A CA 1
ATOM 2954 C C . ILE A 1 362 ? -63.529 -3.826 60.962 1.00 83.81 362 ILE A C 1
ATOM 2956 O O . ILE A 1 362 ? -63.004 -4.512 61.833 1.00 83.81 362 ILE A O 1
ATOM 2960 N N . TYR A 1 363 ? -63.387 -2.503 60.893 1.00 84.12 363 TYR A N 1
ATOM 2961 C CA . TYR A 1 363 ? -62.558 -1.741 61.822 1.00 84.12 363 TYR A CA 1
ATOM 2962 C C . TYR A 1 363 ? -63.009 -1.904 63.282 1.00 84.12 363 TYR A C 1
ATOM 2964 O O . TYR A 1 363 ? -62.176 -2.104 64.163 1.00 84.12 363 TYR A O 1
ATOM 2972 N N . GLU A 1 364 ? -64.316 -1.893 63.551 1.00 81.94 364 GLU A N 1
ATOM 2973 C CA . GLU A 1 364 ? -64.866 -2.140 64.891 1.00 81.94 364 GLU A CA 1
ATOM 2974 C C . GLU A 1 364 ? -64.564 -3.554 65.401 1.00 81.94 364 GLU A C 1
ATOM 2976 O O . GLU A 1 364 ? -64.142 -3.717 66.545 1.00 81.94 364 GLU A O 1
ATOM 2981 N N . VAL A 1 365 ? -64.715 -4.577 64.551 1.00 81.62 365 VAL A N 1
ATOM 2982 C CA . VAL A 1 365 ? -64.398 -5.968 64.917 1.00 81.62 365 VAL A CA 1
ATOM 2983 C C . VAL A 1 365 ? -62.893 -6.150 65.130 1.00 81.62 365 VAL A C 1
ATOM 2985 O O . VAL A 1 365 ? -62.492 -6.807 66.086 1.00 81.62 365 VAL A O 1
ATOM 2988 N N . GLU A 1 366 ? -62.041 -5.539 64.301 1.00 79.31 366 GLU A N 1
ATOM 2989 C CA . GLU A 1 366 ? -60.582 -5.551 64.491 1.00 79.31 366 GLU A CA 1
ATOM 2990 C C . GLU A 1 366 ? -60.179 -4.839 65.786 1.00 79.31 366 GLU A C 1
ATOM 2992 O O . GLU A 1 366 ? -59.313 -5.328 66.514 1.00 79.31 366 GLU A O 1
ATOM 2997 N N . LYS A 1 367 ? -60.842 -3.726 66.116 1.00 81.62 367 LYS A N 1
ATOM 2998 C CA . LYS A 1 367 ? -60.627 -2.990 67.364 1.00 81.62 367 LYS A CA 1
ATOM 2999 C C . LYS A 1 367 ? -61.057 -3.799 68.587 1.00 81.62 367 LYS A C 1
ATOM 3001 O O . LYS A 1 367 ? -60.337 -3.777 69.583 1.00 81.62 367 LYS A O 1
ATOM 3006 N N . GLU A 1 368 ? -62.166 -4.533 68.518 1.00 77.62 368 GLU A N 1
ATOM 3007 C CA . GLU A 1 368 ? -62.641 -5.354 69.638 1.00 77.62 368 GLU A CA 1
ATOM 3008 C C . GLU A 1 368 ? -61.802 -6.627 69.818 1.00 77.62 368 GLU A C 1
ATOM 3010 O O . GLU A 1 368 ? -61.461 -6.979 70.946 1.00 77.62 368 GLU A O 1
ATOM 3015 N N . ILE A 1 369 ? -61.338 -7.246 68.723 1.00 77.62 369 ILE A N 1
ATOM 3016 C CA . ILE A 1 369 ? -60.321 -8.311 68.779 1.00 77.62 369 ILE A CA 1
ATOM 3017 C C . ILE A 1 369 ? -59.039 -7.775 69.430 1.00 77.62 369 ILE A C 1
ATOM 3019 O O . ILE A 1 369 ? -58.506 -8.405 70.342 1.00 77.62 369 ILE A O 1
ATOM 3023 N N . ALA A 1 370 ? -58.561 -6.599 69.013 1.00 75.44 370 ALA A N 1
ATOM 3024 C CA . ALA A 1 370 ? -57.365 -5.984 69.583 1.00 75.44 370 ALA A CA 1
ATOM 3025 C C . ALA A 1 370 ? -57.551 -5.585 71.057 1.00 75.44 370 ALA A C 1
ATOM 3027 O O . ALA A 1 370 ? -56.599 -5.644 71.835 1.00 75.44 370 ALA A O 1
ATOM 3028 N N . ARG A 1 371 ? -58.761 -5.184 71.463 1.00 76.06 371 ARG A N 1
ATOM 3029 C CA . ARG A 1 371 ? -59.106 -4.870 72.855 1.00 76.06 371 ARG A CA 1
ATOM 3030 C C . ARG A 1 371 ? -59.090 -6.121 73.725 1.00 76.06 371 ARG A C 1
ATOM 3032 O O . ARG A 1 371 ? -58.453 -6.084 74.772 1.00 76.06 371 ARG A O 1
ATOM 3039 N N . LEU A 1 372 ? -59.717 -7.210 73.284 1.00 69.44 372 LEU A N 1
ATOM 3040 C CA . LEU A 1 372 ? -59.699 -8.490 73.998 1.00 69.44 372 LEU A CA 1
ATOM 3041 C C . LEU A 1 372 ? -58.269 -9.033 74.099 1.00 69.44 372 LEU A C 1
ATOM 3043 O O . LEU A 1 372 ? -57.821 -9.394 75.177 1.00 69.44 372 LEU A O 1
ATOM 3047 N N . GLN A 1 373 ? -57.482 -8.937 73.025 1.00 66.06 373 GLN A N 1
ATOM 3048 C CA . GLN A 1 373 ? -56.054 -9.276 73.048 1.00 66.06 373 GLN A CA 1
ATOM 3049 C C . GLN A 1 373 ? -55.208 -8.365 73.958 1.00 66.06 373 GLN A C 1
ATOM 3051 O O . GLN A 1 373 ? -54.134 -8.773 74.395 1.00 66.06 373 GLN A O 1
ATOM 3056 N N . ARG A 1 374 ? -55.649 -7.130 74.239 1.00 63.72 374 ARG A N 1
ATOM 3057 C CA . ARG A 1 374 ? -54.981 -6.201 75.171 1.00 63.72 374 ARG A CA 1
ATOM 3058 C C . ARG A 1 374 ? -55.428 -6.374 76.619 1.00 63.72 374 ARG A C 1
ATOM 3060 O O . ARG A 1 374 ? -54.606 -6.158 77.498 1.00 63.72 374 ARG A O 1
ATOM 3067 N N . GLN A 1 375 ? -56.678 -6.753 76.883 1.00 56.03 375 GLN A N 1
ATOM 3068 C CA . GLN A 1 375 ? -57.132 -7.094 78.239 1.00 56.03 375 GLN A CA 1
ATOM 3069 C C . GLN A 1 375 ? -56.422 -8.340 78.781 1.00 56.03 375 GLN A C 1
ATOM 3071 O O . GLN A 1 375 ? -56.221 -8.432 79.980 1.00 56.03 375 GLN A O 1
ATOM 3076 N N . VAL A 1 376 ? -55.929 -9.196 77.886 1.00 51.75 376 VAL A N 1
ATOM 3077 C CA . VAL A 1 376 ? -55.059 -10.353 78.163 1.00 51.75 376 VAL A CA 1
ATOM 3078 C C . VAL A 1 376 ? -53.612 -9.950 78.524 1.00 51.75 376 VAL A C 1
ATOM 3080 O O . VAL A 1 376 ? -52.830 -10.778 78.980 1.00 51.75 376 VAL A O 1
ATOM 3083 N N . LYS A 1 377 ? -53.219 -8.680 78.320 1.00 46.72 377 LYS A N 1
ATOM 3084 C CA . LYS A 1 377 ? -51.895 -8.141 78.702 1.00 46.72 377 LYS A CA 1
ATOM 3085 C C . LYS A 1 377 ? -51.863 -7.519 80.115 1.00 46.72 377 LYS A C 1
ATOM 3087 O O . LYS A 1 377 ? -50.787 -7.096 80.537 1.00 46.72 377 LYS A O 1
ATOM 3092 N N . SER A 1 378 ? -53.006 -7.413 80.802 1.00 36.72 378 SER A N 1
ATOM 3093 C CA . SER A 1 378 ? -53.121 -7.020 82.220 1.00 36.72 378 SER A CA 1
ATOM 3094 C C . SER A 1 378 ? -53.281 -8.259 83.078 1.00 36.72 378 SER A C 1
ATOM 3096 O O . SER A 1 378 ? -52.889 -8.156 84.261 1.00 36.72 378 SER A O 1
#

Foldseek 3Di:
DQVVLVVLVVVVVVLVVVLVVLVVDDDDPVVSVVVVVVSVVSCVVRVVVNVVVQVVVLVVLLVVLVVLCCVLPVDDDDPVSLVVSLVVLVVSLVVLVVGNHDPVSSVVSVVSSVVVNVVSVVVVVVVVVVVVVLVVQQVVLLVVLVVVLVVLVVCLVVVVAALVRSVVVLVVSVVVVVVDDHDPVSVVVSVVSSVVSNVSSVVRVVVVVVVVVVVVVVVVVVLVVLLVVLLVVLVVLLVCLVVDDLVRLVVVLVVSVVSVVVSPDDPVSVVSVVVSNVSSVVSSVVNVVVLVVLDDPVLVVVLVVLVVVLVVLVVVLVVLVVVLVVLVVVLVVPVDDPVSNVVSVVVSVVSVVVSVVSVVVSVVSVVVSVVSSVVSVD